Protein AF-A0A6J3M8V0-F1 (afdb_monomer_lite)

Radius of gyration: 37.72 Å; chains: 1; bounding box: 120×72×99 Å

Foldseek 3Di:
DDDDDDDDDDDDDPLLVLLVLLLVLLVCLLVVLVQLLLLLVLCVVQVLVPDDCVLPNPVLSCLQCPLSVLVSVLSVVLSVLSQVLCVLRDHDPDDPDDDPPPDDDDDDDDDDPPPPPPDRRDVVSVLSRQNLVSLVVCVVVLLVSLLRLVLSLVVNLVSCVVSCPDPSNVVSFVVSQVVCVVRHPQNGSNSSSCSSVVVLVCVLVSLVSSLVSDDPPRPNNVSSVVSSVSSVVSVVVSVVLSVLVVLLCCVLVPPDPPPPDDPDDDDDDDDDDPPVVVVLVVLLVVDDDVLLVVLVVVLVVLLVVLVVLLVVLVVVLVVVLVVLVVLLVVLVVLLVVCVPDPDPCVVVSVLSVLVNVLSVCCVPPVSVVLVVLLCPLANVLSVVLSVVCSSVVSLVVLLVVLSSLLSVCVVCVVVVHHDDPVSVVSNVSSVSSSVVSSVVSVVSSVVSVVSNVSSVVSNVVSVVVSVVSVCVSCVVSDDPVQDDPDPVCNVVSVVVVVVVVVVVQCVDCVNVVVD

Sequence (515 aa):
EKLAKTTSPAAPAPEQKRLSKRRHIIKELIDTENSYHQDLKIIEDIYKATCTPELVAPEDKKILFGNCDEIEKFAIYFYDELRKAATQVYVPPKSQRWGTRRNSFSTTQSDNTTNAFTDAVDDEKDRTSLIGSVFLANMVTMEQVYGTYLKNHDAANQRLAALQGTPTVKCWLDECHANASDITAAWDLDSLLVKPTQRVAKYPMLLQQLLETTPADHPDHENLKTAVKDSIAMLTRINDAKKRADLVDSIVNGRRRKESDLRGGLVKAFGRRTDRLKERVGLQEAFQDPDFDDLAHKFGGHFIRLQICMRDVQDYMNRTDKAVEIINNYASALELFTDVAPSSLPEIESKWRRYGQTIRDLNLVAFTEHKTAVQKRVLTPMIACIKLHEGPQNAIAKRKKRIVDYAKCKGDEKRGIKPDKKTLEAAEIYVALNDQLKIELPKLYSLTASLVQRCLHCFLDIQLQWNSTWERKLRPLLEASDIPVDVSQIEHAFKADYGEIERKCMELSVCNGNL

InterPro domains:
  IPR000219 Dbl homology domain [PF00621] (25-239)
  IPR000219 Dbl homology domain [PS50010] (21-241)
  IPR000219 Dbl homology domain [SM00325] (25-240)
  IPR000219 Dbl homology domain [cd00160] (22-239)
  IPR004148 BAR domain [PF03114] (267-476)
  IPR004148 BAR domain [SM00721] (265-483)
  IPR027267 AH/BAR domain superfamily [G3DSA:1.20.1270.60] (260-482)
  IPR027267 AH/BAR domain superfamily [SSF103657] (279-484)
  IPR035899 Dbl homology (DH) domain superfamily [G3DSA:1.20.900.10] (2-257)
  IPR035899 Dbl homology (DH) domain superfamily [SSF48065] (8-251)
  IPR051492 Dynamin-binding and Rho GEF [PTHR22834] (8-514)

Organism: NCBI:txid1314786

Secondary structure (DSSP, 8-state):
------PPPPPPPHHHHHHHHHHHHHHHHHHHHHHHHHHHHHIIIIIIHH--TTTS-HHHHHHHHTTHHHHHHHHHHHHHHHHHHHTTT--------------------------TT-SPPPHHHHTT--HHHHHHHHHHHHHHHHHHHHHHHHHHHHHHHHHTTSHHHHHHHHHHHHHHTTT-S--SHHHHHHHHHHHHHHHHHHHHHHHHTS-TTSTTHHHHHHHHHHHHHHHHHHHHHHHHHHHHHHHHH-------S------------SHHHHHHHHHHHTT--HHHHHHHHHHHHHHHHHHHHHHHHHHHHHHHHHHHHHHHHHHHHHHHHHHHS--S-HHHHHHHHHHHHHHHHIIIIIHHHHHHHHIIIIIHHHHHHHHHTHHHHHHHHHHHHHHHHHHHHHHHHHTTPPPPHHHHHHHHHHHHHHHHHHHHHHHHHHHHHHHHHHHHHHHHHHHHHHHHHHHHHHGGGS-GGGS-SSGGGHHHHHHHHHHHHHHHHTTSHHHHT--

pLDDT: mean 82.22, std 18.33, range [26.08, 98.25]

Structure (mmCIF, N/CA/C/O backbone):
data_AF-A0A6J3M8V0-F1
#
_entry.id   AF-A0A6J3M8V0-F1
#
loop_
_atom_site.group_PDB
_atom_site.id
_atom_site.type_symbol
_atom_site.label_atom_id
_atom_site.label_alt_id
_atom_site.label_comp_id
_atom_site.label_asym_id
_atom_site.label_entity_id
_atom_site.label_seq_id
_atom_site.pdbx_PDB_ins_code
_atom_site.Cartn_x
_atom_site.Cartn_y
_atom_site.Cartn_z
_atom_site.occupancy
_atom_site.B_iso_or_equiv
_atom_site.auth_seq_id
_atom_site.auth_comp_id
_atom_site.auth_asym_id
_atom_site.auth_atom_id
_atom_site.pdbx_PDB_model_num
ATOM 1 N N . GLU A 1 1 ? -71.314 39.191 34.683 1.00 41.53 1 GLU A N 1
ATOM 2 C CA . GLU A 1 1 ? -70.249 38.352 35.273 1.00 41.53 1 GLU A CA 1
ATOM 3 C C . GLU A 1 1 ? -70.508 36.880 34.991 1.00 41.53 1 GLU A C 1
ATOM 5 O O . GLU A 1 1 ? -71.544 36.371 35.395 1.00 41.53 1 GLU A O 1
ATOM 10 N N . LYS A 1 2 ? -69.595 36.214 34.281 1.00 37.25 2 LYS A N 1
ATOM 11 C CA . LYS A 1 2 ? -69.311 34.772 34.387 1.00 37.25 2 LYS A CA 1
ATOM 12 C C . LYS A 1 2 ? -67.999 34.539 33.637 1.00 37.25 2 LYS A C 1
ATOM 14 O O . LYS A 1 2 ? -67.985 34.421 32.417 1.00 37.25 2 LYS A O 1
ATOM 19 N N . LEU A 1 3 ? -66.892 34.595 34.379 1.00 38.22 3 LEU A N 1
ATOM 20 C CA . LEU A 1 3 ? -65.561 34.267 33.875 1.00 38.22 3 LEU A CA 1
ATOM 21 C C . LEU A 1 3 ? -65.508 32.780 33.503 1.00 38.22 3 LEU A C 1
ATOM 23 O O . LEU A 1 3 ? -65.785 31.912 34.333 1.00 38.22 3 LEU A O 1
ATOM 27 N N . ALA A 1 4 ? -65.126 32.507 32.258 1.00 37.59 4 ALA A N 1
ATOM 28 C CA . ALA A 1 4 ? -64.754 31.185 31.786 1.00 37.59 4 ALA A CA 1
ATOM 29 C C . ALA A 1 4 ? -63.421 30.770 32.429 1.00 37.59 4 ALA A C 1
ATOM 31 O O . ALA A 1 4 ? -62.422 31.482 32.331 1.00 37.59 4 ALA A O 1
ATOM 32 N N . LYS A 1 5 ? -63.418 29.610 33.093 1.00 37.75 5 LYS A N 1
ATOM 33 C CA . LYS A 1 5 ? -62.206 28.932 33.560 1.00 37.75 5 LYS A CA 1
ATOM 34 C C . LYS A 1 5 ? -61.399 28.470 32.348 1.00 37.75 5 LYS A C 1
ATOM 36 O O . LYS A 1 5 ? -61.811 27.556 31.640 1.00 37.75 5 LYS A O 1
ATOM 41 N N . THR A 1 6 ? -60.240 29.077 32.150 1.00 36.06 6 THR A N 1
ATOM 42 C CA . THR A 1 6 ? -59.144 28.550 31.339 1.00 36.06 6 THR A CA 1
ATOM 43 C C . THR A 1 6 ? -58.610 27.270 31.986 1.00 36.06 6 THR A C 1
ATOM 45 O O . THR A 1 6 ? -58.051 27.290 33.081 1.00 36.06 6 THR A O 1
ATOM 48 N N . THR A 1 7 ? -58.817 26.133 31.326 1.00 35.31 7 THR A N 1
ATOM 49 C CA . THR A 1 7 ? -58.188 24.849 31.660 1.00 35.31 7 THR A CA 1
ATOM 50 C C . THR A 1 7 ? -56.711 24.879 31.270 1.00 35.31 7 THR A C 1
ATOM 52 O O . THR A 1 7 ? -56.379 25.177 30.123 1.00 35.31 7 THR A O 1
ATOM 55 N N . SER A 1 8 ? -55.825 24.575 32.219 1.00 35.88 8 SER A N 1
ATOM 56 C CA . SER A 1 8 ? -54.391 24.372 31.990 1.00 35.88 8 SER A CA 1
ATOM 57 C C . SER A 1 8 ? -54.125 23.094 31.168 1.00 35.88 8 SER A C 1
ATOM 59 O O . SER A 1 8 ? -54.932 22.163 31.225 1.00 35.88 8 SER A O 1
ATOM 61 N N . PRO A 1 9 ? -53.009 22.996 30.415 1.00 43.53 9 PRO A N 1
ATOM 62 C CA . PRO A 1 9 ? -52.689 21.795 29.646 1.00 43.53 9 PRO A CA 1
ATOM 63 C C . PRO A 1 9 ? -52.291 20.649 30.588 1.00 43.53 9 PRO A C 1
ATOM 65 O O . PRO A 1 9 ? -51.427 20.818 31.450 1.00 43.53 9 PRO A O 1
ATOM 68 N N . ALA A 1 10 ? -52.915 19.480 30.421 1.00 48.00 10 ALA A N 1
ATOM 69 C CA . ALA A 1 10 ? -52.572 18.260 31.147 1.00 48.00 10 ALA A CA 1
ATOM 70 C C . ALA A 1 10 ? -51.126 17.819 30.838 1.00 48.00 10 ALA A C 1
ATOM 72 O O . ALA A 1 10 ? -50.670 17.894 29.698 1.00 48.00 10 ALA A O 1
ATOM 73 N N . ALA A 1 11 ? -50.398 17.356 31.858 1.00 50.28 11 ALA A N 1
ATOM 74 C CA . ALA A 1 11 ? -49.033 16.858 31.702 1.00 50.28 11 ALA A CA 1
ATOM 75 C C . ALA A 1 11 ? -48.988 15.647 30.740 1.00 50.28 11 ALA A C 1
ATOM 77 O O . ALA A 1 11 ? -49.854 14.776 30.835 1.00 50.28 11 ALA A O 1
ATOM 78 N N . PRO A 1 12 ? -47.984 15.541 29.846 1.00 58.91 12 PRO A N 1
ATOM 79 C CA . PRO A 1 12 ? -47.911 14.441 28.888 1.00 58.91 12 PRO A CA 1
ATOM 80 C C . PRO A 1 12 ? -47.726 13.093 29.598 1.00 58.91 12 PRO A C 1
ATOM 82 O O . PRO A 1 12 ? -46.951 12.992 30.559 1.00 58.91 12 PRO A O 1
ATOM 85 N N . ALA A 1 13 ? -48.427 12.067 29.105 1.00 74.56 13 ALA A N 1
ATOM 86 C CA . ALA A 1 13 ? -48.352 10.696 29.604 1.00 74.56 13 ALA A CA 1
ATOM 87 C C . ALA A 1 13 ? -46.893 10.170 29.601 1.00 74.56 13 ALA A C 1
ATOM 89 O O . ALA A 1 13 ? -46.095 10.588 28.755 1.00 74.56 13 ALA A O 1
ATOM 90 N N . PRO A 1 14 ? -46.512 9.262 30.526 1.00 78.75 14 PRO A N 1
ATOM 91 C CA . PRO A 1 14 ? -45.141 8.743 30.647 1.00 78.75 14 PRO A CA 1
ATOM 92 C C . PRO A 1 14 ? -44.558 8.187 29.338 1.00 78.75 14 PRO A C 1
ATOM 94 O O . PRO A 1 14 ? -43.381 8.386 29.043 1.00 78.75 14 PRO A O 1
ATOM 97 N N . GLU A 1 15 ? -45.399 7.553 28.526 1.00 79.75 15 GLU A N 1
ATOM 98 C CA . GLU A 1 15 ? -45.043 6.989 27.225 1.00 79.75 15 GLU A CA 1
ATOM 99 C C . GLU A 1 15 ? -44.697 8.062 26.185 1.00 79.75 15 GLU A C 1
ATOM 101 O O . GLU A 1 15 ? -43.654 7.985 25.536 1.00 79.75 15 GLU A O 1
ATOM 106 N N . GLN A 1 16 ? -45.477 9.146 26.123 1.00 82.31 16 GLN A N 1
ATOM 107 C CA . GLN A 1 16 ? -45.195 10.278 25.237 1.00 82.31 16 GLN A CA 1
ATOM 108 C C . GLN A 1 16 ? -43.860 10.952 25.583 1.00 82.31 16 GLN A C 1
ATOM 110 O O . GLN A 1 16 ? -43.131 11.408 24.697 1.00 82.31 16 GLN A O 1
ATOM 115 N N . LYS A 1 17 ? -43.507 10.998 26.876 1.00 85.25 17 LYS A N 1
ATOM 116 C CA . LYS A 1 17 ? -42.204 11.501 27.338 1.00 85.25 17 LYS A CA 1
ATOM 117 C C . LYS A 1 17 ? -41.055 10.586 26.908 1.00 85.25 17 LYS A C 1
ATOM 119 O O . LYS A 1 17 ? -40.032 11.101 26.457 1.00 85.25 17 LYS A O 1
ATOM 124 N N . ARG A 1 18 ? -41.214 9.258 27.009 1.00 90.12 18 ARG A N 1
ATOM 125 C CA . ARG A 1 18 ? -40.229 8.271 26.521 1.00 90.12 18 ARG A CA 1
ATOM 126 C C . ARG A 1 18 ? -39.994 8.429 25.020 1.00 90.12 18 ARG A C 1
ATOM 128 O O . ARG A 1 18 ? -38.850 8.613 24.615 1.00 90.12 18 ARG A O 1
ATOM 135 N N . LEU A 1 19 ? -41.067 8.408 24.230 1.00 87.62 19 LEU A N 1
ATOM 136 C CA . LEU A 1 19 ? -41.030 8.561 22.772 1.00 87.62 19 LEU A CA 1
ATOM 137 C C . LEU A 1 19 ? -40.362 9.867 22.352 1.00 87.62 19 LEU A C 1
ATOM 139 O O . LEU A 1 19 ? -39.479 9.885 21.496 1.00 87.62 19 LEU A O 1
ATOM 143 N N . SER A 1 20 ? -40.709 10.963 23.029 1.00 88.25 20 SER A N 1
ATOM 144 C CA . SER A 1 20 ? -40.046 12.247 22.813 1.00 88.25 20 SER A CA 1
ATOM 145 C C . SER A 1 20 ? -38.552 12.150 23.118 1.00 88.25 20 SER A C 1
ATOM 147 O O . SER A 1 20 ? -37.745 12.594 22.307 1.00 88.25 20 SER A O 1
ATOM 149 N N . LYS A 1 21 ? -38.151 11.546 24.243 1.00 90.62 21 LYS A N 1
ATOM 150 C CA . LYS A 1 21 ? -36.736 11.398 24.617 1.00 90.62 21 LYS A CA 1
ATOM 151 C C . LYS A 1 21 ? -35.955 10.561 23.594 1.00 90.62 21 LYS A C 1
ATOM 153 O O . LYS A 1 21 ? -34.896 11.003 23.156 1.00 90.62 21 LYS A O 1
ATOM 158 N N . ARG A 1 22 ? -36.499 9.421 23.154 1.00 92.00 22 ARG A N 1
ATOM 159 C CA . ARG A 1 22 ? -35.912 8.577 22.097 1.00 92.00 22 ARG A CA 1
ATOM 160 C C . ARG A 1 22 ? -35.734 9.355 20.790 1.00 92.00 22 ARG A C 1
ATOM 162 O O . ARG A 1 22 ? -34.636 9.383 20.238 1.00 92.00 22 ARG A O 1
ATOM 169 N N . ARG A 1 23 ? -36.767 10.083 20.349 1.00 90.69 23 ARG A N 1
ATOM 170 C CA . ARG A 1 23 ? -36.710 10.951 19.160 1.00 90.69 23 ARG A CA 1
ATOM 171 C C . ARG A 1 23 ? -35.626 12.029 19.260 1.00 90.69 23 ARG A C 1
ATOM 173 O O . ARG A 1 23 ? -34.947 12.287 18.271 1.00 90.69 23 ARG A O 1
ATOM 180 N N . HIS A 1 24 ? -35.432 12.642 20.432 1.00 91.50 24 HIS A N 1
ATOM 181 C CA . HIS A 1 24 ? -34.363 13.629 20.636 1.00 91.50 24 HIS A CA 1
ATOM 182 C C . HIS A 1 24 ? -32.968 13.007 20.516 1.00 91.50 24 HIS A C 1
ATOM 184 O O . HIS A 1 24 ? -32.102 13.620 19.902 1.00 91.50 24 HIS A O 1
ATOM 190 N N . ILE A 1 25 ? -32.763 11.794 21.037 1.00 93.69 25 ILE A N 1
ATOM 191 C CA . ILE A 1 25 ? -31.483 11.076 20.922 1.00 93.69 25 ILE A CA 1
ATOM 192 C C . ILE A 1 25 ? -31.205 10.707 19.457 1.00 93.69 25 ILE A C 1
ATOM 194 O O . ILE A 1 25 ? -30.096 10.913 18.971 1.00 93.69 25 ILE A O 1
ATOM 198 N N . ILE A 1 26 ? -32.216 10.225 18.721 1.00 93.44 26 ILE A N 1
ATOM 199 C CA . ILE A 1 26 ? -32.099 9.936 17.279 1.00 93.44 26 ILE A CA 1
ATOM 200 C C . ILE A 1 26 ? -31.757 11.212 16.498 1.00 93.44 26 ILE A C 1
ATOM 202 O O . ILE A 1 26 ? -30.866 11.202 15.648 1.00 93.44 26 ILE A O 1
ATOM 206 N N . LYS A 1 27 ? -32.428 12.326 16.811 1.00 92.62 27 LYS A N 1
ATOM 207 C CA . LYS A 1 27 ? -32.126 13.636 16.228 1.00 92.62 27 LYS A CA 1
ATOM 208 C C . LYS A 1 27 ? -30.687 14.062 16.521 1.00 92.62 27 LYS A C 1
ATOM 210 O O . LYS A 1 27 ? -29.982 14.445 15.596 1.00 92.62 27 LYS A O 1
ATOM 215 N N . GLU A 1 28 ? -30.244 13.981 17.776 1.00 94.75 28 GLU A N 1
ATOM 216 C CA . GLU A 1 28 ? -28.870 14.311 18.167 1.00 94.75 28 GLU A CA 1
ATOM 217 C C . GLU A 1 28 ? -27.858 13.457 17.400 1.00 94.75 28 GLU A C 1
ATOM 219 O O . GLU A 1 28 ? -26.908 13.997 16.834 1.00 94.75 28 GLU A O 1
ATOM 224 N N . LEU A 1 29 ? -28.074 12.142 17.328 1.00 94.81 29 LEU A N 1
ATOM 225 C CA . LEU A 1 29 ? -27.202 11.222 16.605 1.00 94.81 29 LEU A CA 1
ATOM 226 C C . LEU A 1 29 ? -27.043 11.641 15.138 1.00 94.81 29 LEU A C 1
ATOM 228 O O . LEU A 1 29 ? -25.913 11.771 14.672 1.00 94.81 29 LEU A O 1
ATOM 232 N N . ILE A 1 30 ? -28.154 11.892 14.440 1.00 94.25 30 ILE A N 1
ATOM 233 C CA . ILE A 1 30 ? -28.167 12.207 13.004 1.00 94.25 30 ILE A CA 1
ATOM 234 C C . ILE A 1 30 ? -27.627 13.611 12.723 1.00 94.25 30 ILE A C 1
ATOM 236 O O . ILE A 1 30 ? -26.814 13.782 11.816 1.00 94.25 30 ILE A O 1
ATOM 240 N N . ASP A 1 31 ? -28.034 14.612 13.506 1.00 92.06 31 ASP A N 1
ATOM 241 C CA . ASP A 1 31 ? -27.563 15.989 13.336 1.00 92.06 31 ASP A CA 1
ATOM 242 C C . ASP A 1 31 ? -26.052 16.074 13.589 1.00 92.06 31 ASP A C 1
ATOM 244 O O . ASP A 1 31 ? -25.317 16.665 12.797 1.00 92.06 31 ASP A O 1
ATOM 248 N N . THR A 1 32 ? -25.569 15.434 14.659 1.00 94.44 32 THR A N 1
ATOM 249 C CA . THR A 1 32 ? -24.135 15.423 14.975 1.00 94.44 32 THR A CA 1
ATOM 250 C C . THR A 1 32 ? -23.321 14.582 13.996 1.00 94.44 32 THR A C 1
ATOM 252 O O . THR A 1 32 ? -22.156 14.906 13.780 1.00 94.44 32 THR A O 1
ATOM 255 N N . GLU A 1 33 ? -23.902 13.550 13.372 1.00 94.88 33 GLU A N 1
ATOM 256 C CA . GLU A 1 33 ? -23.246 12.792 12.295 1.00 94.88 33 GLU A CA 1
ATOM 257 C C . GLU A 1 33 ? -23.110 13.641 11.025 1.00 94.88 33 GLU A C 1
ATOM 259 O O . GLU A 1 33 ? -22.044 13.672 10.415 1.00 94.88 33 GLU A O 1
ATOM 264 N N . ASN A 1 34 ? -24.147 14.405 10.667 1.00 92.12 34 ASN A N 1
ATOM 265 C CA . ASN A 1 34 ? -24.092 15.333 9.537 1.00 92.12 34 ASN A CA 1
ATOM 266 C C . ASN A 1 34 ? -23.015 16.408 9.743 1.00 92.12 34 ASN A C 1
ATOM 268 O O . ASN A 1 34 ? -22.196 16.640 8.856 1.00 92.12 34 ASN A O 1
ATOM 272 N N . SER A 1 35 ? -22.986 17.047 10.918 1.00 90.50 35 SER A N 1
ATOM 273 C CA . SER A 1 35 ? -21.944 18.027 11.251 1.00 90.50 35 SER A CA 1
ATOM 274 C C . SER A 1 35 ? -20.551 17.395 11.248 1.00 90.50 35 SER A C 1
ATOM 276 O O . SER A 1 35 ? -19.617 17.980 10.709 1.00 90.50 35 SER A O 1
ATOM 278 N N . TYR A 1 36 ? -20.412 16.179 11.781 1.00 93.19 36 TYR A N 1
ATOM 279 C CA . TYR A 1 36 ? -19.147 15.448 11.768 1.00 93.19 36 TYR A CA 1
ATOM 280 C C . TYR A 1 36 ? -18.658 15.155 10.343 1.00 93.19 36 TYR A C 1
ATOM 282 O O . TYR A 1 36 ? -17.507 15.441 10.025 1.00 93.19 36 TYR A O 1
ATOM 290 N N . HIS A 1 37 ? -19.523 14.659 9.457 1.00 90.81 37 HIS A N 1
ATOM 291 C CA . HIS A 1 37 ? -19.175 14.462 8.050 1.00 90.81 37 HIS A CA 1
ATOM 292 C C . HIS A 1 37 ? -18.793 15.784 7.357 1.00 90.81 37 HIS A C 1
ATOM 294 O O . HIS A 1 37 ? -17.846 15.820 6.573 1.00 90.81 37 HIS A O 1
ATOM 300 N N . GLN A 1 38 ? -19.486 16.888 7.652 1.00 89.38 38 GLN A N 1
ATOM 301 C CA . GLN A 1 38 ? -19.127 18.203 7.109 1.00 89.38 38 GLN A CA 1
ATOM 302 C C . GLN A 1 38 ? -17.728 18.647 7.552 1.00 89.38 38 GLN A C 1
ATOM 304 O O . GLN A 1 38 ? -16.961 19.123 6.715 1.00 89.38 38 GLN A O 1
ATOM 309 N N . ASP A 1 39 ? -17.377 18.428 8.821 1.00 90.38 39 ASP A N 1
ATOM 310 C CA . ASP A 1 39 ? -16.033 18.694 9.339 1.00 90.38 39 ASP A CA 1
ATOM 311 C C . ASP A 1 39 ? -14.971 17.846 8.618 1.00 90.38 39 ASP A C 1
ATOM 313 O O . ASP A 1 39 ? -13.922 18.359 8.236 1.00 90.38 39 ASP A O 1
ATOM 317 N N . LEU A 1 40 ? -15.248 16.561 8.370 1.00 91.88 40 LEU A N 1
ATOM 318 C CA . LEU A 1 40 ? -14.346 15.692 7.605 1.00 91.88 40 LEU A CA 1
ATOM 319 C C . LEU A 1 40 ? -14.162 16.166 6.166 1.00 91.88 40 LEU A C 1
ATOM 321 O O . LEU A 1 40 ? -13.052 16.139 5.637 1.00 91.88 40 LEU A O 1
ATOM 325 N N . LYS A 1 41 ? -15.237 16.638 5.536 1.00 89.69 41 LYS A N 1
ATOM 326 C CA . LYS A 1 41 ? -15.170 17.145 4.169 1.00 89.69 41 LYS A CA 1
ATOM 327 C C . LYS A 1 41 ? -14.274 18.377 4.060 1.00 89.69 41 LYS A C 1
ATOM 329 O O . LYS A 1 41 ? -13.590 18.537 3.060 1.00 89.69 41 LYS A O 1
ATOM 334 N N . ILE A 1 42 ? -14.213 19.216 5.093 1.00 88.69 42 ILE A N 1
ATOM 335 C CA . ILE A 1 42 ? -13.282 20.354 5.142 1.00 88.69 42 ILE A CA 1
ATOM 336 C C . ILE A 1 42 ? -11.826 19.880 5.154 1.00 88.69 42 ILE A C 1
ATOM 338 O O . ILE A 1 42 ? -10.981 20.476 4.482 1.00 88.69 42 ILE A O 1
ATOM 342 N N . ILE A 1 43 ? -11.524 18.789 5.865 1.00 90.19 43 ILE A N 1
ATOM 343 C CA . ILE A 1 43 ? -10.181 18.194 5.857 1.00 90.19 43 ILE A CA 1
ATOM 344 C C . ILE A 1 43 ? -9.785 17.796 4.428 1.00 90.19 43 ILE A C 1
ATOM 346 O O . ILE A 1 43 ? -8.663 18.078 4.013 1.00 90.19 43 ILE A O 1
ATOM 350 N N . GLU A 1 44 ? -10.692 17.186 3.663 1.00 89.25 44 GLU A N 1
ATOM 351 C CA . GLU A 1 44 ? -10.414 16.729 2.295 1.00 89.25 44 GLU A CA 1
ATOM 352 C C . GLU A 1 44 ? -10.420 17.874 1.261 1.00 89.25 44 GLU A C 1
ATOM 354 O O . GLU A 1 44 ? -9.431 18.062 0.548 1.00 89.25 44 GLU A O 1
ATOM 359 N N . ASP A 1 45 ? -11.488 18.672 1.209 1.00 88.31 45 ASP A N 1
ATOM 360 C CA . ASP A 1 45 ? -11.728 19.660 0.147 1.00 88.31 45 ASP A CA 1
ATOM 361 C C . ASP A 1 45 ? -10.953 20.969 0.338 1.00 88.31 45 ASP A C 1
ATOM 363 O O . ASP A 1 45 ? -10.694 21.674 -0.636 1.00 88.31 45 ASP A O 1
ATOM 367 N N . ILE A 1 46 ? -10.592 21.318 1.578 1.00 87.38 46 ILE A N 1
ATOM 368 C CA . ILE A 1 46 ? -9.860 22.554 1.879 1.00 87.38 46 ILE A CA 1
ATOM 369 C C . ILE A 1 46 ? -8.412 22.209 2.196 1.00 87.38 46 ILE A C 1
ATOM 371 O O . ILE A 1 46 ? -7.524 22.507 1.400 1.00 87.38 46 ILE A O 1
ATOM 375 N N . TYR A 1 47 ? -8.152 21.532 3.315 1.00 89.25 47 TYR A N 1
ATOM 376 C CA . TYR A 1 47 ? -6.777 21.318 3.769 1.00 89.25 47 TYR A CA 1
ATOM 377 C C . TYR A 1 47 ? -6.004 20.382 2.831 1.00 89.25 47 TYR A C 1
ATOM 379 O O . TYR A 1 47 ? -4.961 20.742 2.290 1.00 89.25 47 TYR A O 1
ATOM 387 N N . LYS A 1 48 ? -6.502 19.176 2.565 1.00 89.44 48 LYS A N 1
ATOM 388 C CA . LYS A 1 48 ? -5.762 18.198 1.759 1.00 89.44 48 LYS A CA 1
ATOM 389 C C . LYS A 1 48 ? -5.678 18.590 0.283 1.00 89.44 48 LYS A C 1
ATOM 391 O O . LYS A 1 48 ? -4.637 18.346 -0.336 1.00 89.44 48 LYS A O 1
ATOM 396 N N . ALA A 1 49 ? -6.724 19.197 -0.276 1.00 87.69 49 ALA A N 1
ATOM 397 C CA . ALA A 1 49 ? -6.738 19.659 -1.663 1.00 87.69 49 ALA A CA 1
ATOM 398 C C . ALA A 1 49 ? -5.749 20.810 -1.916 1.00 87.69 49 ALA A C 1
ATOM 400 O O . ALA A 1 49 ? -5.052 20.795 -2.929 1.00 87.69 49 ALA A O 1
ATOM 401 N N . THR A 1 50 ? -5.638 21.765 -0.986 1.00 88.38 50 THR A N 1
ATOM 402 C CA . THR A 1 50 ? -4.732 22.925 -1.120 1.00 88.38 50 THR A CA 1
ATOM 403 C C . THR A 1 50 ? -3.303 22.650 -0.648 1.00 88.38 50 THR A C 1
ATOM 405 O O . THR A 1 50 ? -2.404 23.442 -0.910 1.00 88.38 50 THR A O 1
ATOM 408 N N . CYS A 1 51 ? -3.060 21.519 0.016 1.00 88.19 51 CYS A N 1
ATOM 409 C CA . CYS A 1 51 ? -1.728 21.091 0.431 1.00 88.19 51 CYS A CA 1
ATOM 410 C C . CYS A 1 51 ? -0.871 20.704 -0.793 1.00 88.19 51 CYS A C 1
ATOM 412 O O . CYS A 1 51 ? -0.973 19.578 -1.304 1.00 88.19 51 CYS A O 1
ATOM 414 N N . THR A 1 52 ? -0.046 21.637 -1.278 1.00 87.81 52 THR A N 1
ATOM 415 C CA . THR A 1 52 ? 0.830 21.435 -2.442 1.00 87.81 52 THR A CA 1
ATOM 416 C C . THR A 1 52 ? 2.196 20.842 -2.053 1.00 87.81 52 THR A C 1
ATOM 418 O O . THR A 1 52 ? 2.623 20.993 -0.903 1.00 87.81 52 THR A O 1
ATOM 421 N N . PRO A 1 53 ? 2.908 20.172 -2.986 1.00 86.56 53 PRO A N 1
ATOM 422 C CA . PRO A 1 53 ? 4.231 19.594 -2.724 1.00 86.56 53 PRO A CA 1
ATOM 423 C C . PRO A 1 53 ? 5.295 20.612 -2.284 1.00 86.56 53 PRO A C 1
ATOM 425 O O . PRO A 1 53 ? 6.265 20.233 -1.634 1.00 86.56 53 PRO A O 1
ATOM 428 N N . GLU A 1 54 ? 5.126 21.890 -2.634 1.00 86.06 54 GLU A N 1
ATOM 429 C CA . GLU A 1 54 ? 6.019 22.985 -2.236 1.00 86.06 54 GLU A CA 1
ATOM 430 C C . GLU A 1 54 ? 5.814 23.402 -0.771 1.00 86.06 54 GLU A C 1
ATOM 432 O O . GLU A 1 54 ? 6.743 23.902 -0.138 1.00 86.06 54 GLU A O 1
ATOM 437 N N . LEU A 1 55 ? 4.608 23.197 -0.226 1.00 85.25 55 LEU A N 1
ATOM 438 C CA . LEU A 1 55 ? 4.269 23.504 1.166 1.00 85.25 55 LEU A CA 1
ATOM 439 C C . LEU A 1 55 ? 4.613 22.343 2.099 1.00 85.25 55 LEU A C 1
ATOM 441 O O . LEU A 1 55 ? 5.189 22.545 3.167 1.00 85.25 55 LEU A O 1
ATOM 445 N N . VAL A 1 56 ? 4.233 21.126 1.705 1.00 87.25 56 VAL A N 1
ATOM 446 C CA . VAL A 1 56 ? 4.385 19.911 2.509 1.00 87.25 56 VAL A CA 1
ATOM 447 C C . VAL A 1 56 ? 4.820 18.771 1.595 1.00 87.25 56 VAL A C 1
ATOM 449 O O . VAL A 1 56 ? 4.174 18.491 0.585 1.00 87.25 56 VAL A O 1
ATOM 452 N N . ALA A 1 57 ? 5.896 18.075 1.973 1.00 88.94 57 ALA A N 1
ATOM 453 C CA . ALA A 1 57 ? 6.400 16.949 1.197 1.00 88.94 57 ALA A CA 1
ATOM 454 C C . ALA A 1 57 ? 5.317 15.859 1.021 1.00 88.94 57 ALA A C 1
ATOM 456 O O . ALA A 1 57 ? 4.524 15.629 1.942 1.00 88.94 57 ALA A O 1
ATOM 457 N N . PRO A 1 58 ? 5.272 15.139 -0.116 1.00 87.75 58 PRO A N 1
ATOM 458 C CA . PRO A 1 58 ? 4.259 14.109 -0.368 1.00 87.75 58 PRO A CA 1
ATOM 459 C C . PRO A 1 58 ? 4.169 13.035 0.729 1.00 87.75 58 PRO A C 1
ATOM 461 O O . PRO A 1 58 ? 3.080 12.564 1.065 1.00 87.75 58 PRO A O 1
ATOM 464 N N . GLU A 1 59 ? 5.303 12.668 1.321 1.00 86.00 59 GLU A N 1
ATOM 465 C CA . GLU A 1 59 ? 5.403 11.717 2.427 1.00 86.00 59 GLU A CA 1
ATOM 466 C C . GLU A 1 59 ? 4.743 12.263 3.697 1.00 86.00 59 GLU A C 1
ATOM 468 O O . GLU A 1 59 ? 4.001 11.550 4.374 1.00 86.00 59 GLU A O 1
ATOM 473 N N . ASP A 1 60 ? 4.956 13.545 3.987 1.00 87.81 60 ASP A N 1
ATOM 474 C CA . ASP A 1 60 ? 4.381 14.229 5.142 1.00 87.81 60 ASP A CA 1
ATOM 475 C C . ASP A 1 60 ? 2.883 14.435 4.983 1.00 87.81 60 ASP A C 1
ATOM 477 O O . ASP A 1 60 ? 2.134 14.208 5.929 1.00 87.81 60 ASP A O 1
ATOM 481 N N . LYS A 1 61 ? 2.436 14.787 3.773 1.00 89.19 61 LYS A N 1
ATOM 482 C CA . LYS A 1 61 ? 1.016 14.872 3.423 1.00 89.19 61 LYS A CA 1
ATOM 483 C C . LYS A 1 61 ? 0.320 13.537 3.687 1.00 89.19 61 LYS A C 1
ATOM 485 O O . LYS A 1 61 ? -0.762 13.502 4.270 1.00 89.19 61 LYS A O 1
ATOM 490 N N . LYS A 1 62 ? 0.959 12.425 3.313 1.00 88.69 62 LYS A N 1
ATOM 491 C CA . LYS A 1 62 ? 0.433 11.079 3.571 1.00 88.69 62 LYS A CA 1
ATOM 492 C C . LYS A 1 62 ? 0.361 10.755 5.066 1.00 88.69 62 LYS A C 1
ATOM 494 O O . LYS A 1 62 ? -0.609 10.139 5.495 1.00 88.69 62 LYS A O 1
ATOM 499 N N . ILE A 1 63 ? 1.357 11.160 5.855 1.00 88.69 63 ILE A N 1
ATOM 500 C CA . ILE A 1 63 ? 1.350 10.967 7.315 1.00 88.69 63 ILE A CA 1
ATOM 501 C C . ILE A 1 63 ? 0.263 11.824 7.973 1.00 88.69 63 ILE A C 1
ATOM 503 O O . ILE A 1 63 ? -0.460 11.327 8.829 1.00 88.69 63 ILE A O 1
ATOM 507 N N . LEU A 1 64 ? 0.138 13.086 7.558 1.00 88.69 64 LEU A N 1
ATOM 508 C CA . LEU A 1 64 ? -0.764 14.071 8.150 1.00 88.69 64 LEU A CA 1
ATOM 509 C C . LEU A 1 64 ? -2.238 13.693 7.970 1.00 88.69 64 LEU A C 1
ATOM 511 O O . LEU A 1 64 ? -3.008 13.743 8.923 1.00 88.69 64 LEU A O 1
ATOM 515 N N . PHE A 1 65 ? -2.625 13.302 6.753 1.00 90.94 65 PHE A N 1
ATOM 516 C CA . PHE A 1 65 ? -4.022 13.004 6.433 1.00 90.94 65 PHE A CA 1
ATOM 517 C C . PHE A 1 65 ? -4.367 11.513 6.519 1.00 90.94 65 PHE A C 1
ATOM 519 O O . PHE A 1 65 ? -5.545 11.174 6.530 1.00 90.94 65 PHE A O 1
ATOM 526 N N . GLY A 1 66 ? -3.380 10.612 6.593 1.00 89.62 66 GLY A N 1
ATOM 527 C CA . GLY A 1 66 ? -3.607 9.176 6.776 1.00 89.62 66 GLY A CA 1
ATOM 528 C C . GLY A 1 66 ? -4.668 8.612 5.823 1.00 89.62 66 GLY A C 1
ATOM 529 O O . GLY A 1 66 ? -4.539 8.737 4.607 1.00 89.62 66 GLY A O 1
ATOM 530 N N . ASN A 1 67 ? -5.715 8.011 6.394 1.00 93.56 67 ASN A N 1
ATOM 531 C CA . ASN A 1 67 ? -6.908 7.538 5.687 1.00 93.56 67 ASN A CA 1
ATOM 532 C C . ASN A 1 67 ? -8.159 8.405 5.971 1.00 93.56 67 ASN A C 1
ATOM 534 O O . ASN A 1 67 ? -9.271 7.882 6.051 1.00 93.56 67 ASN A O 1
ATOM 538 N N . CYS A 1 68 ? -7.998 9.725 6.141 1.00 92.19 68 CYS A N 1
ATOM 539 C CA . CYS A 1 68 ? -9.119 10.664 6.314 1.00 92.19 68 CYS A CA 1
ATOM 540 C C . CYS A 1 68 ? -10.187 10.529 5.219 1.00 92.19 68 CYS A C 1
ATOM 542 O O . CYS A 1 68 ? -11.372 10.655 5.520 1.00 92.19 68 CYS A O 1
ATOM 544 N N . ASP A 1 69 ? -9.798 10.224 3.978 1.00 93.00 69 ASP A N 1
ATOM 545 C CA . ASP A 1 69 ? -10.741 10.067 2.870 1.00 93.00 69 ASP A CA 1
ATOM 546 C C . ASP A 1 69 ? -11.617 8.822 3.020 1.00 93.00 69 ASP A C 1
ATOM 548 O O . ASP A 1 69 ? -12.781 8.834 2.634 1.00 93.00 69 ASP A O 1
ATOM 552 N N . GLU A 1 70 ? -11.086 7.742 3.595 1.00 95.12 70 GLU A N 1
ATOM 553 C CA . GLU A 1 70 ? -11.876 6.547 3.894 1.00 95.12 70 GLU A CA 1
ATOM 554 C C . GLU A 1 70 ? -12.870 6.815 5.028 1.00 95.12 70 GLU A C 1
ATOM 556 O O . GLU A 1 70 ? -14.009 6.354 4.954 1.00 95.12 70 GLU A O 1
ATOM 561 N N . ILE A 1 71 ? -12.474 7.592 6.048 1.00 95.31 71 ILE A N 1
ATOM 562 C CA . ILE A 1 71 ? -13.387 8.005 7.125 1.00 95.31 71 ILE A CA 1
ATOM 563 C C . ILE A 1 71 ? -14.490 8.900 6.574 1.00 95.31 71 ILE A C 1
ATOM 565 O O . ILE A 1 71 ? -15.645 8.696 6.924 1.00 95.31 71 ILE A O 1
ATOM 569 N N . GLU A 1 72 ? -14.165 9.873 5.724 1.00 94.94 72 GLU A N 1
ATOM 570 C CA . GLU A 1 72 ? -15.155 10.779 5.134 1.00 94.94 72 GLU A CA 1
ATOM 571 C C . GLU A 1 72 ? -16.192 10.013 4.304 1.00 94.94 72 GLU A C 1
ATOM 573 O O . GLU A 1 72 ? -17.396 10.179 4.534 1.00 94.94 72 GLU A O 1
ATOM 578 N N . LYS A 1 73 ? -15.731 9.091 3.446 1.00 95.50 73 LYS A N 1
ATOM 579 C CA . LYS A 1 73 ? -16.590 8.204 2.646 1.00 95.50 73 LYS A CA 1
ATOM 580 C C . LYS A 1 73 ? -17.451 7.297 3.518 1.00 95.50 73 LYS A C 1
ATOM 582 O O . LYS A 1 73 ? -18.620 7.073 3.212 1.00 95.50 73 LYS A O 1
ATOM 587 N N . PHE A 1 74 ? -16.890 6.765 4.603 1.00 96.69 74 PHE A N 1
ATOM 588 C CA . PHE A 1 74 ? -17.656 5.960 5.546 1.00 96.69 74 PHE A CA 1
ATOM 589 C C . PHE A 1 74 ? -18.687 6.809 6.299 1.00 96.69 74 PHE A C 1
ATOM 591 O O . PHE A 1 74 ? -19.832 6.390 6.409 1.00 96.69 74 PHE A O 1
ATOM 598 N N . ALA A 1 75 ? -18.322 8.003 6.769 1.00 95.62 75 ALA A N 1
ATOM 599 C CA . ALA A 1 75 ? -19.196 8.881 7.541 1.00 95.62 75 ALA A CA 1
ATOM 600 C C . ALA A 1 75 ? -20.402 9.363 6.723 1.00 95.62 75 ALA A C 1
ATOM 602 O O . ALA A 1 75 ? -21.522 9.339 7.228 1.00 95.62 75 ALA A O 1
ATOM 603 N N . ILE A 1 76 ? -20.216 9.738 5.448 1.00 95.00 76 ILE A N 1
ATOM 604 C CA . ILE A 1 76 ? -21.348 10.116 4.582 1.00 95.00 76 ILE A CA 1
ATOM 605 C C . ILE A 1 76 ? -22.284 8.935 4.325 1.00 95.00 76 ILE A C 1
ATOM 607 O O . ILE A 1 76 ? -23.503 9.075 4.417 1.00 95.00 76 ILE A O 1
ATOM 611 N N . TYR A 1 77 ? -21.717 7.759 4.053 1.00 96.38 77 TYR A N 1
ATOM 612 C CA . TYR A 1 77 ? -22.486 6.541 3.838 1.00 96.38 77 TYR A CA 1
ATOM 613 C C . TYR A 1 77 ? -23.259 6.144 5.102 1.00 96.38 77 TYR A C 1
ATOM 615 O O . TYR A 1 77 ? -24.460 5.889 5.049 1.00 96.38 77 TYR A O 1
ATOM 623 N N . PHE A 1 78 ? -22.592 6.157 6.255 1.00 96.62 78 PHE A N 1
ATOM 624 C CA . PHE A 1 78 ? -23.187 5.815 7.538 1.00 96.62 78 PHE A CA 1
ATOM 625 C C . PHE A 1 78 ? -24.283 6.808 7.939 1.00 96.62 78 PHE A C 1
ATOM 627 O O . PHE A 1 78 ? -25.354 6.394 8.383 1.00 96.62 78 PHE A O 1
ATOM 634 N N . TYR A 1 79 ? -24.070 8.105 7.701 1.00 95.31 79 TYR A N 1
ATOM 635 C CA . TYR A 1 79 ? -25.098 9.133 7.850 1.00 95.31 79 TYR A CA 1
ATOM 636 C C . TYR A 1 79 ? -26.337 8.843 6.993 1.00 95.31 79 TYR A C 1
ATOM 638 O O . TYR A 1 79 ? -27.463 8.921 7.491 1.00 95.31 79 TYR A O 1
ATOM 646 N N . ASP A 1 80 ? -26.152 8.488 5.719 1.00 94.12 80 ASP A N 1
ATOM 647 C CA . ASP A 1 80 ? -27.263 8.167 4.824 1.00 94.12 80 ASP A CA 1
ATOM 648 C C . ASP A 1 80 ? -28.046 6.933 5.300 1.00 94.12 80 ASP A C 1
ATOM 650 O O . ASP A 1 80 ? -29.280 6.950 5.260 1.00 94.12 80 ASP A O 1
ATOM 654 N N . GLU A 1 81 ? -27.365 5.898 5.799 1.00 95.94 81 GLU A N 1
ATOM 655 C CA . GLU A 1 81 ? -28.006 4.709 6.377 1.00 95.94 81 GLU A CA 1
ATOM 656 C C . GLU A 1 81 ? -28.787 5.037 7.660 1.00 95.94 81 GLU A C 1
ATOM 658 O O . GLU A 1 81 ? -29.948 4.641 7.797 1.00 95.94 81 GLU A O 1
ATOM 663 N N . LEU A 1 82 ? -28.215 5.842 8.564 1.00 94.75 82 LEU A N 1
ATOM 664 C CA . LEU A 1 82 ? -28.906 6.319 9.768 1.00 94.75 82 LEU A CA 1
ATOM 665 C C . LEU A 1 82 ? -30.147 7.151 9.419 1.00 94.75 82 LEU A C 1
ATOM 667 O O . LEU A 1 82 ? -31.210 6.969 10.017 1.00 94.75 82 LEU A O 1
ATOM 671 N N . ARG A 1 83 ? -30.045 8.038 8.421 1.00 93.12 83 ARG A N 1
ATOM 672 C CA . ARG A 1 83 ? -31.173 8.853 7.954 1.00 93.12 83 ARG A CA 1
ATOM 673 C C . ARG A 1 83 ? -32.294 7.984 7.385 1.00 93.12 83 ARG A C 1
ATOM 675 O O . ARG A 1 83 ? -33.460 8.223 7.700 1.00 93.12 83 ARG A O 1
ATOM 682 N N . LYS A 1 84 ? -31.967 6.980 6.563 1.00 92.06 84 LYS A N 1
ATOM 683 C CA . LYS A 1 84 ? -32.960 6.038 6.015 1.00 92.06 84 LYS A CA 1
ATOM 684 C C . LYS A 1 84 ? -33.680 5.290 7.137 1.00 92.06 84 LYS A C 1
ATOM 686 O O . LYS A 1 84 ? -34.907 5.251 7.141 1.00 92.06 84 LYS A O 1
ATOM 691 N N . ALA A 1 85 ? -32.941 4.784 8.124 1.00 92.06 85 ALA A N 1
ATOM 692 C CA . ALA A 1 85 ? -33.519 4.062 9.256 1.00 92.06 85 ALA A CA 1
ATOM 693 C C . ALA A 1 85 ? -34.391 4.943 10.168 1.00 92.06 85 ALA A C 1
ATOM 695 O O . ALA A 1 85 ? -35.326 4.444 10.785 1.00 92.06 85 ALA A O 1
ATOM 696 N N . ALA A 1 86 ? -34.129 6.249 10.244 1.00 90.56 86 ALA A N 1
ATOM 697 C CA . ALA A 1 86 ? -34.886 7.174 11.089 1.00 90.56 86 ALA A CA 1
ATOM 698 C C . ALA A 1 86 ? -35.991 7.957 10.366 1.00 90.56 86 ALA A C 1
ATOM 700 O O . ALA A 1 86 ? -36.655 8.771 11.005 1.00 90.56 86 ALA A O 1
ATOM 701 N N . THR A 1 87 ? -36.212 7.743 9.063 1.00 87.25 87 THR A N 1
ATOM 702 C CA . THR A 1 87 ? -37.037 8.635 8.218 1.00 87.25 87 THR A CA 1
ATOM 703 C C . THR A 1 87 ? -38.463 8.844 8.749 1.00 87.25 87 THR A C 1
ATOM 705 O O . THR A 1 87 ? -39.008 9.936 8.617 1.00 87.25 87 THR A O 1
ATOM 708 N N . GLN A 1 88 ? -39.061 7.832 9.387 1.00 84.25 88 GLN A N 1
ATOM 709 C CA . GLN A 1 88 ? -40.417 7.923 9.953 1.00 84.25 88 GLN A CA 1
ATOM 710 C C . GLN A 1 88 ? -40.487 8.717 11.272 1.00 84.25 88 GLN A C 1
ATOM 712 O O . GLN A 1 88 ? -41.566 9.148 11.674 1.00 84.25 88 GLN A O 1
ATOM 717 N N . VAL A 1 89 ? -39.347 8.930 11.938 1.00 83.69 89 VAL A N 1
ATOM 718 C CA . VAL A 1 89 ? -39.235 9.553 13.271 1.00 83.69 89 VAL A CA 1
ATOM 719 C C . VAL A 1 89 ? -38.610 10.947 13.192 1.00 83.69 89 VAL A C 1
ATOM 721 O O . VAL A 1 89 ? -39.019 11.880 13.897 1.00 83.69 89 VAL A O 1
ATOM 724 N N . TYR A 1 90 ? -37.614 11.112 12.325 1.00 84.94 90 TYR A N 1
ATOM 725 C CA . TYR A 1 90 ? -36.912 12.365 12.113 1.00 84.94 90 TYR A CA 1
ATOM 726 C C . TYR A 1 90 ? -36.409 12.474 10.675 1.00 84.94 90 TYR A C 1
ATOM 728 O O . TYR A 1 90 ? -35.692 11.609 10.174 1.00 84.94 90 TYR A O 1
ATOM 736 N N . VAL A 1 91 ? -36.744 13.592 10.035 1.00 82.81 91 VAL A N 1
ATOM 737 C CA . VAL A 1 91 ? -36.192 13.979 8.740 1.00 82.81 91 VAL A CA 1
ATOM 738 C C . VAL A 1 91 ? -35.330 15.218 8.969 1.00 82.81 91 VAL A C 1
ATOM 740 O O . VAL A 1 91 ? -35.868 16.253 9.373 1.00 82.81 91 VAL A O 1
ATOM 743 N N . PRO A 1 92 ? -34.009 15.139 8.731 1.00 79.38 92 PRO A N 1
ATOM 744 C CA . PRO A 1 92 ? -33.140 16.300 8.819 1.00 79.38 92 PRO A CA 1
ATOM 745 C C . PRO A 1 92 ? -33.620 17.406 7.870 1.00 79.38 92 PRO A C 1
ATOM 747 O O . PRO A 1 92 ? -34.061 17.099 6.755 1.00 79.38 92 PRO A O 1
ATOM 750 N N . PRO A 1 93 ? -33.509 18.690 8.253 1.00 75.62 93 PRO A N 1
ATOM 751 C CA . PRO A 1 93 ? -33.785 19.782 7.332 1.00 75.62 93 PRO A CA 1
ATOM 752 C C . PRO A 1 93 ? -32.919 19.633 6.075 1.00 75.62 93 PRO A C 1
ATOM 754 O O . PRO A 1 93 ? -31.740 19.278 6.162 1.00 75.62 93 PRO A O 1
ATOM 757 N N . LYS A 1 94 ? -33.486 19.912 4.893 1.00 64.88 94 LYS A N 1
ATOM 758 C CA . LYS A 1 94 ? -32.706 19.945 3.649 1.00 64.88 94 LYS A CA 1
ATOM 759 C C . LYS A 1 94 ? -31.606 20.997 3.811 1.00 64.88 94 LYS A C 1
ATOM 761 O O . LYS A 1 94 ? -31.894 22.187 3.876 1.00 64.88 94 LYS A O 1
ATOM 766 N N . SER A 1 95 ? -30.354 20.556 3.908 1.00 56.41 95 SER A N 1
ATOM 767 C CA . SER A 1 95 ? -29.202 21.454 3.957 1.00 56.41 95 SER A CA 1
ATOM 768 C C . SER A 1 95 ? -29.126 22.240 2.645 1.00 56.41 95 SER A C 1
ATOM 770 O O . SER A 1 95 ? -28.926 21.663 1.576 1.00 56.41 95 SER A O 1
ATOM 772 N N . GLN A 1 96 ? -29.295 23.560 2.722 1.00 41.91 96 GLN A N 1
ATOM 773 C CA . GLN A 1 96 ? -28.886 24.484 1.668 1.00 41.91 96 GLN A CA 1
ATOM 774 C C . GLN A 1 96 ? -27.356 24.492 1.618 1.00 41.91 96 GLN A C 1
ATOM 776 O O . GLN A 1 96 ? -26.696 25.104 2.454 1.00 41.91 96 GLN A O 1
ATOM 781 N N . ARG A 1 97 ? -26.786 23.783 0.643 1.00 44.50 97 ARG A N 1
ATOM 782 C CA . ARG A 1 97 ? -25.352 23.798 0.336 1.00 44.50 97 ARG A CA 1
ATOM 783 C C . ARG A 1 97 ? -25.145 24.628 -0.940 1.00 44.50 97 ARG A C 1
ATOM 785 O O . ARG A 1 97 ? -25.827 24.377 -1.927 1.00 44.50 97 ARG A O 1
ATOM 792 N N . TRP A 1 98 ? -24.221 25.597 -0.900 1.00 41.38 98 TRP A N 1
ATOM 793 C CA . TRP A 1 98 ? -23.826 26.519 -1.993 1.00 41.38 98 TRP A CA 1
ATOM 794 C C . TRP A 1 98 ? -24.792 27.650 -2.387 1.00 41.38 98 TRP A C 1
ATOM 796 O O . TRP A 1 98 ? -24.910 28.008 -3.555 1.00 41.38 98 TRP A O 1
ATOM 806 N N . GLY A 1 99 ? -25.423 28.305 -1.414 1.00 32.72 99 GLY A N 1
ATOM 807 C CA . GLY A 1 99 ? -25.869 29.684 -1.614 1.00 32.72 99 GLY A CA 1
ATOM 808 C C . GLY A 1 99 ? -24.720 30.628 -1.285 1.00 32.72 99 GLY A C 1
ATOM 809 O O . GLY A 1 99 ? -24.417 30.822 -0.111 1.00 32.72 99 GLY A O 1
ATOM 810 N N . THR A 1 100 ? -24.068 31.195 -2.296 1.00 32.22 100 THR A N 1
ATOM 811 C CA . THR A 1 100 ? -23.132 32.310 -2.152 1.00 32.22 100 THR A CA 1
ATOM 812 C C . THR A 1 100 ? -23.792 33.378 -1.276 1.00 32.22 100 THR A C 1
ATOM 814 O O . THR A 1 100 ? -24.650 34.116 -1.758 1.00 32.22 100 THR A O 1
ATOM 817 N N . ARG A 1 101 ? -23.406 33.522 -0.001 1.00 35.66 101 ARG A N 1
ATOM 818 C CA . ARG A 1 101 ? -23.684 34.758 0.749 1.00 35.66 101 ARG A CA 1
ATOM 819 C C . ARG A 1 101 ? -22.755 35.858 0.230 1.00 35.66 101 ARG A C 1
ATOM 821 O O . ARG A 1 101 ? -21.948 36.423 0.953 1.00 35.66 101 ARG A O 1
ATOM 828 N N . ARG A 1 102 ? -22.869 36.173 -1.062 1.00 34.38 102 ARG A N 1
ATOM 829 C CA . ARG A 1 102 ? -22.562 37.515 -1.545 1.00 34.38 102 ARG A CA 1
ATOM 830 C C . ARG A 1 102 ? -23.768 38.344 -1.146 1.00 34.38 102 ARG A C 1
ATOM 832 O O . ARG A 1 102 ? -24.793 38.293 -1.818 1.00 34.38 102 ARG A O 1
ATOM 839 N N . ASN A 1 103 ? -23.657 39.048 -0.025 1.00 31.31 103 ASN A N 1
ATOM 840 C CA . ASN A 1 103 ? -24.619 40.076 0.341 1.00 31.31 103 ASN A CA 1
ATOM 841 C C . ASN A 1 103 ? -24.649 41.131 -0.772 1.00 31.31 103 ASN A C 1
ATOM 843 O O . ASN A 1 103 ? -23.839 42.053 -0.794 1.00 31.31 103 ASN A O 1
ATOM 847 N N . SER A 1 104 ? -25.605 40.980 -1.684 1.00 29.22 104 SER A N 1
ATOM 848 C CA . SER A 1 104 ? -26.343 42.115 -2.203 1.00 29.22 104 SER A CA 1
ATOM 849 C C . SER A 1 104 ? -27.551 42.318 -1.294 1.00 29.22 104 SER A C 1
ATOM 851 O O . SER A 1 104 ? -28.260 41.378 -0.938 1.00 29.22 104 SER A O 1
ATOM 853 N N . PHE A 1 105 ? -27.712 43.557 -0.863 1.00 33.09 105 PHE A N 1
ATOM 854 C CA . PHE A 1 105 ? -28.840 44.079 -0.110 1.00 33.09 105 PHE A CA 1
ATOM 855 C C . PHE A 1 105 ? -30.128 43.902 -0.937 1.00 33.09 105 PHE A C 1
ATOM 857 O O . PHE A 1 105 ? -30.218 44.523 -1.989 1.00 33.09 105 PHE A O 1
ATOM 864 N N . SER A 1 106 ? -31.124 43.125 -0.486 1.00 28.02 106 SER A N 1
ATOM 865 C CA . SER A 1 106 ? -32.545 43.455 -0.726 1.00 28.02 106 SER A CA 1
ATOM 866 C C . SER A 1 106 ? -33.530 42.552 0.037 1.00 28.02 106 SER A C 1
ATOM 868 O O . SER A 1 106 ? -33.582 41.345 -0.160 1.00 28.02 106 SER A O 1
ATOM 870 N N . THR A 1 107 ? -34.302 43.213 0.901 1.00 32.31 107 THR A N 1
ATOM 871 C CA . THR A 1 107 ? -35.723 43.064 1.288 1.00 32.31 107 THR A CA 1
ATOM 872 C C . THR A 1 107 ? -36.448 41.705 1.239 1.00 32.31 107 THR A C 1
ATOM 874 O O . THR A 1 107 ? -36.711 41.144 0.183 1.00 32.31 107 THR A O 1
ATOM 877 N N . THR A 1 108 ? -36.924 41.311 2.431 1.00 41.19 108 THR A N 1
ATOM 878 C CA . THR A 1 108 ? -38.214 40.652 2.740 1.00 41.19 108 THR A CA 1
ATOM 879 C C . THR A 1 108 ? -38.715 39.564 1.788 1.00 41.19 108 THR A C 1
ATOM 881 O O . THR A 1 108 ? -39.447 39.870 0.852 1.00 41.19 108 THR A O 1
ATOM 884 N N . GLN A 1 109 ? -38.500 38.299 2.160 1.00 32.34 109 GLN A N 1
ATOM 885 C CA . GLN A 1 109 ? -39.551 37.277 2.121 1.00 32.34 109 GLN A CA 1
ATOM 886 C C . GLN A 1 109 ? -39.375 36.307 3.292 1.00 32.34 109 GLN A C 1
ATOM 888 O O . GLN A 1 109 ? -38.308 35.744 3.523 1.00 32.34 109 GLN A O 1
ATOM 893 N N . SER A 1 110 ? -40.438 36.186 4.077 1.00 37.12 110 SER A N 1
ATOM 894 C CA . SER A 1 110 ? -40.600 35.230 5.161 1.00 37.12 110 SER A CA 1
ATOM 895 C C . SER A 1 110 ? -40.959 33.866 4.574 1.00 37.12 110 SER A C 1
ATOM 897 O O . SER A 1 110 ? -42.139 33.573 4.380 1.00 37.12 110 SER A O 1
ATOM 899 N N . ASP A 1 111 ? -39.952 33.041 4.299 1.00 30.64 111 ASP A N 1
ATOM 900 C CA . ASP A 1 111 ? -40.168 31.623 4.025 1.00 30.64 111 ASP A CA 1
ATOM 901 C C . ASP A 1 111 ? -40.389 30.881 5.347 1.00 30.64 111 ASP A C 1
ATOM 903 O O . ASP A 1 111 ? -39.498 30.769 6.193 1.00 30.64 111 ASP A O 1
ATOM 907 N N . ASN A 1 112 ? -41.617 30.391 5.519 1.00 35.53 112 ASN A N 1
ATOM 908 C CA . ASN A 1 112 ? -42.038 29.497 6.591 1.00 35.53 112 ASN A CA 1
ATOM 909 C C . ASN A 1 112 ? -41.204 28.206 6.562 1.00 35.53 112 ASN A C 1
ATOM 911 O O . ASN A 1 112 ? -41.559 27.229 5.902 1.00 35.53 112 ASN A O 1
ATOM 915 N N . THR A 1 113 ? -40.121 28.162 7.332 1.00 35.53 113 THR A N 1
ATOM 916 C CA . THR A 1 113 ? -39.521 26.906 7.773 1.00 35.53 113 THR A CA 1
ATOM 917 C C . THR A 1 113 ? -40.451 26.275 8.804 1.00 35.53 113 THR A C 1
ATOM 919 O O . THR A 1 113 ? -40.529 26.689 9.958 1.00 35.53 113 THR A O 1
ATOM 922 N N . THR A 1 114 ? -41.204 25.263 8.380 1.00 36.94 114 THR A N 1
ATOM 923 C CA . THR A 1 114 ? -41.979 24.407 9.281 1.00 36.94 114 THR A CA 1
ATOM 924 C C . THR A 1 114 ? -41.039 23.791 10.317 1.00 36.94 114 THR A C 1
ATOM 926 O O . THR A 1 114 ? -40.251 22.898 10.000 1.00 36.94 114 THR A O 1
ATOM 929 N N . ASN A 1 115 ? -41.109 24.271 11.560 1.00 38.06 115 ASN A N 1
ATOM 930 C CA . ASN A 1 115 ? -40.512 23.612 12.717 1.00 38.06 115 ASN A CA 1
ATOM 931 C C . ASN A 1 115 ? -41.028 22.165 12.773 1.00 38.06 115 ASN A C 1
ATOM 933 O O . ASN A 1 115 ? -42.191 21.939 13.091 1.00 38.06 115 ASN A O 1
ATOM 937 N N . ALA A 1 116 ? -40.165 21.180 12.510 1.00 49.28 116 ALA A N 1
ATOM 938 C CA . ALA A 1 116 ? -40.487 19.744 12.483 1.00 49.28 116 ALA A CA 1
ATOM 939 C C . ALA A 1 116 ? -40.864 19.133 13.861 1.00 49.28 116 ALA A C 1
ATOM 941 O O . ALA A 1 116 ? -40.784 17.919 14.066 1.00 49.28 116 ALA A O 1
ATOM 942 N N . PHE A 1 117 ? -41.247 19.963 14.833 1.00 46.03 117 PHE A N 1
ATOM 943 C CA . PHE A 1 117 ? -41.512 19.599 16.228 1.00 46.03 117 PHE A CA 1
ATOM 944 C C . PHE A 1 117 ? -43.001 19.587 16.609 1.00 46.03 117 PHE A C 1
ATOM 946 O O . PHE A 1 117 ? -43.309 19.329 17.768 1.00 46.03 117 PHE A O 1
ATOM 953 N N . THR A 1 118 ? -43.921 19.856 15.677 1.00 47.72 118 THR A N 1
ATOM 954 C CA . THR A 1 118 ? -45.342 20.081 16.002 1.00 47.72 118 THR A CA 1
ATOM 955 C C . THR A 1 118 ? -46.235 18.838 15.985 1.00 47.72 118 THR A C 1
ATOM 957 O O . THR A 1 118 ? -47.337 18.912 16.521 1.00 47.72 118 THR A O 1
ATOM 960 N N . ASP A 1 119 ? -45.781 17.702 15.447 1.00 55.78 119 ASP A N 1
ATOM 961 C CA . ASP A 1 119 ? -46.586 16.473 15.418 1.00 55.78 119 ASP A CA 1
ATOM 962 C C . ASP A 1 119 ? -46.329 15.583 16.641 1.00 55.78 119 ASP A C 1
ATOM 964 O O . ASP A 1 119 ? -45.188 15.402 17.084 1.00 55.78 119 ASP A O 1
ATOM 968 N N . ALA A 1 120 ? -47.408 15.011 17.186 1.00 59.44 120 ALA A N 1
ATOM 969 C CA . ALA A 1 120 ? -47.340 14.003 18.236 1.00 59.44 120 ALA A CA 1
ATOM 970 C C . ALA A 1 120 ? -46.521 12.794 17.751 1.00 59.44 120 ALA A C 1
ATOM 972 O O . ALA A 1 120 ? -46.726 12.295 16.645 1.00 59.44 120 ALA A O 1
ATOM 973 N N . VAL A 1 121 ? -45.572 12.341 18.574 1.00 66.31 121 VAL A N 1
ATOM 974 C CA . VAL A 1 121 ? -44.743 11.166 18.269 1.00 66.31 121 VAL A CA 1
ATOM 975 C C . VAL A 1 121 ? -45.632 9.923 18.301 1.00 66.31 121 VAL A C 1
ATOM 977 O O . VAL A 1 121 ? -46.237 9.649 19.334 1.00 66.31 121 VAL A O 1
ATOM 980 N N . ASP A 1 122 ? -45.716 9.232 17.168 1.00 79.56 122 ASP A N 1
ATOM 981 C CA . ASP A 1 122 ? -46.492 8.009 16.946 1.00 79.56 122 ASP A CA 1
ATOM 982 C C . ASP A 1 122 ? -45.618 6.780 17.254 1.00 79.56 122 ASP A C 1
ATOM 984 O O . ASP A 1 122 ? -44.531 6.644 16.684 1.00 79.56 122 ASP A O 1
ATOM 988 N N . ASP A 1 123 ? -46.067 5.915 18.169 1.00 83.31 123 ASP A N 1
ATOM 989 C CA . ASP A 1 123 ? -45.320 4.726 18.605 1.00 83.31 123 ASP A CA 1
ATOM 990 C C . ASP A 1 123 ? -45.130 3.723 17.458 1.00 83.31 123 ASP A C 1
ATOM 992 O O . ASP A 1 123 ? -44.036 3.194 17.287 1.00 83.31 123 ASP A O 1
ATOM 996 N N . GLU A 1 124 ? -46.130 3.542 16.588 1.00 84.19 124 GLU A N 1
ATOM 997 C CA . GLU A 1 124 ? -46.018 2.635 15.435 1.00 84.19 124 GLU A CA 1
ATOM 998 C C . GLU A 1 124 ? -44.914 3.094 14.475 1.00 84.19 124 GLU A C 1
ATOM 1000 O O . GLU A 1 124 ? -44.131 2.288 13.969 1.00 84.19 124 GLU A O 1
ATOM 1005 N N . LYS A 1 125 ? -44.776 4.411 14.276 1.00 84.19 125 LYS A N 1
ATOM 1006 C CA . LYS A 1 125 ? -43.680 4.979 13.479 1.00 84.19 125 LYS A CA 1
ATOM 1007 C C . LYS A 1 125 ? -42.334 4.857 14.187 1.00 84.19 125 LYS A C 1
ATOM 1009 O O . LYS A 1 125 ? -41.349 4.537 13.522 1.00 84.19 125 LYS A O 1
ATOM 1014 N N . ASP A 1 126 ? -42.271 5.060 15.506 1.00 87.69 126 ASP A N 1
ATOM 1015 C CA . ASP A 1 126 ? -41.045 4.851 16.297 1.00 87.69 126 ASP A CA 1
ATOM 1016 C C . ASP A 1 126 ? -40.539 3.411 16.176 1.00 87.69 126 ASP A C 1
ATOM 1018 O O . ASP A 1 126 ? -39.354 3.203 15.910 1.00 87.69 126 ASP A O 1
ATOM 1022 N N . ARG A 1 127 ? -41.445 2.429 16.226 1.00 89.38 127 ARG A N 1
ATOM 1023 C CA . ARG A 1 127 ? -41.137 0.996 16.092 1.00 89.38 127 ARG A CA 1
ATOM 1024 C C . ARG A 1 127 ? -40.523 0.608 14.749 1.00 89.38 127 ARG A C 1
ATOM 1026 O O . ARG A 1 127 ? -39.874 -0.432 14.659 1.00 89.38 127 ARG A O 1
ATOM 1033 N N . THR A 1 128 ? -40.653 1.444 13.719 1.00 88.69 128 THR A N 1
ATOM 1034 C CA . THR A 1 128 ? -39.964 1.239 12.430 1.00 88.69 128 THR A CA 1
ATOM 1035 C C . THR A 1 128 ? -38.515 1.739 12.412 1.00 88.69 128 THR A C 1
ATOM 1037 O O . THR A 1 128 ? -37.782 1.443 11.469 1.00 88.69 128 THR A O 1
ATOM 1040 N N . SER A 1 129 ? -38.069 2.467 13.444 1.00 90.00 129 SER A N 1
ATOM 1041 C CA . SER A 1 129 ? -36.705 3.000 13.522 1.00 90.00 129 SER A CA 1
ATOM 1042 C C . SER A 1 129 ? -35.708 1.974 14.077 1.00 90.00 129 SER A C 1
ATOM 1044 O O . SER A 1 129 ? -35.621 1.732 15.282 1.00 90.00 129 SER A O 1
ATOM 1046 N N . LEU A 1 130 ? -34.930 1.361 13.180 1.00 94.06 130 LEU A N 1
ATOM 1047 C CA . LEU A 1 130 ? -34.016 0.254 13.498 1.00 94.06 130 LEU A CA 1
ATOM 1048 C C . LEU A 1 130 ? -32.541 0.694 13.535 1.00 94.06 130 LEU A C 1
ATOM 1050 O O . LEU A 1 130 ? -31.708 0.198 12.776 1.00 94.06 130 LEU A O 1
ATOM 1054 N N . ILE A 1 131 ? -32.204 1.652 14.398 1.00 95.94 131 ILE A N 1
ATOM 1055 C CA . ILE A 1 131 ? -30.849 2.225 14.498 1.00 95.94 131 ILE A CA 1
ATOM 1056 C C . ILE A 1 131 ? -29.819 1.181 14.942 1.00 95.94 131 ILE A C 1
ATOM 1058 O O . ILE A 1 131 ? -28.719 1.135 14.391 1.00 95.94 131 ILE A O 1
ATOM 1062 N N . GLY A 1 132 ? -30.164 0.316 15.899 1.00 95.81 132 GLY A N 1
ATOM 1063 C CA . GLY A 1 132 ? -29.284 -0.755 16.363 1.00 95.81 132 GLY A CA 1
ATOM 1064 C C . GLY A 1 132 ? -28.856 -1.674 15.221 1.00 95.81 132 GLY A C 1
ATOM 1065 O O . GLY A 1 132 ? -27.672 -1.984 15.090 1.00 95.81 132 GLY A O 1
ATOM 1066 N N . SER A 1 133 ? -29.791 -2.034 14.337 1.00 96.38 133 SER A N 1
ATOM 1067 C CA . SER A 1 133 ? -29.491 -2.854 13.153 1.00 96.38 133 SER A CA 1
ATOM 1068 C C . SER A 1 133 ? -28.477 -2.196 12.202 1.00 96.38 133 SER A C 1
ATOM 1070 O O . SER A 1 133 ? -27.569 -2.871 11.712 1.00 96.38 133 SER A O 1
ATOM 1072 N N . VAL A 1 134 ? -28.563 -0.873 12.009 1.00 97.25 134 VAL A N 1
ATOM 1073 C CA . VAL A 1 134 ? -27.634 -0.109 11.159 1.00 97.25 134 VAL A CA 1
ATOM 1074 C C . VAL A 1 134 ? -26.220 -0.133 11.735 1.00 97.25 134 VAL A C 1
ATOM 1076 O O . VAL A 1 134 ? -25.260 -0.320 10.988 1.00 97.25 134 VAL A O 1
ATOM 1079 N N . PHE A 1 135 ? -26.065 0.007 13.054 1.00 97.69 135 PHE A N 1
ATOM 1080 C CA . PHE A 1 135 ? -24.750 -0.102 13.695 1.00 97.69 135 PHE A CA 1
ATOM 1081 C C . PHE A 1 135 ? -24.145 -1.495 13.528 1.00 97.69 135 PHE A C 1
ATOM 1083 O O . PHE A 1 135 ? -22.977 -1.608 13.162 1.00 97.69 135 PHE A O 1
ATOM 1090 N N . LEU A 1 136 ? -24.931 -2.553 13.745 1.00 97.31 136 LEU A N 1
ATOM 1091 C CA . LEU A 1 136 ? -24.450 -3.929 13.600 1.00 97.31 136 LEU A CA 1
ATOM 1092 C C . LEU A 1 136 ? -24.010 -4.236 12.164 1.00 97.31 136 LEU A C 1
ATOM 1094 O O . LEU A 1 136 ? -22.940 -4.811 11.966 1.00 97.31 136 LEU A O 1
ATOM 1098 N N . ALA A 1 137 ? -24.777 -3.790 11.164 1.00 97.38 137 ALA A N 1
ATOM 1099 C CA . ALA A 1 137 ? -24.437 -3.971 9.752 1.00 97.38 137 ALA A CA 1
ATOM 1100 C C . ALA A 1 137 ? -23.118 -3.281 9.355 1.00 97.38 137 ALA A C 1
ATOM 1102 O O . ALA A 1 137 ? -22.427 -3.741 8.447 1.00 97.38 137 ALA A O 1
ATOM 1103 N N . ASN A 1 138 ? -22.752 -2.195 10.043 1.00 97.12 138 ASN A N 1
ATOM 1104 C CA . ASN A 1 138 ? -21.601 -1.357 9.704 1.00 97.12 138 ASN A CA 1
ATOM 1105 C C . ASN A 1 138 ? -20.400 -1.512 10.649 1.00 97.12 138 ASN A C 1
ATOM 1107 O O . ASN A 1 138 ? -19.352 -0.916 10.398 1.00 97.12 138 ASN A O 1
ATOM 1111 N N . MET A 1 139 ? -20.516 -2.326 11.704 1.00 95.38 139 MET A N 1
ATOM 1112 C CA . MET A 1 139 ? -19.516 -2.443 12.773 1.00 95.38 139 MET A CA 1
ATOM 1113 C C . MET A 1 139 ? -18.129 -2.841 12.254 1.00 95.38 139 MET A C 1
ATOM 1115 O O . MET A 1 139 ? -17.120 -2.257 12.642 1.00 95.38 139 MET A O 1
ATOM 1119 N N . VAL A 1 140 ? -18.073 -3.815 11.340 1.00 95.00 140 VAL A N 1
ATOM 1120 C CA . VAL A 1 140 ? -16.807 -4.328 10.789 1.00 95.00 140 VAL A CA 1
ATOM 1121 C C . VAL A 1 140 ? -16.086 -3.254 9.976 1.00 95.00 140 VAL A C 1
ATOM 1123 O O . VAL A 1 140 ? -14.891 -3.034 10.165 1.00 95.00 140 VAL A O 1
ATOM 1126 N N . THR A 1 141 ? -16.808 -2.560 9.094 1.00 95.81 141 THR A N 1
ATOM 1127 C CA . THR A 1 141 ? -16.252 -1.470 8.281 1.00 95.81 141 THR A CA 1
ATOM 1128 C C . THR A 1 141 ? -15.813 -0.303 9.165 1.00 95.81 141 THR A C 1
ATOM 1130 O O . THR A 1 141 ? -14.719 0.228 8.979 1.00 95.81 141 THR A O 1
ATOM 1133 N N . MET A 1 142 ? -16.615 0.046 10.178 1.00 95.50 142 MET A N 1
ATOM 1134 C CA . MET A 1 142 ? -16.278 1.074 11.163 1.00 95.50 142 MET A CA 1
ATOM 1135 C C . MET A 1 142 ? -14.966 0.735 11.888 1.00 95.50 142 MET A C 1
ATOM 1137 O O . MET A 1 142 ? -14.059 1.565 11.936 1.00 95.50 142 MET A O 1
ATOM 1141 N N . GLU A 1 143 ? -14.814 -0.498 12.381 1.00 94.62 143 GLU A N 1
ATOM 1142 C CA . GLU A 1 143 ? -13.594 -0.950 13.062 1.00 94.62 143 GLU A CA 1
ATOM 1143 C C . GLU A 1 143 ? -12.355 -0.860 12.160 1.00 94.62 143 GLU A C 1
ATOM 1145 O O . GLU A 1 143 ? -11.294 -0.418 12.603 1.00 94.62 143 GLU A O 1
ATOM 1150 N N . GLN A 1 144 ? -12.481 -1.235 10.885 1.00 93.31 144 GLN A N 1
ATOM 1151 C CA . GLN A 1 144 ? -11.378 -1.191 9.921 1.00 93.31 144 GLN A CA 1
ATOM 1152 C C . GLN A 1 144 ? -10.918 0.242 9.627 1.00 93.31 144 GLN A C 1
ATOM 1154 O O . GLN A 1 144 ? -9.717 0.539 9.688 1.00 93.31 144 GLN A O 1
ATOM 1159 N N . VAL A 1 145 ? -11.868 1.130 9.326 1.00 95.12 145 VAL A N 1
ATOM 1160 C CA . VAL A 1 145 ? -11.588 2.506 8.901 1.00 95.12 145 VAL A CA 1
ATOM 1161 C C . VAL A 1 145 ? -11.056 3.334 10.075 1.00 95.12 145 VAL A C 1
ATOM 1163 O O . VAL A 1 145 ? -9.984 3.939 9.969 1.00 95.12 145 VAL A O 1
ATOM 1166 N N . TYR A 1 146 ? -11.731 3.293 11.230 1.00 94.75 146 TYR A N 1
ATOM 1167 C CA . TYR A 1 146 ? -11.276 4.004 12.429 1.00 94.75 146 TYR A CA 1
ATOM 1168 C C . TYR A 1 146 ? -10.021 3.374 13.037 1.00 94.75 146 TYR A C 1
ATOM 1170 O O . TYR A 1 146 ? -9.125 4.100 13.461 1.00 94.75 146 TYR A O 1
ATOM 1178 N N . GLY A 1 147 ? -9.891 2.044 13.045 1.00 92.06 147 GLY A N 1
ATOM 1179 C CA . GLY A 1 147 ? -8.693 1.375 13.559 1.00 92.06 147 GLY A CA 1
ATOM 1180 C C . GLY A 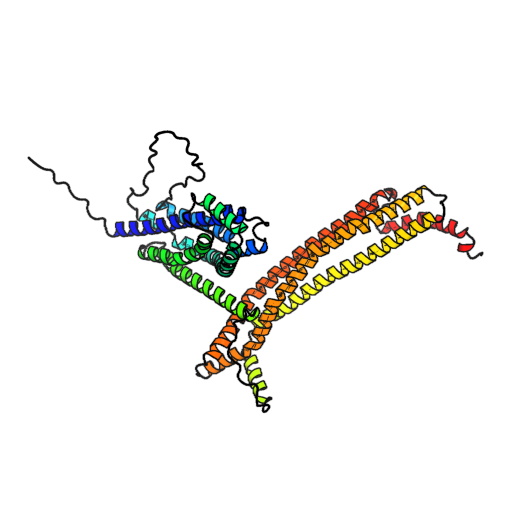1 147 ? -7.422 1.781 12.806 1.00 92.06 147 GLY A C 1
ATOM 1181 O O . GLY A 1 147 ? -6.385 2.028 13.425 1.00 92.06 147 GLY A O 1
ATOM 1182 N N . THR A 1 148 ? -7.513 1.927 11.481 1.00 91.44 148 THR A N 1
ATOM 1183 C CA . THR A 1 148 ? -6.409 2.430 10.646 1.00 91.44 148 THR A CA 1
ATOM 1184 C C . THR A 1 148 ? -6.066 3.884 10.975 1.00 91.44 148 THR A C 1
ATOM 1186 O O . THR A 1 148 ? -4.885 4.222 11.094 1.00 91.44 148 THR A O 1
ATOM 1189 N N . TYR A 1 149 ? -7.077 4.724 11.195 1.00 91.50 149 TYR A N 1
ATOM 1190 C CA . TYR A 1 149 ? -6.879 6.132 11.528 1.00 91.50 149 TYR A CA 1
ATOM 1191 C C . TYR A 1 149 ? -6.231 6.334 12.898 1.00 91.50 149 TYR A C 1
ATOM 1193 O O . TYR A 1 149 ? -5.184 6.975 13.010 1.00 91.50 149 TYR A O 1
ATOM 1201 N N . LEU A 1 150 ? -6.808 5.735 13.945 1.00 89.62 150 LEU A N 1
ATOM 1202 C CA . LEU A 1 150 ? -6.344 5.895 15.326 1.00 89.62 150 LEU A CA 1
ATOM 1203 C C . LEU A 1 150 ? -4.916 5.367 15.528 1.00 89.62 150 LEU A C 1
ATOM 1205 O O . LEU A 1 150 ? -4.189 5.889 16.380 1.00 89.62 150 LEU A O 1
ATOM 1209 N N . LYS A 1 151 ? -4.501 4.365 14.739 1.00 85.31 151 LYS A N 1
ATOM 1210 C CA . LYS A 1 151 ? -3.125 3.847 14.733 1.00 85.31 151 LYS A CA 1
ATOM 1211 C C . LYS A 1 151 ? -2.111 4.904 14.281 1.00 85.31 151 LYS A C 1
ATOM 1213 O O . LYS A 1 151 ? -1.015 4.955 14.826 1.00 85.31 151 LYS A O 1
ATOM 1218 N N . ASN A 1 152 ? -2.465 5.743 13.309 1.00 84.06 152 ASN A N 1
ATOM 1219 C CA . ASN A 1 152 ? -1.547 6.713 12.702 1.00 84.06 152 ASN A CA 1
ATOM 1220 C C . ASN A 1 152 ? -1.707 8.139 13.258 1.00 84.06 152 ASN A C 1
ATOM 1222 O O . ASN A 1 152 ? -0.839 8.983 13.040 1.00 84.06 152 ASN A O 1
ATOM 1226 N N . HIS A 1 153 ? -2.787 8.405 13.996 1.00 84.56 153 HIS A N 1
ATOM 1227 C CA . HIS A 1 153 ? -3.153 9.740 14.473 1.00 84.56 153 HIS A CA 1
ATOM 1228 C C . HIS A 1 153 ? -2.064 10.422 15.328 1.00 84.56 153 HIS A C 1
ATOM 1230 O O . HIS A 1 153 ? -1.791 11.604 15.141 1.00 84.56 153 HIS A O 1
ATOM 1236 N N . ASP A 1 154 ? -1.357 9.689 16.196 1.00 83.38 154 ASP A N 1
ATOM 1237 C CA . ASP A 1 154 ? -0.299 10.290 17.031 1.00 83.38 154 ASP A CA 1
ATOM 1238 C C . ASP A 1 154 ? 0.889 10.776 16.190 1.00 83.38 154 ASP A C 1
ATOM 1240 O O . ASP A 1 154 ? 1.500 11.803 16.494 1.00 83.38 154 ASP A O 1
ATOM 1244 N N . ALA A 1 155 ? 1.216 10.041 15.122 1.00 84.44 155 ALA A N 1
ATOM 1245 C CA . ALA A 1 155 ? 2.254 10.434 14.178 1.00 84.44 155 ALA A CA 1
ATOM 1246 C C . ALA A 1 155 ? 1.816 11.651 13.352 1.00 84.44 155 ALA A C 1
ATOM 1248 O O . ALA A 1 155 ? 2.627 12.550 13.134 1.00 84.44 155 ALA A O 1
ATOM 1249 N N . ALA A 1 156 ? 0.540 11.710 12.953 1.00 86.06 156 ALA A N 1
ATOM 1250 C CA . ALA A 1 156 ? -0.041 12.864 12.273 1.00 86.06 156 ALA A CA 1
ATOM 1251 C C . ALA A 1 156 ? 0.040 14.131 13.141 1.00 86.06 156 ALA A C 1
ATOM 1253 O O . ALA A 1 156 ? 0.560 15.142 12.674 1.00 86.06 156 ALA A O 1
ATOM 1254 N N . ASN A 1 157 ? -0.354 14.059 14.418 1.00 85.62 157 ASN A N 1
ATOM 1255 C CA . ASN A 1 157 ? -0.298 15.199 15.343 1.00 85.62 157 ASN A CA 1
ATOM 1256 C C . ASN A 1 157 ? 1.145 15.659 15.602 1.00 85.62 157 ASN A C 1
ATOM 1258 O O . ASN A 1 157 ? 1.445 16.850 15.540 1.00 85.62 157 ASN A O 1
ATOM 1262 N N . GLN A 1 158 ? 2.078 14.722 15.827 1.00 86.38 158 GLN A N 1
ATOM 1263 C CA . GLN A 1 158 ? 3.504 15.053 15.968 1.00 86.38 158 GLN A CA 1
ATOM 1264 C C . GLN A 1 158 ? 4.056 15.724 14.707 1.00 86.38 158 GLN A C 1
ATOM 1266 O O . GLN A 1 158 ? 4.861 16.655 14.799 1.00 86.38 158 GLN A O 1
ATOM 1271 N N . ARG A 1 159 ? 3.631 15.265 13.523 1.00 87.75 159 ARG A N 1
ATOM 1272 C CA . ARG A 1 159 ? 4.079 15.846 12.260 1.00 87.75 159 ARG A CA 1
ATOM 1273 C C . ARG A 1 159 ? 3.476 17.226 12.027 1.00 87.75 159 ARG A C 1
ATOM 1275 O O . ARG A 1 159 ? 4.221 18.121 11.643 1.00 87.75 159 ARG A O 1
ATOM 1282 N N . LEU A 1 160 ? 2.191 17.418 12.317 1.00 87.50 160 LEU A N 1
ATOM 1283 C CA . LEU A 1 160 ? 1.533 18.721 12.247 1.00 87.50 160 LEU A CA 1
ATOM 1284 C C . LEU A 1 160 ? 2.228 19.738 13.155 1.00 87.50 160 LEU A C 1
ATOM 1286 O O . LEU A 1 160 ? 2.595 20.808 12.680 1.00 87.50 160 LEU A O 1
ATOM 1290 N N . ALA A 1 161 ? 2.501 19.372 14.410 1.00 87.25 161 ALA A N 1
ATOM 1291 C CA . ALA A 1 161 ? 3.200 20.237 15.358 1.00 87.25 161 ALA A CA 1
ATOM 1292 C C . ALA A 1 161 ? 4.596 20.651 14.855 1.00 87.25 161 ALA A C 1
ATOM 1294 O O . ALA A 1 161 ? 5.005 21.801 15.008 1.00 87.25 161 ALA A O 1
ATOM 1295 N N . ALA A 1 162 ? 5.325 19.733 14.211 1.00 87.31 162 ALA A N 1
ATOM 1296 C CA . ALA A 1 162 ? 6.616 20.046 13.601 1.00 87.31 162 ALA A CA 1
ATOM 1297 C C . ALA A 1 162 ? 6.479 20.982 12.384 1.00 87.31 162 ALA A C 1
ATOM 1299 O O . ALA A 1 162 ? 7.286 21.895 12.213 1.00 87.31 162 ALA A O 1
ATOM 1300 N N . LEU A 1 163 ? 5.462 20.769 11.543 1.00 86.12 163 LEU A N 1
ATOM 1301 C CA . LEU A 1 163 ? 5.228 21.556 10.330 1.00 86.12 163 LEU A CA 1
ATOM 1302 C C . LEU A 1 163 ? 4.698 22.965 10.633 1.00 86.12 163 LEU A C 1
ATOM 1304 O O . LEU A 1 163 ? 5.097 23.909 9.956 1.00 86.12 163 LEU A O 1
ATOM 1308 N N . GLN A 1 164 ? 3.883 23.130 11.679 1.00 85.00 164 GLN A N 1
ATOM 1309 C CA . GLN A 1 164 ? 3.352 24.421 12.145 1.00 85.00 164 GLN A CA 1
ATOM 1310 C C . GLN A 1 164 ? 4.443 25.436 12.526 1.00 85.00 164 GLN A C 1
ATOM 1312 O O . GLN A 1 164 ? 4.197 26.641 12.505 1.00 85.00 164 GLN A O 1
ATOM 1317 N N . GLY A 1 165 ? 5.658 24.973 12.839 1.00 81.81 165 GLY A N 1
ATOM 1318 C CA . GLY A 1 165 ? 6.817 25.843 13.056 1.00 81.81 165 GLY A CA 1
ATOM 1319 C C . GLY A 1 165 ? 7.346 26.514 11.783 1.00 81.81 165 GLY A C 1
ATOM 1320 O O . GLY A 1 165 ? 8.142 27.447 11.872 1.00 81.81 165 GLY A O 1
ATOM 1321 N N . THR A 1 166 ? 6.916 26.067 10.601 1.00 88.19 166 THR A N 1
ATOM 1322 C CA . THR A 1 166 ? 7.367 26.610 9.316 1.00 88.19 166 THR A CA 1
ATOM 1323 C C . THR A 1 166 ? 6.489 27.796 8.906 1.00 88.19 166 THR A C 1
ATOM 1325 O O . THR A 1 166 ? 5.275 27.625 8.785 1.00 88.19 166 THR A O 1
ATOM 1328 N N . PRO A 1 167 ? 7.056 28.989 8.633 1.00 87.06 167 PRO A N 1
ATOM 1329 C CA . PRO A 1 167 ? 6.262 30.184 8.338 1.00 87.06 167 PRO A CA 1
ATOM 1330 C C . PRO A 1 167 ? 5.300 30.033 7.152 1.00 87.06 167 PRO A C 1
ATOM 1332 O O . PRO A 1 167 ? 4.168 30.504 7.219 1.00 87.06 167 PRO A O 1
ATOM 1335 N N . THR A 1 168 ? 5.723 29.347 6.086 1.00 86.25 168 THR A N 1
ATOM 1336 C CA . THR A 1 168 ? 4.899 29.104 4.890 1.00 86.25 168 THR A CA 1
ATOM 1337 C C . THR A 1 168 ? 3.715 28.187 5.184 1.00 86.25 168 THR A C 1
ATOM 1339 O O . THR A 1 168 ? 2.593 28.488 4.789 1.00 86.25 168 THR A O 1
ATOM 1342 N N . VAL A 1 169 ? 3.943 27.107 5.938 1.00 85.69 169 VAL A N 1
ATOM 1343 C CA . VAL A 1 169 ? 2.884 26.188 6.381 1.00 85.69 169 VAL A CA 1
ATOM 1344 C C . VAL A 1 169 ? 1.913 26.901 7.314 1.00 85.69 169 VAL A C 1
ATOM 1346 O O . VAL A 1 169 ? 0.708 26.725 7.184 1.00 85.69 169 VAL A O 1
ATOM 1349 N N . LYS A 1 170 ? 2.411 27.734 8.232 1.00 86.56 170 LYS A N 1
ATOM 1350 C CA . LYS A 1 170 ? 1.559 28.511 9.134 1.00 86.56 170 LYS A CA 1
ATOM 1351 C C . LYS A 1 170 ? 0.642 29.470 8.368 1.00 86.56 170 LYS A C 1
ATOM 1353 O O . LYS A 1 170 ? -0.558 29.451 8.602 1.00 86.56 170 LYS A O 1
ATOM 1358 N N . CYS A 1 171 ? 1.189 30.229 7.416 1.00 86.62 171 CYS A N 1
ATOM 1359 C CA . CYS A 1 171 ? 0.402 31.118 6.556 1.00 86.62 171 CYS A CA 1
ATOM 1360 C C . CYS A 1 171 ? -0.694 30.350 5.802 1.00 86.62 171 CYS A C 1
ATOM 1362 O O . CYS A 1 171 ? -1.850 30.760 5.794 1.00 86.62 171 CYS A O 1
ATOM 1364 N N . TRP A 1 172 ? -0.348 29.195 5.230 1.00 88.75 172 TRP A N 1
ATOM 1365 C CA . TRP A 1 172 ? -1.310 28.321 4.559 1.00 88.75 172 TRP A CA 1
ATOM 1366 C C . TRP A 1 172 ? -2.409 27.800 5.504 1.00 88.75 172 TRP A C 1
ATOM 1368 O O . TRP A 1 172 ? -3.581 27.778 5.127 1.00 88.75 172 TRP A O 1
ATOM 1378 N N . LEU A 1 173 ? -2.067 27.406 6.736 1.00 85.88 173 LEU A N 1
ATOM 1379 C CA . LEU A 1 173 ? -3.051 26.972 7.736 1.00 85.88 173 LEU A CA 1
ATOM 1380 C C . LEU A 1 173 ? -4.007 28.108 8.127 1.00 85.88 173 LEU A C 1
ATOM 1382 O O . LEU A 1 173 ? -5.212 27.866 8.230 1.00 85.88 173 LEU A O 1
ATOM 1386 N N . ASP A 1 174 ? -3.487 29.326 8.293 1.00 84.62 174 ASP A N 1
ATOM 1387 C CA . ASP A 1 174 ? -4.274 30.523 8.603 1.00 84.62 174 ASP A CA 1
ATOM 1388 C C . ASP A 1 174 ? -5.223 30.883 7.438 1.00 84.62 174 ASP A C 1
ATOM 1390 O O . ASP A 1 174 ? -6.399 31.182 7.657 1.00 84.62 174 ASP A O 1
ATOM 1394 N N . GLU A 1 175 ? -4.759 30.777 6.186 1.00 83.94 175 GLU A N 1
ATOM 1395 C CA . GLU A 1 175 ? -5.586 30.961 4.983 1.00 83.94 175 GLU A CA 1
ATOM 1396 C C . GLU A 1 175 ? -6.679 29.893 4.854 1.00 83.94 175 GLU A C 1
ATOM 1398 O O . GLU A 1 175 ? -7.830 30.208 4.537 1.00 83.94 175 GLU A O 1
ATOM 1403 N N . CYS A 1 176 ? -6.356 28.624 5.119 1.00 82.50 176 CYS A N 1
ATOM 1404 C CA . CYS A 1 176 ? -7.348 27.548 5.132 1.00 82.50 176 CYS A CA 1
ATOM 1405 C C . CYS A 1 176 ? -8.417 27.796 6.199 1.00 82.50 176 CYS A C 1
ATOM 1407 O O . CYS A 1 176 ? -9.605 27.630 5.923 1.00 82.50 176 CYS A O 1
ATOM 1409 N N . HIS A 1 177 ? -8.008 28.237 7.392 1.00 80.25 177 HIS A N 1
ATOM 1410 C CA . HIS A 1 177 ? -8.933 28.585 8.464 1.00 80.25 177 HIS A CA 1
ATOM 1411 C C . HIS A 1 177 ? -9.850 29.747 8.063 1.00 80.25 177 HIS A C 1
ATOM 1413 O O . HIS A 1 177 ? -11.065 29.645 8.217 1.00 80.25 177 HIS A O 1
ATOM 1419 N N . ALA A 1 178 ? -9.306 30.821 7.478 1.00 78.38 178 ALA A N 1
ATOM 1420 C CA . ALA A 1 178 ? -10.108 31.952 7.010 1.00 78.38 178 ALA A CA 1
ATOM 1421 C C . ALA A 1 178 ? -11.186 31.513 6.001 1.00 78.38 178 ALA A C 1
ATOM 1423 O O . ALA A 1 178 ? -12.350 31.885 6.146 1.00 78.38 178 ALA A O 1
ATOM 1424 N N . ASN A 1 179 ? -10.827 30.654 5.042 1.00 72.88 179 ASN A N 1
ATOM 1425 C CA . ASN A 1 179 ? -11.748 30.128 4.028 1.00 72.88 179 ASN A CA 1
ATOM 1426 C C . ASN A 1 179 ? -12.765 29.101 4.570 1.00 72.88 179 ASN A C 1
ATOM 1428 O O . ASN A 1 179 ? -13.794 28.871 3.935 1.00 72.88 179 ASN A O 1
ATOM 1432 N N . ALA A 1 180 ? -12.497 28.483 5.724 1.00 67.75 180 ALA A N 1
ATOM 1433 C CA . ALA A 1 180 ? -13.376 27.501 6.365 1.00 67.75 180 ALA A CA 1
ATOM 1434 C C . ALA A 1 180 ? -14.228 28.082 7.513 1.00 67.75 180 ALA A C 1
ATOM 1436 O O . ALA A 1 180 ? -15.181 27.430 7.947 1.00 67.75 180 ALA A O 1
ATOM 1437 N N . SER A 1 181 ? -13.913 29.294 7.984 1.00 64.38 181 SER A N 1
ATOM 1438 C CA . SER A 1 181 ? -14.505 29.923 9.177 1.00 64.38 181 SER A CA 1
ATOM 1439 C C . SER A 1 181 ? -16.025 30.142 9.109 1.00 64.38 181 SER A C 1
ATOM 1441 O O . SER A 1 181 ? -16.701 30.069 10.133 1.00 64.38 181 SER A O 1
ATOM 1443 N N . ASP A 1 182 ? -16.588 30.312 7.908 1.00 61.62 182 ASP A N 1
ATOM 1444 C CA . ASP A 1 182 ? -18.040 30.425 7.686 1.00 61.62 182 ASP A CA 1
ATOM 1445 C C . ASP A 1 182 ? -18.757 29.058 7.594 1.00 61.62 182 ASP A C 1
ATOM 1447 O O . ASP A 1 182 ? -19.986 28.998 7.500 1.00 61.62 182 ASP A O 1
ATOM 1451 N N . ILE A 1 183 ? -18.003 27.951 7.572 1.00 58.56 183 ILE A N 1
ATOM 1452 C CA . ILE A 1 183 ? -18.488 26.602 7.231 1.00 58.56 183 ILE A CA 1
ATOM 1453 C C . ILE A 1 183 ? -18.415 25.651 8.434 1.00 58.56 183 ILE A C 1
ATOM 1455 O O . ILE A 1 183 ? -19.285 24.793 8.584 1.00 58.56 183 ILE A O 1
ATOM 1459 N N . THR A 1 184 ? -17.419 25.797 9.310 1.00 58.62 184 THR A N 1
ATOM 1460 C CA . THR A 1 184 ? -17.275 24.978 10.524 1.00 58.62 184 THR A CA 1
ATOM 1461 C C . THR A 1 184 ? -16.961 25.823 11.750 1.00 58.62 184 THR A C 1
ATOM 1463 O O . THR A 1 184 ? -16.310 26.856 11.672 1.00 58.62 184 THR A O 1
ATOM 1466 N N . ALA A 1 185 ? -17.400 25.337 12.912 1.00 57.69 185 ALA A N 1
ATOM 1467 C CA . ALA A 1 185 ? -16.999 25.866 14.213 1.00 57.69 185 ALA A CA 1
ATOM 1468 C C . ALA A 1 185 ? -15.654 25.288 14.703 1.00 57.69 185 ALA A C 1
ATOM 1470 O O . ALA A 1 185 ? -15.260 25.536 15.842 1.00 57.69 185 ALA A O 1
ATOM 1471 N N . ALA A 1 186 ? -14.985 24.446 13.906 1.00 57.19 186 ALA A N 1
ATOM 1472 C CA . ALA A 1 186 ? -13.664 23.919 14.220 1.00 57.19 186 ALA A CA 1
ATOM 1473 C C . ALA A 1 186 ? -12.584 24.962 13.897 1.00 57.19 186 ALA A C 1
ATOM 1475 O O . ALA A 1 186 ? -12.429 25.375 12.752 1.00 57.19 186 ALA A O 1
ATOM 1476 N N . TRP A 1 187 ? -11.853 25.373 14.931 1.00 61.62 187 TRP A N 1
ATOM 1477 C CA . TRP A 1 187 ? -10.969 26.540 14.914 1.00 61.62 187 TRP A CA 1
ATOM 1478 C C . TRP A 1 187 ? -9.602 26.289 14.257 1.00 61.62 187 TRP A C 1
ATOM 1480 O O . TRP A 1 187 ? -8.900 27.240 13.943 1.00 61.62 187 TRP A O 1
ATOM 1490 N N . ASP A 1 188 ? -9.185 25.036 14.056 1.00 75.69 188 ASP A N 1
ATOM 1491 C CA . ASP A 1 188 ? -7.909 24.693 13.418 1.00 75.69 188 ASP A CA 1
ATOM 1492 C C . ASP A 1 188 ? -7.853 23.230 12.934 1.00 75.69 188 ASP A C 1
ATOM 1494 O O . ASP A 1 188 ? -8.709 22.394 13.246 1.00 75.69 188 ASP A O 1
ATOM 1498 N N . LEU A 1 189 ? -6.818 22.917 12.144 1.00 83.62 189 LEU A N 1
ATOM 1499 C CA . LEU A 1 189 ? -6.593 21.571 11.609 1.00 83.62 189 LEU A CA 1
ATOM 1500 C C . LEU A 1 189 ? -6.362 20.531 12.720 1.00 83.62 189 LEU A C 1
ATOM 1502 O O . LEU A 1 189 ? -6.796 19.392 12.573 1.00 83.62 189 LEU A O 1
ATOM 1506 N N . ASP A 1 190 ? -5.727 20.913 13.831 1.00 84.44 190 ASP A N 1
ATOM 1507 C CA . ASP A 1 190 ? -5.505 20.022 14.980 1.00 84.44 190 ASP A CA 1
ATOM 1508 C C . ASP A 1 190 ? -6.844 19.561 15.584 1.00 84.44 190 ASP A C 1
ATOM 1510 O O . ASP A 1 190 ? -7.108 18.360 15.712 1.00 84.44 190 ASP A O 1
ATOM 1514 N N . SER A 1 191 ? -7.764 20.508 15.805 1.00 85.62 191 SER A N 1
ATOM 1515 C CA . SER A 1 191 ? -9.123 20.220 16.269 1.00 85.62 191 SER A CA 1
ATOM 1516 C C . SER A 1 191 ? -9.899 19.331 15.300 1.00 85.62 191 SER A C 1
ATOM 1518 O O . SER A 1 191 ? -10.653 18.458 15.733 1.00 85.62 191 SER A O 1
ATOM 1520 N N . LEU A 1 192 ? -9.738 19.539 13.989 1.00 87.94 192 LEU A N 1
ATOM 1521 C CA . LEU A 1 192 ? -10.396 18.725 12.965 1.00 87.94 192 LEU A CA 1
ATOM 1522 C C . LEU A 1 192 ? -9.875 17.281 12.958 1.00 87.94 192 LEU A C 1
ATOM 1524 O O . LEU A 1 192 ? -10.679 16.347 12.923 1.00 87.94 192 LEU A O 1
ATOM 1528 N N . LEU A 1 193 ? -8.557 17.079 13.053 1.00 89.38 193 LEU A N 1
ATOM 1529 C CA . LEU A 1 193 ? -7.941 15.747 13.049 1.00 89.38 193 LEU A CA 1
ATOM 1530 C C . LEU A 1 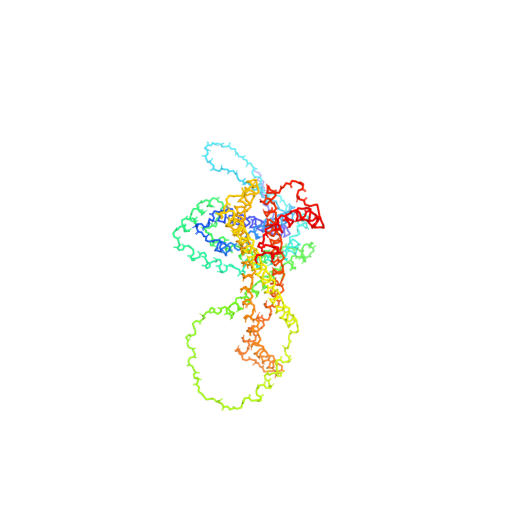193 ? -8.264 14.941 14.318 1.00 89.38 193 LEU A C 1
ATOM 1532 O O . LEU A 1 193 ? -8.262 13.714 14.297 1.00 89.38 193 LEU A O 1
ATOM 1536 N N . VAL A 1 194 ? -8.600 15.587 15.434 1.00 89.50 194 VAL A N 1
ATOM 1537 C CA . VAL A 1 194 ? -9.016 14.890 16.663 1.00 89.50 194 VAL A CA 1
ATOM 1538 C C . VAL A 1 194 ? -10.469 14.382 16.608 1.00 89.50 194 VAL A C 1
ATOM 1540 O O . VAL A 1 194 ? -10.815 13.411 17.296 1.00 89.50 194 VAL A O 1
ATOM 1543 N N . LYS A 1 195 ? -11.339 14.983 15.782 1.00 91.44 195 LYS A N 1
ATOM 1544 C CA . LYS A 1 195 ? -12.779 14.653 15.732 1.00 91.44 195 LYS A CA 1
ATOM 1545 C C . LYS A 1 195 ? -13.086 13.175 15.466 1.00 91.44 195 LYS A C 1
ATOM 1547 O O . LYS A 1 195 ? -13.971 12.665 16.150 1.00 91.44 195 LYS A O 1
ATOM 1552 N N . PRO A 1 196 ? -12.412 12.446 14.552 1.00 93.69 196 PRO A N 1
ATOM 1553 C CA . PRO A 1 196 ? -12.677 11.019 14.356 1.00 93.69 196 PRO A CA 1
ATOM 1554 C C . PRO A 1 196 ? -12.453 10.186 15.618 1.00 93.69 196 PRO A C 1
ATOM 1556 O O . PRO A 1 196 ? -13.295 9.357 15.964 1.00 93.69 196 PRO A O 1
ATOM 1559 N N . THR A 1 197 ? -11.370 10.464 16.350 1.00 91.38 197 THR A N 1
ATOM 1560 C CA . THR A 1 197 ? -11.058 9.816 17.631 1.00 91.38 197 THR A CA 1
ATOM 1561 C C . THR A 1 197 ? -12.146 10.098 18.669 1.00 91.38 197 THR A C 1
ATOM 1563 O O . THR A 1 197 ? -12.581 9.198 19.384 1.00 91.38 197 THR A O 1
ATOM 1566 N N . GLN A 1 198 ? -12.642 11.337 18.725 1.00 91.19 198 GLN A N 1
ATOM 1567 C CA . GLN A 1 198 ? -13.745 11.703 19.616 1.00 91.19 198 GLN A CA 1
ATOM 1568 C C . GLN A 1 198 ? -15.076 11.069 19.193 1.00 91.19 198 GLN A C 1
ATOM 1570 O O . GLN A 1 198 ? -15.854 10.655 20.051 1.00 91.19 198 GLN A O 1
ATOM 1575 N N . ARG A 1 199 ? -15.365 11.003 17.888 1.00 95.12 199 ARG A N 1
ATOM 1576 C CA . ARG A 1 199 ? -16.650 10.521 17.371 1.00 95.12 199 ARG A CA 1
ATOM 1577 C C . ARG A 1 199 ? -16.838 9.039 17.651 1.00 95.12 199 ARG A C 1
ATOM 1579 O O . ARG A 1 199 ? -17.862 8.673 18.222 1.00 95.12 199 ARG A O 1
ATOM 1586 N N . VAL A 1 200 ? -15.835 8.213 17.344 1.00 93.06 200 VAL A N 1
ATOM 1587 C CA . VAL A 1 200 ? -15.917 6.762 17.575 1.00 93.06 200 VAL A CA 1
ATOM 1588 C C . VAL A 1 200 ? -16.113 6.426 19.060 1.00 93.06 200 VAL A C 1
ATOM 1590 O O . VAL A 1 200 ? -16.838 5.492 19.395 1.00 93.06 200 VAL A O 1
ATOM 1593 N N . ALA A 1 201 ? -15.557 7.242 19.963 1.00 91.56 201 ALA A N 1
ATOM 1594 C CA . ALA A 1 201 ? -15.736 7.098 21.407 1.00 91.56 201 ALA A CA 1
ATOM 1595 C C . ALA A 1 201 ? -17.136 7.512 21.910 1.00 91.56 201 ALA A C 1
ATOM 1597 O O . ALA A 1 201 ? -17.548 7.076 22.984 1.00 91.56 201 ALA A O 1
ATOM 1598 N N . LYS A 1 202 ? -17.885 8.330 21.154 1.00 93.94 202 LYS A N 1
ATOM 1599 C CA . LYS A 1 202 ? -19.243 8.774 21.520 1.00 93.94 202 LYS A CA 1
ATOM 1600 C C . LYS A 1 202 ? -20.336 7.771 21.146 1.00 93.94 202 LYS A C 1
ATOM 1602 O O . LYS A 1 202 ? -21.381 7.774 21.795 1.00 93.94 202 LYS A O 1
ATOM 1607 N N . TYR A 1 203 ? -20.121 6.903 20.152 1.00 95.69 203 TYR A N 1
ATOM 1608 C CA . TYR A 1 203 ? -21.148 5.951 19.704 1.00 95.69 203 TYR A CA 1
ATOM 1609 C C . TYR A 1 203 ? -21.702 5.045 20.816 1.00 95.69 203 TYR A C 1
ATOM 1611 O O . TYR A 1 203 ? -22.927 4.973 20.929 1.00 95.69 203 TYR A O 1
ATOM 1619 N N . PRO A 1 204 ? -20.884 4.422 21.694 1.00 93.19 204 PRO A N 1
ATOM 1620 C CA . PRO A 1 204 ? -21.418 3.616 22.790 1.00 93.19 204 PRO A CA 1
ATOM 1621 C C . PRO A 1 204 ? -22.337 4.404 23.728 1.00 93.19 204 PRO A C 1
ATOM 1623 O O . PRO A 1 204 ? -23.341 3.873 24.190 1.00 93.19 204 PRO A O 1
ATOM 1626 N N . MET A 1 205 ? -22.019 5.678 23.990 1.00 92.69 205 MET A N 1
ATOM 1627 C CA . MET A 1 205 ? -22.813 6.533 24.877 1.00 92.69 205 MET A CA 1
ATOM 1628 C C . MET A 1 205 ? -24.182 6.852 24.269 1.00 92.69 205 MET A C 1
ATOM 1630 O O . MET A 1 205 ? -25.196 6.744 24.955 1.00 92.69 205 MET A O 1
ATOM 1634 N N . LEU A 1 206 ? -24.219 7.202 22.979 1.00 93.31 206 LEU A N 1
ATOM 1635 C CA . LEU A 1 206 ? -25.464 7.489 22.258 1.00 93.31 206 LEU A CA 1
ATOM 1636 C C . LEU A 1 206 ? -26.342 6.235 22.132 1.00 93.31 206 LEU A C 1
ATOM 1638 O O . LEU A 1 206 ? -27.548 6.299 22.361 1.00 93.31 206 LEU A O 1
ATOM 1642 N N . LEU A 1 207 ? -25.736 5.080 21.839 1.00 95.94 207 LEU A N 1
ATOM 1643 C CA . LEU A 1 207 ? -26.437 3.795 21.782 1.00 95.94 207 LEU A CA 1
ATOM 1644 C C . LEU A 1 207 ? -27.003 3.380 23.146 1.00 95.94 207 LEU A C 1
ATOM 1646 O O . LEU A 1 207 ? -28.126 2.887 23.212 1.00 95.94 207 LEU A O 1
ATOM 1650 N N . GLN A 1 208 ? -26.262 3.616 24.231 1.00 95.25 208 GLN A N 1
ATOM 1651 C CA . GLN A 1 208 ? -26.713 3.331 25.594 1.00 95.25 208 GLN A CA 1
ATOM 1652 C C . GLN A 1 208 ? -27.931 4.187 25.968 1.00 95.25 208 GLN A C 1
ATOM 1654 O O . GLN A 1 208 ? -28.936 3.660 26.443 1.00 95.25 208 GLN A O 1
ATOM 1659 N N . GLN A 1 209 ? -27.885 5.493 25.691 1.00 95.44 209 GLN A N 1
ATOM 1660 C CA . GLN A 1 209 ? -29.026 6.390 25.910 1.00 95.44 209 GLN A CA 1
ATOM 1661 C C . GLN A 1 209 ? -30.245 5.973 25.076 1.00 95.44 209 GLN A C 1
ATOM 1663 O O . GLN A 1 209 ? -31.386 6.034 25.546 1.00 95.44 209 GLN A O 1
ATOM 1668 N N . LEU A 1 210 ? -30.014 5.534 23.835 1.00 94.69 210 LEU A N 1
ATOM 1669 C CA . LEU A 1 210 ? -31.073 5.055 22.958 1.00 94.69 210 LEU A CA 1
ATOM 1670 C C . LEU A 1 210 ? -31.701 3.766 23.509 1.00 94.69 210 LEU A C 1
ATOM 1672 O O . LEU A 1 210 ? -32.922 3.684 23.614 1.00 94.69 210 LEU A O 1
ATOM 1676 N N . LEU A 1 211 ? -30.891 2.803 23.956 1.00 95.06 211 LEU A N 1
ATOM 1677 C CA . LEU A 1 211 ? -31.355 1.566 24.591 1.00 95.06 211 LEU A CA 1
ATOM 1678 C C . LEU A 1 211 ? -32.210 1.841 25.838 1.00 95.06 211 LEU A C 1
ATOM 1680 O O . LEU A 1 211 ? -33.297 1.286 25.966 1.00 95.06 211 LEU A O 1
ATOM 1684 N N . GLU A 1 212 ? -31.781 2.756 26.712 1.00 94.94 212 GLU A N 1
ATOM 1685 C CA . GLU A 1 212 ? -32.518 3.146 27.929 1.00 94.94 212 GLU A CA 1
ATOM 1686 C C . GLU A 1 212 ? -33.895 3.769 27.653 1.00 94.94 212 GLU A C 1
ATOM 1688 O O . GLU A 1 212 ? -34.755 3.813 28.532 1.00 94.94 212 GLU A O 1
ATOM 1693 N N . THR A 1 213 ? -34.115 4.271 26.437 1.00 92.81 213 THR A N 1
ATOM 1694 C CA . THR A 1 213 ? -35.386 4.877 26.008 1.00 92.81 213 THR A CA 1
ATOM 1695 C C . THR A 1 213 ? -36.209 3.971 25.089 1.00 92.81 213 THR A C 1
ATOM 1697 O O . THR A 1 213 ? -37.268 4.377 24.600 1.00 92.81 213 THR A O 1
ATOM 1700 N N . THR A 1 214 ? -35.762 2.725 24.904 1.00 93.06 214 THR A N 1
ATOM 1701 C CA . THR A 1 214 ? -36.369 1.725 24.021 1.00 93.06 214 THR A CA 1
ATOM 1702 C C . THR A 1 214 ? -36.988 0.591 24.842 1.00 93.06 214 THR A C 1
ATOM 1704 O O . THR A 1 214 ? -36.254 -0.112 25.536 1.00 93.06 214 THR A O 1
ATOM 1707 N N . PRO A 1 215 ? -38.313 0.374 24.778 1.00 92.25 215 PRO A N 1
ATOM 1708 C CA . PRO A 1 215 ? -38.984 -0.734 25.458 1.00 92.25 215 PRO A CA 1
ATOM 1709 C C . PRO A 1 215 ? -38.423 -2.104 25.062 1.00 92.25 215 PRO A C 1
ATOM 1711 O O . PRO A 1 215 ? -37.919 -2.266 23.953 1.00 92.25 215 PRO A O 1
ATOM 1714 N N . ALA A 1 216 ? -38.525 -3.096 25.950 1.00 92.38 216 ALA A N 1
ATOM 1715 C CA . ALA A 1 216 ? -38.003 -4.446 25.708 1.00 92.38 216 ALA A CA 1
ATOM 1716 C C . ALA A 1 216 ? -38.720 -5.184 24.559 1.00 92.38 216 ALA A C 1
ATOM 1718 O O . ALA A 1 216 ? -38.146 -6.074 23.941 1.00 92.38 216 ALA A O 1
ATOM 1719 N N . ASP A 1 217 ? -39.965 -4.812 24.270 1.00 92.62 217 ASP A N 1
ATOM 1720 C CA . ASP A 1 217 ? -40.791 -5.350 23.187 1.00 92.62 217 ASP A CA 1
ATOM 1721 C C . ASP A 1 217 ? -40.584 -4.624 21.844 1.00 92.62 217 ASP A C 1
ATOM 1723 O O . ASP A 1 217 ? -41.172 -5.014 20.833 1.00 92.62 217 ASP A O 1
ATOM 1727 N N . HIS A 1 218 ? -39.776 -3.560 21.808 1.00 93.62 218 HIS A N 1
ATOM 1728 C CA . HIS A 1 218 ? -39.459 -2.838 20.578 1.00 93.62 218 HIS A CA 1
ATOM 1729 C C . HIS A 1 218 ? -38.533 -3.690 19.683 1.00 93.62 218 HIS A C 1
ATOM 1731 O O . HIS A 1 218 ? -37.541 -4.231 20.179 1.00 93.62 218 HIS A O 1
ATOM 1737 N N . PRO A 1 219 ? -38.767 -3.767 18.357 1.00 94.25 219 PRO A N 1
ATOM 1738 C CA . PRO A 1 219 ? -38.014 -4.654 17.457 1.00 94.25 219 PRO A CA 1
ATOM 1739 C C . PRO A 1 219 ? -36.500 -4.386 17.424 1.00 94.25 219 PRO A C 1
ATOM 1741 O O . PRO A 1 219 ? -35.707 -5.295 17.200 1.00 94.25 219 PRO A O 1
ATOM 1744 N N . ASP A 1 220 ? -36.083 -3.144 17.674 1.00 95.81 220 ASP A N 1
ATOM 1745 C CA . ASP A 1 220 ? -34.668 -2.747 17.720 1.00 95.81 220 ASP A CA 1
ATOM 1746 C C . ASP A 1 220 ? -33.977 -2.967 19.085 1.00 95.81 220 ASP A C 1
ATOM 1748 O O . ASP A 1 220 ? -32.775 -2.743 19.193 1.00 95.81 220 ASP A O 1
ATOM 1752 N N . HIS A 1 221 ? -34.688 -3.382 20.144 1.00 95.88 221 HIS A N 1
ATOM 1753 C CA . HIS A 1 221 ? -34.131 -3.422 21.508 1.00 95.88 221 HIS A CA 1
ATOM 1754 C C . HIS A 1 221 ? -32.914 -4.354 21.636 1.00 95.88 221 HIS A C 1
ATOM 1756 O O . HIS A 1 221 ? -31.850 -3.937 22.100 1.00 95.88 221 HIS A O 1
ATOM 1762 N N . GLU A 1 222 ? -33.030 -5.606 21.181 1.00 97.25 222 GLU A N 1
ATOM 1763 C CA . GLU A 1 222 ? -31.918 -6.568 21.244 1.00 97.25 222 GLU A CA 1
ATOM 1764 C C . GLU A 1 222 ? -30.762 -6.179 20.307 1.00 97.25 222 GLU A C 1
ATOM 1766 O O . GLU A 1 222 ? -29.590 -6.363 20.653 1.00 97.25 222 GLU A O 1
ATOM 1771 N N . ASN A 1 223 ? -31.067 -5.560 19.160 1.00 97.38 223 ASN A N 1
ATOM 1772 C CA . ASN A 1 223 ? -30.044 -5.027 18.261 1.00 97.38 223 ASN A CA 1
ATOM 1773 C C . ASN A 1 223 ? -29.262 -3.886 18.921 1.00 97.38 223 ASN A C 1
ATOM 1775 O O . ASN A 1 223 ? -28.037 -3.884 18.863 1.00 97.38 223 ASN A O 1
ATOM 1779 N N . LEU A 1 224 ? -29.938 -2.951 19.597 1.00 97.31 224 LEU A N 1
ATOM 1780 C CA . LEU A 1 224 ? -29.297 -1.855 20.332 1.00 97.31 224 LEU A CA 1
ATOM 1781 C C . LEU A 1 224 ? -28.416 -2.373 21.467 1.00 97.31 224 LEU A C 1
ATOM 1783 O O . LEU A 1 224 ? -27.269 -1.952 21.602 1.00 97.31 224 LEU A O 1
ATOM 1787 N N . LYS A 1 225 ? -28.917 -3.331 22.248 1.00 97.25 225 LYS A N 1
ATOM 1788 C CA . LYS A 1 225 ? -28.160 -3.980 23.324 1.00 97.25 225 LYS A CA 1
ATOM 1789 C C . LYS A 1 225 ? -26.883 -4.643 22.806 1.00 97.25 225 LYS A C 1
ATOM 1791 O O . LYS A 1 225 ? -25.820 -4.506 23.414 1.00 97.25 225 LYS A O 1
ATOM 1796 N N . THR A 1 226 ? -26.978 -5.318 21.664 1.00 97.44 226 THR A N 1
ATOM 1797 C CA . THR A 1 226 ? -25.825 -5.938 21.001 1.00 97.44 226 THR A CA 1
ATOM 1798 C C . THR A 1 226 ? -24.877 -4.873 20.441 1.00 97.44 226 THR A C 1
ATOM 1800 O O . THR A 1 226 ? -23.675 -4.945 20.680 1.00 97.44 226 THR A O 1
ATOM 1803 N N . ALA A 1 227 ? -25.402 -3.823 19.803 1.00 96.94 227 ALA A N 1
ATOM 1804 C CA . ALA A 1 227 ? -24.620 -2.728 19.231 1.00 96.94 227 ALA A CA 1
ATOM 1805 C C . ALA A 1 227 ? -23.818 -1.955 20.289 1.00 96.94 227 ALA A C 1
ATOM 1807 O O . ALA A 1 227 ? -22.668 -1.601 20.030 1.00 96.94 227 ALA A O 1
ATOM 1808 N N . VAL A 1 228 ? -24.377 -1.724 21.486 1.00 95.31 228 VAL A N 1
ATOM 1809 C CA . VAL A 1 228 ? -23.650 -1.132 22.628 1.00 95.31 228 VAL A CA 1
ATOM 1810 C C . VAL A 1 228 ? -22.452 -2.002 22.996 1.00 95.31 228 VAL A C 1
ATOM 1812 O O . VAL A 1 228 ? -21.319 -1.518 23.041 1.00 95.31 228 VAL A O 1
ATOM 1815 N N . LYS A 1 229 ? -22.695 -3.296 23.239 1.00 96.06 229 LYS A N 1
ATOM 1816 C CA . LYS A 1 229 ? -21.653 -4.254 23.626 1.00 96.06 229 LYS A CA 1
ATOM 1817 C C . LYS A 1 229 ? -20.545 -4.321 22.574 1.00 96.06 229 LYS A C 1
ATOM 1819 O O . LYS A 1 229 ? -19.366 -4.241 22.923 1.00 96.06 229 LYS A O 1
ATOM 1824 N N . ASP A 1 230 ? -20.918 -4.429 21.305 1.00 95.25 230 ASP A N 1
ATOM 1825 C CA . ASP A 1 230 ? -19.975 -4.579 20.200 1.00 95.25 230 ASP A CA 1
ATOM 1826 C C . ASP A 1 230 ? -19.192 -3.292 19.929 1.00 95.25 230 ASP A C 1
ATOM 1828 O O . ASP A 1 230 ? -17.996 -3.369 19.651 1.00 95.25 230 ASP A O 1
ATOM 1832 N N . SER A 1 231 ? -19.808 -2.119 20.112 1.00 93.00 231 SER A N 1
ATOM 1833 C CA . SER A 1 231 ? -19.130 -0.819 19.995 1.00 93.00 231 SER A CA 1
ATOM 1834 C C . SER A 1 231 ? -18.078 -0.620 21.093 1.00 93.00 231 SER A C 1
ATOM 1836 O O . SER A 1 231 ? -16.982 -0.130 20.822 1.00 93.00 231 SER A O 1
ATOM 1838 N N . ILE A 1 232 ? -18.365 -1.038 22.334 1.00 90.81 232 ILE A N 1
ATOM 1839 C CA . ILE A 1 232 ? -17.376 -1.028 23.428 1.00 90.81 232 ILE A CA 1
ATOM 1840 C C . ILE A 1 232 ? -16.239 -2.002 23.110 1.00 90.81 232 ILE A C 1
ATOM 1842 O O . ILE A 1 232 ? -15.066 -1.636 23.194 1.00 90.81 232 ILE A O 1
ATOM 1846 N N . ALA A 1 233 ? -16.579 -3.226 22.699 1.00 91.88 233 ALA A N 1
ATOM 1847 C CA . ALA A 1 233 ? -15.590 -4.238 22.351 1.00 91.88 233 ALA A CA 1
ATOM 1848 C C . ALA A 1 233 ? -14.701 -3.796 21.173 1.00 91.88 233 ALA A C 1
ATOM 1850 O O . ALA A 1 233 ? -13.496 -4.039 21.200 1.00 91.88 233 ALA A O 1
ATOM 1851 N N . MET A 1 234 ? -15.266 -3.109 20.175 1.00 93.69 234 MET A N 1
ATOM 1852 C CA . MET A 1 234 ? -14.534 -2.500 19.063 1.00 93.69 234 MET A CA 1
ATOM 1853 C C . MET A 1 234 ? -13.503 -1.483 19.565 1.00 93.69 234 MET A C 1
ATOM 1855 O O . MET A 1 234 ? -12.332 -1.575 19.201 1.00 93.69 234 MET A O 1
ATOM 1859 N N . LEU A 1 235 ? -13.895 -0.548 20.439 1.00 89.44 235 LEU A N 1
ATOM 1860 C CA . LEU A 1 235 ? -12.965 0.437 21.008 1.00 89.44 235 LEU A CA 1
ATOM 1861 C C . LEU A 1 235 ? -11.826 -0.230 21.788 1.00 89.44 235 LEU A C 1
ATOM 1863 O O . LEU A 1 235 ? -10.668 0.165 21.642 1.00 89.44 235 LEU A O 1
ATOM 1867 N N . THR A 1 236 ? -12.132 -1.265 22.576 1.00 89.44 236 THR A N 1
ATOM 1868 C CA . THR A 1 236 ? -11.111 -2.048 23.286 1.00 89.44 236 THR A CA 1
ATOM 1869 C C . THR A 1 236 ? -10.150 -2.722 22.308 1.00 89.44 236 THR A C 1
ATOM 1871 O O . THR A 1 236 ? -8.939 -2.573 22.459 1.00 89.44 236 THR A O 1
ATOM 1874 N N . ARG A 1 237 ? -10.659 -3.385 21.259 1.00 90.00 237 ARG A N 1
ATOM 1875 C CA . ARG A 1 237 ? -9.824 -4.034 20.232 1.00 90.00 237 ARG A CA 1
ATOM 1876 C C . ARG A 1 237 ? -8.918 -3.044 19.503 1.00 90.00 237 ARG A C 1
ATOM 1878 O O . ARG A 1 237 ? -7.736 -3.337 19.324 1.00 90.00 237 ARG A O 1
ATOM 1885 N N . ILE A 1 238 ? -9.438 -1.876 19.115 1.00 88.50 238 ILE A N 1
ATOM 1886 C CA . ILE A 1 238 ? -8.650 -0.816 18.465 1.00 88.50 238 ILE A CA 1
ATOM 1887 C C . ILE A 1 238 ? -7.534 -0.333 19.401 1.00 88.50 238 ILE A C 1
ATOM 1889 O O . ILE A 1 238 ? -6.376 -0.239 18.988 1.00 88.50 238 ILE A O 1
ATOM 1893 N N . ASN A 1 239 ? -7.859 -0.070 20.667 1.00 88.38 239 ASN A N 1
ATOM 1894 C CA . ASN A 1 239 ? -6.888 0.392 21.654 1.00 88.38 239 ASN A CA 1
ATOM 1895 C C . ASN A 1 239 ? -5.795 -0.654 21.934 1.00 88.38 239 ASN A C 1
ATOM 1897 O O . ASN A 1 239 ? -4.609 -0.324 21.955 1.00 88.38 239 ASN A O 1
ATOM 1901 N N . ASP A 1 240 ? -6.172 -1.924 22.082 1.00 88.12 240 ASP A N 1
ATOM 1902 C CA . ASP A 1 240 ? -5.225 -3.020 22.297 1.00 88.12 240 ASP A CA 1
ATOM 1903 C C . ASP A 1 240 ? -4.333 -3.243 21.070 1.00 88.12 240 ASP A C 1
ATOM 1905 O O . ASP A 1 240 ? -3.128 -3.470 21.203 1.00 88.12 240 ASP A O 1
ATOM 1909 N N . ALA A 1 241 ? -4.886 -3.131 19.859 1.00 86.56 241 ALA A N 1
ATOM 1910 C CA . ALA A 1 241 ? -4.113 -3.193 18.623 1.00 86.56 241 ALA A CA 1
ATOM 1911 C C . ALA A 1 241 ? -3.093 -2.048 18.526 1.00 86.56 241 ALA A C 1
ATOM 1913 O O . ALA A 1 241 ? -1.935 -2.304 18.191 1.00 86.56 241 ALA A O 1
ATOM 1914 N N . LYS A 1 242 ? -3.489 -0.814 18.869 1.00 85.75 242 LYS A N 1
ATOM 1915 C CA . LYS A 1 242 ? -2.583 0.343 18.926 1.00 85.75 242 LYS A CA 1
ATOM 1916 C C . LYS A 1 242 ? -1.473 0.126 19.956 1.00 85.75 242 LYS A C 1
ATOM 1918 O O . LYS A 1 242 ? -0.299 0.177 19.604 1.00 85.75 242 LYS A O 1
ATOM 1923 N N . LYS A 1 243 ? -1.828 -0.244 21.191 1.00 86.25 243 LYS A N 1
ATOM 1924 C CA . LYS A 1 243 ? -0.867 -0.526 22.269 1.00 86.25 243 LYS A CA 1
ATOM 1925 C C . LYS A 1 243 ? 0.138 -1.615 21.882 1.00 86.25 243 LYS A C 1
ATOM 1927 O O . LYS A 1 243 ? 1.329 -1.473 22.159 1.00 86.25 243 LYS A O 1
ATOM 1932 N N . ARG A 1 244 ? -0.319 -2.702 21.244 1.00 87.25 244 ARG A N 1
ATOM 1933 C CA . ARG A 1 244 ? 0.571 -3.763 20.739 1.00 87.25 244 ARG A CA 1
ATOM 1934 C C . ARG A 1 244 ? 1.512 -3.238 19.659 1.00 87.25 244 ARG A C 1
ATOM 1936 O O . ARG A 1 244 ? 2.706 -3.516 19.736 1.00 87.25 244 ARG A O 1
ATOM 1943 N N . ALA A 1 245 ? 1.003 -2.468 18.699 1.00 83.25 245 ALA A N 1
ATOM 1944 C CA . ALA A 1 245 ? 1.817 -1.887 17.637 1.00 83.25 245 ALA A CA 1
ATOM 1945 C C . ALA A 1 245 ? 2.899 -0.942 18.191 1.00 83.25 245 ALA A C 1
ATOM 1947 O O . ALA A 1 245 ? 4.063 -1.090 17.826 1.00 83.25 245 ALA A O 1
ATOM 1948 N N . ASP A 1 246 ? 2.551 -0.050 19.121 1.00 83.19 246 ASP A N 1
ATOM 1949 C CA . ASP A 1 246 ? 3.494 0.887 19.749 1.00 83.19 246 ASP A CA 1
ATOM 1950 C C . ASP A 1 246 ? 4.564 0.162 20.572 1.00 83.19 246 ASP A C 1
ATOM 1952 O O . ASP A 1 246 ? 5.752 0.502 20.533 1.00 83.19 246 ASP A O 1
ATOM 1956 N N . LEU A 1 247 ? 4.159 -0.883 21.305 1.00 84.00 247 LEU A N 1
ATOM 1957 C CA . LEU A 1 247 ? 5.090 -1.728 22.042 1.00 84.00 247 LEU A CA 1
ATOM 1958 C C . LEU A 1 247 ? 6.083 -2.382 21.076 1.00 84.00 247 LEU A C 1
ATOM 1960 O O . LEU A 1 247 ? 7.293 -2.262 21.278 1.00 84.00 247 LEU A O 1
ATOM 1964 N N . VAL A 1 248 ? 5.592 -3.014 20.007 1.00 83.56 248 VAL A N 1
ATOM 1965 C CA . VAL A 1 248 ? 6.431 -3.648 18.982 1.00 83.56 248 VAL A CA 1
ATOM 1966 C C . VAL A 1 248 ? 7.358 -2.635 18.309 1.00 83.56 248 VAL A C 1
ATOM 1968 O O . VAL A 1 248 ? 8.550 -2.919 18.201 1.00 83.56 248 VAL A O 1
ATOM 1971 N N . ASP A 1 249 ? 6.876 -1.448 17.938 1.00 81.88 249 ASP A N 1
ATOM 1972 C CA . ASP A 1 249 ? 7.697 -0.385 17.342 1.00 81.88 249 ASP A CA 1
ATOM 1973 C C . ASP A 1 249 ? 8.837 0.041 18.277 1.00 81.88 249 ASP A C 1
ATOM 1975 O O . ASP A 1 249 ? 10.008 0.043 17.884 1.00 81.88 249 ASP A O 1
ATOM 1979 N N . SER A 1 250 ? 8.526 0.288 19.555 1.00 83.06 250 SER A N 1
ATOM 1980 C CA . SER A 1 250 ? 9.530 0.659 20.559 1.00 83.06 250 SER A CA 1
ATOM 1981 C C . SER A 1 250 ? 10.633 -0.397 20.697 1.00 83.06 250 SER A C 1
ATOM 1983 O O . SER A 1 250 ? 11.810 -0.068 20.865 1.00 83.06 250 SER A O 1
ATOM 1985 N N . ILE A 1 251 ? 10.266 -1.675 20.561 1.00 80.38 251 ILE A N 1
ATOM 1986 C CA . ILE A 1 251 ? 11.188 -2.801 20.650 1.00 80.38 251 ILE A CA 1
ATOM 1987 C C . ILE A 1 251 ? 11.993 -2.948 19.369 1.00 80.38 251 ILE A C 1
ATOM 1989 O O . ILE A 1 251 ? 13.195 -3.188 19.457 1.00 80.38 251 ILE A O 1
ATOM 1993 N N . VAL A 1 252 ? 11.359 -2.873 18.196 1.00 79.06 252 VAL A N 1
ATOM 1994 C CA . VAL A 1 252 ? 11.969 -3.145 16.887 1.00 79.06 252 VAL A CA 1
ATOM 1995 C C . VAL A 1 252 ? 12.867 -1.992 16.460 1.00 79.06 252 VAL A C 1
ATOM 1997 O O . VAL A 1 252 ? 14.043 -2.245 16.195 1.00 79.06 252 VAL A O 1
ATOM 2000 N N . ASN A 1 253 ? 12.350 -0.764 16.493 1.00 73.38 253 ASN A N 1
ATOM 2001 C CA . ASN A 1 253 ? 13.008 0.440 15.986 1.00 73.38 253 ASN A CA 1
ATOM 2002 C C . ASN A 1 253 ? 13.799 1.204 17.052 1.00 73.38 253 ASN A C 1
ATOM 2004 O O . ASN A 1 253 ? 14.549 2.119 16.723 1.00 73.38 253 ASN A O 1
ATOM 2008 N N . GLY A 1 254 ? 13.695 0.809 18.325 1.00 63.03 254 GLY A N 1
ATOM 2009 C CA . GLY A 1 254 ? 14.592 1.282 19.373 1.00 63.03 254 GLY A CA 1
ATOM 2010 C C . GLY A 1 254 ? 14.599 2.802 19.519 1.00 63.03 254 GLY A C 1
ATOM 2011 O O . GLY A 1 254 ? 15.679 3.398 19.556 1.00 63.03 254 GLY A O 1
ATOM 2012 N N . ARG A 1 255 ? 13.421 3.440 19.641 1.00 45.78 255 ARG A N 1
ATOM 2013 C CA . ARG A 1 255 ? 13.351 4.802 20.196 1.00 45.78 255 ARG A CA 1
ATOM 2014 C C . ARG A 1 255 ? 14.032 4.746 21.560 1.00 45.78 255 ARG A C 1
ATOM 2016 O O . ARG A 1 255 ? 13.470 4.218 22.516 1.00 45.78 255 ARG A O 1
ATOM 2023 N N . ARG A 1 256 ? 15.281 5.219 21.623 1.00 41.19 256 ARG A N 1
ATOM 2024 C CA . ARG A 1 256 ? 16.098 5.256 22.835 1.00 41.19 256 ARG A CA 1
ATOM 2025 C C . ARG A 1 256 ? 15.304 5.973 23.923 1.00 41.19 256 ARG A C 1
ATOM 2027 O O . ARG A 1 256 ? 15.305 7.200 23.985 1.00 41.19 256 ARG A O 1
ATOM 2034 N N . ARG A 1 257 ? 14.692 5.223 24.839 1.00 33.31 257 ARG A N 1
ATOM 2035 C CA . ARG A 1 257 ? 14.595 5.711 26.210 1.00 33.31 257 ARG A CA 1
ATOM 2036 C C . ARG A 1 257 ? 16.044 5.919 26.640 1.00 33.31 257 ARG A C 1
ATOM 2038 O O . ARG A 1 257 ? 16.847 4.995 26.548 1.00 33.31 257 ARG A O 1
ATOM 2045 N N . LYS A 1 258 ? 16.396 7.155 26.995 1.00 34.94 258 LYS A N 1
ATOM 2046 C CA . LYS A 1 258 ? 17.651 7.475 27.677 1.00 34.94 258 LYS A CA 1
ATOM 2047 C C . LYS A 1 258 ? 17.718 6.565 28.911 1.00 34.94 258 LYS A C 1
ATOM 2049 O O . LYS A 1 258 ? 17.067 6.843 29.910 1.00 34.94 258 LYS A O 1
ATOM 2054 N N . GLU A 1 259 ? 18.444 5.457 28.817 1.00 29.98 259 GLU A N 1
ATOM 2055 C CA . GLU A 1 259 ? 18.905 4.697 29.976 1.00 29.98 259 GLU A CA 1
ATOM 2056 C C . GLU A 1 259 ? 20.020 5.519 30.628 1.00 29.98 259 GLU A C 1
ATOM 2058 O O . GLU A 1 259 ? 21.209 5.304 30.401 1.00 29.98 259 GLU A O 1
ATOM 2063 N N . SER A 1 260 ? 19.633 6.536 31.392 1.00 31.84 260 SER A N 1
ATOM 2064 C CA . SER A 1 260 ? 20.430 6.947 32.539 1.00 31.84 260 SER A CA 1
ATOM 2065 C C . SER A 1 260 ? 20.050 6.020 33.688 1.00 31.84 260 SER A C 1
ATOM 2067 O O . SER A 1 260 ? 18.872 5.908 34.016 1.00 31.84 260 SER A O 1
ATOM 2069 N N . ASP A 1 261 ? 21.071 5.379 34.249 1.00 35.22 261 ASP A N 1
ATOM 2070 C CA . ASP A 1 261 ? 21.062 4.450 35.380 1.00 35.22 261 ASP A CA 1
ATOM 2071 C C . ASP A 1 261 ? 20.669 3.003 35.088 1.00 35.22 261 ASP A C 1
ATOM 2073 O O . ASP A 1 261 ? 19.566 2.553 35.367 1.00 35.22 261 ASP A O 1
ATOM 2077 N N . LEU A 1 262 ? 21.667 2.239 34.629 1.00 35.38 262 LEU A N 1
ATOM 2078 C CA . LEU A 1 262 ? 22.037 0.951 35.234 1.00 35.38 262 LEU A CA 1
ATOM 2079 C C . LEU A 1 262 ? 23.483 0.600 34.852 1.00 35.38 262 LEU A C 1
ATOM 2081 O O . LEU A 1 262 ? 23.795 -0.393 34.198 1.00 35.38 262 LEU A O 1
ATOM 2085 N N . ARG A 1 263 ? 24.410 1.449 35.308 1.00 36.47 263 ARG A N 1
ATOM 2086 C CA . ARG A 1 263 ? 25.822 1.085 35.428 1.00 36.47 263 ARG A CA 1
ATOM 2087 C C . ARG A 1 263 ? 25.959 0.239 36.694 1.00 36.47 263 ARG A C 1
ATOM 2089 O O . ARG A 1 263 ? 26.120 0.764 37.788 1.00 36.47 263 ARG A O 1
ATOM 2096 N N . GLY A 1 264 ? 25.852 -1.075 36.532 1.00 29.75 264 GLY A N 1
ATOM 2097 C CA . GLY A 1 264 ? 25.960 -2.044 37.617 1.00 29.75 264 GLY A CA 1
ATOM 2098 C C . GLY A 1 264 ? 26.652 -3.322 37.164 1.00 29.75 264 GLY A C 1
ATOM 2099 O O . GLY A 1 264 ? 25.998 -4.329 36.934 1.00 29.75 264 GLY A O 1
ATOM 2100 N N . GLY A 1 265 ? 27.979 -3.264 37.045 1.00 26.08 265 GLY A N 1
ATOM 2101 C CA . GLY A 1 265 ? 28.847 -4.411 37.314 1.00 26.08 265 GLY A CA 1
ATOM 2102 C C . GLY A 1 265 ? 28.830 -5.570 36.318 1.00 26.08 265 GLY A C 1
ATOM 2103 O O . GLY A 1 265 ? 28.312 -6.647 36.597 1.00 26.08 265 GLY A O 1
ATOM 2104 N N . LEU A 1 266 ? 29.605 -5.423 35.242 1.00 36.59 266 LEU A N 1
ATOM 2105 C CA . LEU A 1 266 ? 30.528 -6.500 34.886 1.00 36.59 266 LEU A CA 1
ATOM 2106 C C . LEU A 1 266 ? 31.416 -6.760 36.112 1.00 36.59 266 LEU A C 1
ATOM 2108 O O . LEU A 1 266 ? 32.106 -5.835 36.527 1.00 36.59 266 LEU A O 1
ATOM 2112 N N . VAL A 1 267 ? 31.359 -7.966 36.690 1.00 33.81 267 VAL A N 1
ATOM 2113 C CA . VAL A 1 267 ? 32.484 -8.730 37.275 1.00 33.81 267 VAL A CA 1
ATOM 2114 C C . VAL A 1 267 ? 31.946 -10.018 37.937 1.00 33.81 267 VAL A C 1
ATOM 2116 O O . VAL A 1 267 ? 31.075 -9.973 38.796 1.00 33.81 267 VAL A O 1
ATOM 2119 N N . LYS A 1 268 ? 32.563 -11.149 37.551 1.00 34.38 268 LYS A N 1
ATOM 2120 C CA . LYS A 1 268 ? 32.561 -12.499 38.167 1.00 34.38 268 LYS A CA 1
ATOM 2121 C C . LYS A 1 268 ? 31.291 -13.361 38.065 1.00 34.38 268 LYS A C 1
ATOM 2123 O O . LYS A 1 268 ? 30.429 -13.323 38.930 1.00 34.38 268 LYS A O 1
ATOM 2128 N N . ALA A 1 269 ? 31.292 -14.279 37.091 1.00 29.97 269 ALA A N 1
ATOM 2129 C CA . ALA A 1 269 ? 31.333 -15.728 37.365 1.00 29.97 269 ALA A CA 1
ATOM 2130 C C . ALA A 1 269 ? 31.301 -16.537 36.053 1.00 29.97 269 ALA A C 1
ATOM 2132 O O . ALA A 1 269 ? 30.246 -16.910 35.540 1.00 29.97 269 ALA A O 1
ATOM 2133 N N . PHE A 1 270 ? 32.486 -16.836 35.518 1.00 39.25 270 PHE A N 1
ATOM 2134 C CA . PHE A 1 270 ? 32.682 -18.023 34.691 1.00 39.25 270 PHE A CA 1
ATOM 2135 C C . PHE A 1 270 ? 32.625 -19.235 35.631 1.00 39.25 270 PHE A C 1
ATOM 2137 O O . PHE A 1 270 ? 33.464 -19.369 36.516 1.00 39.25 270 PHE A O 1
ATOM 2144 N N . GLY A 1 271 ? 31.613 -20.085 35.467 1.00 35.59 271 GLY A N 1
ATOM 2145 C CA . GLY A 1 271 ? 31.472 -21.333 36.215 1.00 35.59 271 GLY A CA 1
ATOM 2146 C C . GLY A 1 271 ? 30.051 -21.888 36.118 1.00 35.59 271 GLY A C 1
ATOM 2147 O O . GLY A 1 271 ? 29.127 -21.280 36.644 1.00 35.59 271 GLY A O 1
ATOM 2148 N N . ARG A 1 272 ? 29.905 -23.061 35.476 1.00 38.91 272 ARG A N 1
ATOM 2149 C CA . ARG A 1 272 ? 28.666 -23.846 35.227 1.00 38.91 272 ARG A CA 1
ATOM 2150 C C . ARG A 1 272 ? 27.798 -23.368 34.049 1.00 38.91 272 ARG A C 1
ATOM 2152 O O . ARG A 1 272 ? 26.739 -22.777 34.239 1.00 38.91 272 ARG A O 1
ATOM 2159 N N . ARG A 1 273 ? 28.222 -23.648 32.805 1.00 39.62 273 ARG A N 1
ATOM 2160 C CA . ARG A 1 273 ? 27.492 -23.249 31.577 1.00 39.62 273 ARG A CA 1
ATOM 2161 C C . ARG A 1 273 ? 26.884 -24.388 30.745 1.00 39.62 273 ARG A C 1
ATOM 2163 O O . ARG A 1 273 ? 26.388 -24.114 29.661 1.00 39.62 273 ARG A O 1
ATOM 2170 N N . THR A 1 274 ? 26.852 -25.628 31.221 1.00 34.78 274 THR A N 1
ATOM 2171 C CA . THR A 1 274 ? 26.342 -26.757 30.413 1.00 34.78 274 THR A CA 1
ATOM 2172 C C . THR A 1 274 ? 24.981 -27.303 30.859 1.00 34.78 274 THR A C 1
ATOM 2174 O O . THR A 1 274 ? 24.221 -27.736 29.998 1.00 34.78 274 THR A O 1
ATOM 2177 N N . ASP A 1 275 ? 24.580 -27.150 32.128 1.00 35.53 275 ASP A N 1
ATOM 2178 C CA . ASP A 1 275 ? 23.268 -27.650 32.597 1.00 35.53 275 ASP A CA 1
ATOM 2179 C C . ASP A 1 275 ? 22.116 -26.641 32.449 1.00 35.53 275 ASP A C 1
ATOM 2181 O O . ASP A 1 275 ? 21.025 -27.005 32.016 1.00 35.53 275 ASP A O 1
ATOM 2185 N N . ARG A 1 276 ? 22.359 -25.336 32.657 1.00 43.38 276 ARG A N 1
ATOM 2186 C CA . ARG A 1 276 ? 21.336 -24.286 32.426 1.00 43.38 276 ARG A CA 1
ATOM 2187 C C . ARG A 1 276 ? 20.975 -24.087 30.952 1.00 43.38 276 ARG A C 1
ATOM 2189 O O . ARG A 1 276 ? 19.970 -23.446 30.651 1.00 43.38 276 ARG A O 1
ATOM 2196 N N . LEU A 1 277 ? 21.810 -24.575 30.031 1.00 39.22 277 LEU A N 1
ATOM 2197 C CA . LEU A 1 277 ? 21.525 -24.514 28.599 1.00 39.22 277 LEU A CA 1
ATOM 2198 C C . LEU A 1 277 ? 20.504 -25.592 28.213 1.00 39.22 277 LEU A C 1
ATOM 2200 O O . LEU A 1 277 ? 19.554 -25.274 27.513 1.00 39.22 277 LEU A O 1
ATOM 2204 N N . LYS A 1 278 ? 20.636 -26.820 28.739 1.00 42.09 278 LYS A N 1
ATOM 2205 C CA . LYS A 1 278 ? 19.664 -27.906 28.523 1.00 42.09 278 LYS A CA 1
ATOM 2206 C C . LYS A 1 278 ? 18.293 -27.580 29.113 1.00 42.09 278 LYS A C 1
ATOM 2208 O O . LYS A 1 278 ? 17.289 -27.797 28.450 1.00 42.09 278 LYS A O 1
ATOM 2213 N N . GLU A 1 279 ? 18.255 -26.978 30.301 1.00 48.56 279 GLU A N 1
ATOM 2214 C CA . GLU A 1 279 ? 17.005 -26.543 30.943 1.00 48.56 279 GLU A CA 1
ATOM 2215 C C . GLU A 1 279 ? 16.311 -25.417 30.150 1.00 48.56 279 GLU A C 1
ATOM 2217 O O . GLU A 1 279 ? 15.099 -25.438 29.953 1.00 48.56 279 GLU A O 1
ATOM 2222 N N . ARG A 1 280 ? 17.085 -24.463 29.604 1.00 48.06 280 ARG A N 1
ATOM 2223 C CA . ARG A 1 280 ? 16.560 -23.409 28.716 1.00 48.06 280 ARG A CA 1
ATOM 2224 C C . ARG A 1 280 ? 16.106 -23.933 27.354 1.00 48.06 280 ARG A C 1
ATOM 2226 O O . ARG A 1 280 ? 15.133 -23.409 26.830 1.00 48.06 280 ARG A O 1
ATOM 2233 N N . VAL A 1 281 ? 16.794 -24.921 26.784 1.00 50.31 281 VAL A N 1
ATOM 2234 C CA . VAL A 1 281 ? 16.443 -25.525 25.486 1.00 50.31 281 VAL A CA 1
ATOM 2235 C C . VAL A 1 281 ? 15.207 -26.423 25.622 1.00 50.31 281 VAL A C 1
ATOM 2237 O O . VAL A 1 281 ? 14.284 -26.289 24.827 1.00 50.31 281 VAL A O 1
ATOM 2240 N N . GLY A 1 282 ? 15.105 -27.223 26.689 1.00 53.00 282 GLY A N 1
ATOM 2241 C CA . GLY A 1 282 ? 13.912 -28.035 26.969 1.00 53.00 282 GLY A CA 1
ATOM 2242 C C . GLY A 1 282 ? 12.654 -27.205 27.265 1.00 53.00 282 GLY A C 1
ATOM 2243 O O . GLY A 1 282 ? 11.548 -27.602 26.910 1.00 53.00 282 GLY A O 1
ATOM 2244 N N . LEU A 1 283 ? 12.805 -26.007 27.845 1.00 52.06 283 LEU A N 1
ATOM 2245 C CA . LEU A 1 283 ? 11.706 -25.046 28.003 1.00 52.06 283 LEU A CA 1
ATOM 2246 C C . LEU A 1 283 ? 11.312 -24.359 26.682 1.00 52.06 283 LEU A C 1
ATOM 2248 O O . LEU A 1 283 ? 10.162 -23.963 26.547 1.00 52.06 283 LEU A O 1
ATOM 2252 N N . GLN A 1 284 ? 12.218 -24.216 25.705 1.00 52.47 284 GLN A N 1
ATOM 2253 C CA . GLN A 1 284 ? 11.868 -23.672 24.383 1.00 52.47 284 GLN A CA 1
ATOM 2254 C C . GLN A 1 284 ? 11.025 -24.653 23.565 1.00 52.47 284 GLN A C 1
ATOM 2256 O O . GLN A 1 284 ? 10.069 -24.237 22.916 1.00 52.47 284 GLN A O 1
ATOM 2261 N N . GLU A 1 285 ? 11.355 -25.944 23.616 1.00 54.28 285 GLU A N 1
ATOM 2262 C CA . GLU A 1 285 ? 10.616 -26.991 22.898 1.00 54.28 285 GLU A CA 1
ATOM 2263 C C . GLU A 1 285 ? 9.186 -27.169 23.434 1.00 54.28 285 GLU A C 1
ATOM 2265 O O . GLU A 1 285 ? 8.277 -27.472 22.669 1.00 54.28 285 GLU A O 1
ATOM 2270 N N . ALA A 1 286 ? 8.953 -26.890 24.720 1.00 60.59 286 ALA A N 1
ATOM 2271 C CA . ALA A 1 286 ? 7.632 -26.998 25.345 1.00 60.59 286 ALA A CA 1
ATOM 2272 C C . ALA A 1 286 ? 6.635 -25.882 24.959 1.00 60.59 286 ALA A C 1
ATOM 2274 O O . ALA A 1 286 ? 5.448 -26.002 25.264 1.00 60.59 286 ALA A O 1
ATOM 2275 N N . PHE A 1 287 ? 7.097 -24.795 24.330 1.00 68.56 287 PHE A N 1
ATOM 2276 C CA . PHE A 1 287 ? 6.272 -23.635 23.957 1.00 68.56 287 PHE A CA 1
ATOM 2277 C C . PHE A 1 287 ? 6.474 -23.241 22.485 1.00 68.56 287 PHE A C 1
ATOM 2279 O O . PHE A 1 287 ? 6.554 -22.056 22.156 1.00 68.56 287 PHE A O 1
ATOM 2286 N N . GLN A 1 288 ? 6.575 -24.239 21.602 1.00 70.69 288 GLN A N 1
ATOM 2287 C CA . GLN A 1 288 ? 6.521 -24.018 20.157 1.00 70.69 288 GLN A CA 1
ATOM 2288 C C . GLN A 1 288 ? 5.156 -23.456 19.746 1.00 70.69 288 GLN A C 1
ATOM 2290 O O . GLN A 1 288 ? 4.129 -23.756 20.355 1.00 70.69 288 GLN A O 1
ATOM 2295 N N . ASP A 1 289 ? 5.162 -22.629 18.705 1.00 82.62 289 ASP A N 1
ATOM 2296 C CA . ASP A 1 289 ? 3.965 -22.013 18.140 1.00 82.62 289 ASP A CA 1
ATOM 2297 C C . ASP A 1 289 ? 3.898 -22.425 16.664 1.00 82.62 289 ASP A C 1
ATOM 2299 O O . ASP A 1 289 ? 4.457 -21.717 15.819 1.00 82.62 289 ASP A O 1
ATOM 2303 N N . PRO A 1 290 ? 3.270 -23.578 16.357 1.00 86.88 290 PRO A N 1
ATOM 2304 C CA . PRO A 1 290 ? 3.261 -24.141 15.009 1.00 86.88 290 PRO A CA 1
ATOM 2305 C C . PRO A 1 290 ? 2.717 -23.164 13.963 1.00 86.88 290 PRO A C 1
ATOM 2307 O O . PRO A 1 290 ? 3.288 -23.037 12.883 1.00 86.88 290 PRO A O 1
ATOM 2310 N N . ASP A 1 291 ? 1.675 -22.402 14.314 1.00 87.50 291 ASP A N 1
ATOM 2311 C CA . ASP A 1 291 ? 1.087 -21.396 13.426 1.00 87.50 291 ASP A CA 1
ATOM 2312 C C . ASP A 1 291 ? 2.107 -20.316 13.052 1.00 87.50 291 ASP A C 1
ATOM 2314 O O . ASP A 1 291 ? 2.193 -19.887 11.899 1.00 87.50 291 ASP A O 1
ATOM 2318 N N . PHE A 1 292 ? 2.881 -19.838 14.033 1.00 90.69 292 PHE A N 1
ATOM 2319 C CA . PHE A 1 292 ? 3.933 -18.867 13.760 1.00 90.69 292 PHE A CA 1
ATOM 2320 C C . PHE A 1 292 ? 5.074 -19.487 12.956 1.00 90.69 292 PHE A C 1
ATOM 2322 O O . PHE A 1 292 ? 5.613 -18.821 12.074 1.00 90.69 292 PHE A O 1
ATOM 2329 N N . ASP A 1 293 ? 5.474 -20.716 13.267 1.00 88.00 293 ASP A N 1
ATOM 2330 C CA . ASP A 1 293 ? 6.605 -21.367 12.610 1.00 88.00 293 ASP A CA 1
ATOM 2331 C C . ASP A 1 293 ? 6.318 -21.592 11.114 1.00 88.00 293 ASP A C 1
ATOM 2333 O O . ASP A 1 293 ? 7.166 -21.280 10.270 1.00 88.00 293 ASP A O 1
ATOM 2337 N N . ASP A 1 294 ? 5.084 -21.973 10.771 1.00 88.75 294 ASP A N 1
ATOM 2338 C CA . ASP A 1 294 ? 4.593 -22.039 9.391 1.00 88.75 294 ASP A CA 1
ATOM 2339 C C . ASP A 1 294 ? 4.655 -20.678 8.682 1.00 88.75 294 ASP A C 1
ATOM 2341 O O . ASP A 1 294 ? 5.090 -20.577 7.527 1.00 88.75 294 ASP A O 1
ATOM 2345 N N . LEU A 1 295 ? 4.242 -19.604 9.365 1.00 89.31 295 LEU A N 1
ATOM 2346 C CA . LEU A 1 295 ? 4.340 -18.244 8.834 1.00 89.31 295 LEU A CA 1
ATOM 2347 C C . LEU A 1 295 ? 5.804 -17.825 8.649 1.00 89.31 295 LEU A C 1
ATOM 2349 O O . LEU A 1 295 ? 6.182 -17.346 7.584 1.00 89.31 295 LEU A O 1
ATOM 2353 N N . ALA A 1 296 ? 6.669 -18.045 9.635 1.00 86.88 296 ALA A N 1
ATOM 2354 C CA . ALA A 1 296 ? 8.080 -17.682 9.562 1.00 86.88 296 ALA A CA 1
ATOM 2355 C C . ALA A 1 296 ? 8.815 -18.429 8.436 1.00 86.88 296 ALA A C 1
ATOM 2357 O O . ALA A 1 296 ? 9.633 -17.831 7.730 1.00 86.88 296 ALA A O 1
ATOM 2358 N N . HIS A 1 297 ? 8.491 -19.706 8.216 1.00 87.56 297 HIS A N 1
ATOM 2359 C CA . HIS A 1 297 ? 9.024 -20.477 7.097 1.00 87.56 297 HIS A CA 1
ATOM 2360 C C . HIS A 1 297 ? 8.584 -19.890 5.746 1.00 87.56 297 HIS A C 1
ATOM 2362 O O . HIS A 1 297 ? 9.420 -19.633 4.873 1.00 87.56 297 HIS A O 1
ATOM 2368 N N . LYS A 1 298 ? 7.285 -19.587 5.589 1.00 86.25 298 LYS A N 1
ATOM 2369 C CA . LYS A 1 298 ? 6.761 -18.905 4.392 1.00 86.25 298 LYS A CA 1
ATOM 2370 C C . LYS A 1 298 ? 7.446 -17.554 4.174 1.00 86.25 298 LYS A C 1
ATOM 2372 O O . LYS A 1 298 ? 7.851 -17.266 3.049 1.00 86.25 298 LYS A O 1
ATOM 2377 N N . PHE A 1 299 ? 7.657 -16.762 5.231 1.00 87.25 299 PHE A N 1
ATOM 2378 C CA . PHE A 1 299 ? 8.364 -15.477 5.157 1.00 87.25 299 PHE A CA 1
ATOM 2379 C C . PHE A 1 299 ? 9.752 -15.612 4.532 1.00 87.25 299 PHE A C 1
ATOM 2381 O O . PHE A 1 299 ? 10.066 -14.900 3.577 1.00 87.25 299 PHE A O 1
ATOM 2388 N N . GLY A 1 300 ? 10.565 -16.543 5.042 1.00 84.00 300 GLY A N 1
ATOM 2389 C CA . GLY A 1 300 ? 11.909 -16.785 4.519 1.00 84.00 300 GLY A CA 1
ATOM 2390 C C . GLY A 1 300 ? 11.888 -17.176 3.040 1.00 84.00 300 GLY A C 1
ATOM 2391 O O . GLY A 1 300 ? 12.635 -16.612 2.241 1.00 84.00 300 GLY A O 1
ATOM 2392 N N . GLY A 1 301 ? 10.977 -18.075 2.656 1.00 85.62 301 GLY A N 1
ATOM 2393 C CA . GLY A 1 301 ? 10.813 -18.499 1.265 1.00 85.62 301 GLY A CA 1
ATOM 2394 C C . GLY A 1 301 ? 10.403 -17.361 0.323 1.00 85.62 301 GLY A C 1
ATOM 2395 O O . GLY A 1 301 ? 10.993 -17.204 -0.747 1.00 85.62 301 GLY A O 1
ATOM 2396 N N . HIS A 1 302 ? 9.423 -16.538 0.709 1.00 85.94 302 HIS A N 1
ATOM 2397 C CA . HIS A 1 302 ? 8.963 -15.406 -0.103 1.00 85.94 302 HIS A CA 1
ATOM 2398 C C . HIS A 1 302 ? 10.036 -14.327 -0.272 1.00 85.94 302 HIS A C 1
ATOM 2400 O O . HIS A 1 302 ? 10.216 -13.816 -1.378 1.00 85.94 302 HIS A O 1
ATOM 2406 N N . PHE A 1 303 ? 10.784 -14.026 0.790 1.00 88.06 303 PHE A N 1
ATOM 2407 C CA . PHE A 1 303 ? 11.883 -13.066 0.735 1.00 88.06 303 PHE A CA 1
ATOM 2408 C C . PHE A 1 303 ? 12.975 -13.500 -0.255 1.00 88.06 303 PHE A C 1
ATOM 2410 O O . PHE A 1 303 ? 13.398 -12.708 -1.096 1.00 88.06 303 PHE A O 1
ATOM 2417 N N . ILE A 1 304 ? 13.372 -14.778 -0.226 1.00 89.88 304 ILE A N 1
ATOM 2418 C CA . ILE A 1 304 ? 14.356 -15.328 -1.172 1.00 89.88 304 ILE A CA 1
ATOM 2419 C C . ILE A 1 304 ? 13.829 -15.256 -2.611 1.00 89.88 304 ILE A C 1
ATOM 2421 O O . ILE A 1 304 ? 14.552 -14.830 -3.510 1.00 89.88 304 ILE A O 1
ATOM 2425 N N . ARG A 1 305 ? 12.559 -15.615 -2.843 1.00 90.62 305 ARG A N 1
ATOM 2426 C CA . ARG A 1 305 ? 11.938 -15.537 -4.179 1.00 90.62 305 ARG A CA 1
ATOM 2427 C C . ARG A 1 305 ? 11.944 -14.115 -4.745 1.00 90.62 305 ARG A C 1
ATOM 2429 O O . ARG A 1 305 ? 12.244 -13.947 -5.923 1.00 90.62 305 ARG A O 1
ATOM 2436 N N . LEU A 1 306 ? 11.669 -13.100 -3.919 1.00 92.62 306 LEU A N 1
ATOM 2437 C CA . LEU A 1 306 ? 11.756 -11.691 -4.322 1.00 92.62 306 LEU A CA 1
ATOM 2438 C C . LEU A 1 306 ? 13.181 -11.317 -4.765 1.00 92.62 306 LEU A C 1
ATOM 2440 O O . LEU A 1 306 ? 13.355 -10.665 -5.794 1.00 92.62 306 LEU A O 1
ATOM 2444 N N . GLN A 1 307 ? 14.201 -11.761 -4.025 1.00 92.81 307 GLN A N 1
ATOM 2445 C CA . GLN A 1 307 ? 15.602 -11.514 -4.383 1.00 92.81 307 GLN A CA 1
ATOM 2446 C C . GLN A 1 307 ? 16.022 -12.224 -5.676 1.00 92.81 307 GLN A C 1
ATOM 2448 O O . GLN A 1 307 ? 16.824 -11.670 -6.426 1.00 92.81 307 GLN A O 1
ATOM 2453 N N . ILE A 1 308 ? 15.498 -13.426 -5.934 1.00 92.75 308 ILE A N 1
ATOM 2454 C CA . ILE A 1 308 ? 15.720 -14.152 -7.193 1.00 92.75 308 ILE A CA 1
ATOM 2455 C C . ILE A 1 308 ? 15.106 -13.368 -8.356 1.00 92.75 308 ILE A C 1
ATOM 2457 O O . ILE A 1 308 ? 15.831 -13.011 -9.275 1.00 92.75 308 ILE A O 1
ATOM 2461 N N . CYS A 1 309 ? 13.828 -12.980 -8.260 1.00 93.69 309 CYS A N 1
ATOM 2462 C CA . CYS A 1 309 ? 13.152 -12.221 -9.320 1.00 93.69 309 CYS A CA 1
ATOM 2463 C C . CYS A 1 309 ? 13.890 -10.916 -9.664 1.00 93.69 309 CYS A C 1
ATOM 2465 O O . CYS A 1 309 ? 14.059 -10.575 -10.830 1.00 93.69 309 CYS A O 1
ATOM 2467 N N . MET A 1 310 ? 14.357 -10.184 -8.647 1.00 95.12 310 MET A N 1
ATOM 2468 C CA . MET A 1 310 ? 15.140 -8.964 -8.854 1.00 95.12 310 MET A CA 1
ATOM 2469 C C . MET A 1 310 ? 16.467 -9.249 -9.573 1.00 95.12 310 MET A C 1
ATOM 2471 O O . MET A 1 310 ? 16.877 -8.482 -10.443 1.00 95.12 310 MET A O 1
ATOM 2475 N N . ARG A 1 311 ? 17.142 -10.348 -9.215 1.00 96.12 311 ARG A N 1
ATOM 2476 C CA . ARG A 1 311 ? 18.403 -10.759 -9.840 1.00 96.12 311 ARG A CA 1
ATOM 2477 C C . ARG A 1 311 ? 18.208 -11.157 -11.295 1.00 96.12 311 ARG A C 1
ATOM 2479 O O . ARG A 1 311 ? 19.001 -10.730 -12.120 1.00 96.12 311 ARG A O 1
ATOM 2486 N N . ASP A 1 312 ? 17.129 -11.864 -11.616 1.00 96.31 312 ASP A N 1
ATOM 2487 C CA . ASP A 1 312 ? 16.805 -12.245 -12.994 1.00 96.31 312 ASP A CA 1
ATOM 2488 C C . ASP A 1 312 ? 16.615 -11.009 -13.892 1.00 96.31 312 ASP A C 1
ATOM 2490 O O . ASP A 1 312 ? 17.114 -10.969 -15.018 1.00 96.31 312 ASP A O 1
ATOM 2494 N N . VAL A 1 313 ? 15.961 -9.956 -13.383 1.00 97.00 313 VAL A N 1
ATOM 2495 C CA . VAL A 1 313 ? 15.815 -8.676 -14.104 1.00 97.00 313 VAL A CA 1
ATOM 2496 C C . VAL A 1 313 ? 17.165 -7.967 -14.261 1.00 97.00 313 VAL A C 1
ATOM 2498 O O . VAL A 1 313 ? 17.460 -7.428 -15.329 1.00 97.00 313 VAL A O 1
ATOM 2501 N N . GLN A 1 314 ? 18.012 -7.977 -13.229 1.00 96.81 314 GLN A N 1
ATOM 2502 C CA . GLN A 1 314 ? 19.358 -7.404 -13.312 1.00 96.81 314 GLN A CA 1
ATOM 2503 C C . GLN A 1 314 ? 20.231 -8.154 -14.331 1.00 96.81 314 GLN A C 1
ATOM 2505 O O . GLN A 1 314 ? 20.947 -7.535 -15.118 1.00 96.81 314 GLN A O 1
ATOM 2510 N N . ASP A 1 315 ? 20.137 -9.481 -14.357 1.00 97.56 315 ASP A N 1
ATOM 2511 C CA . ASP A 1 315 ? 20.855 -10.329 -15.302 1.00 97.56 315 ASP A CA 1
ATOM 2512 C C . ASP A 1 315 ? 20.358 -10.117 -16.735 1.00 97.56 315 ASP A C 1
ATOM 2514 O O . ASP A 1 315 ? 21.173 -10.056 -17.657 1.00 97.56 315 ASP A O 1
ATOM 2518 N N . TYR A 1 316 ? 19.050 -9.925 -16.939 1.00 97.75 316 TYR A N 1
ATOM 2519 C CA . TYR A 1 316 ? 18.507 -9.481 -18.225 1.00 97.75 316 TYR A CA 1
ATOM 2520 C C . TYR A 1 316 ? 19.141 -8.160 -18.680 1.00 97.75 316 TYR A C 1
ATOM 2522 O O . TYR A 1 316 ? 19.577 -8.060 -19.830 1.00 97.75 316 TYR A O 1
ATOM 2530 N N . MET A 1 317 ? 19.237 -7.164 -17.792 1.00 97.19 317 MET A N 1
ATOM 2531 C CA . MET A 1 317 ? 19.844 -5.872 -18.127 1.00 97.19 317 MET A CA 1
ATOM 2532 C C . MET A 1 317 ? 21.307 -6.033 -18.533 1.00 97.19 317 MET A C 1
ATOM 2534 O O . MET A 1 317 ? 21.712 -5.499 -19.561 1.00 97.19 317 MET A O 1
ATOM 2538 N N . ASN A 1 318 ? 22.070 -6.835 -17.787 1.00 97.12 318 ASN A N 1
ATOM 2539 C CA . ASN A 1 318 ? 23.472 -7.122 -18.091 1.00 97.12 318 ASN A CA 1
ATOM 2540 C C . ASN A 1 318 ? 23.641 -7.837 -19.443 1.00 97.12 318 ASN A C 1
ATOM 2542 O O . ASN A 1 318 ? 24.583 -7.558 -20.181 1.00 97.12 318 ASN A O 1
ATOM 2546 N N . ARG A 1 319 ? 22.749 -8.777 -19.781 1.00 97.94 319 ARG A N 1
ATOM 2547 C CA . ARG A 1 319 ? 22.780 -9.483 -21.074 1.00 97.94 319 ARG A CA 1
ATOM 2548 C C . ARG A 1 319 ? 22.415 -8.561 -22.232 1.00 97.94 319 ARG A C 1
ATOM 2550 O O . ARG A 1 319 ? 23.072 -8.605 -23.266 1.00 97.94 319 ARG A O 1
ATOM 2557 N N . THR A 1 320 ? 21.394 -7.730 -22.049 1.00 96.75 320 THR A N 1
ATOM 2558 C CA . THR A 1 320 ? 20.937 -6.780 -23.072 1.00 96.75 320 THR A CA 1
ATOM 2559 C C . THR A 1 320 ? 21.998 -5.718 -23.339 1.00 96.75 320 THR A C 1
ATOM 2561 O O . THR A 1 320 ? 22.252 -5.393 -24.491 1.00 96.75 320 THR A O 1
ATOM 2564 N N . ASP A 1 321 ? 22.674 -5.238 -22.294 1.00 96.88 321 ASP A N 1
ATOM 2565 C CA . ASP A 1 321 ? 23.802 -4.309 -22.397 1.00 96.88 321 ASP A CA 1
ATOM 2566 C C . ASP A 1 321 ? 24.924 -4.850 -23.281 1.00 96.88 321 ASP A C 1
ATOM 2568 O O . ASP A 1 321 ? 25.266 -4.234 -24.288 1.00 96.88 321 ASP A O 1
ATOM 2572 N N . LYS A 1 322 ? 25.388 -6.068 -22.984 1.00 97.62 322 LYS A N 1
ATOM 2573 C CA . LYS A 1 322 ? 26.400 -6.754 -23.796 1.00 97.62 322 LYS A CA 1
ATOM 2574 C C . LYS A 1 322 ? 25.945 -6.968 -25.237 1.00 97.62 322 LYS A C 1
ATOM 2576 O O . LYS A 1 322 ? 26.738 -6.821 -26.159 1.00 97.62 322 LYS A O 1
ATOM 2581 N N . ALA A 1 323 ? 24.678 -7.326 -25.450 1.00 97.00 323 ALA A N 1
ATOM 2582 C CA . ALA A 1 323 ? 24.148 -7.520 -26.797 1.00 97.00 323 ALA A CA 1
ATOM 2583 C C . ALA A 1 323 ? 24.165 -6.212 -27.608 1.00 97.00 323 ALA A C 1
ATOM 2585 O O . ALA A 1 323 ? 24.616 -6.208 -28.751 1.00 97.00 323 ALA A O 1
ATOM 2586 N N . VAL A 1 324 ? 23.729 -5.097 -27.011 1.00 96.88 324 VAL A N 1
ATOM 2587 C CA . VAL A 1 324 ? 23.750 -3.774 -27.656 1.00 96.88 324 VAL A CA 1
ATOM 2588 C C . VAL A 1 324 ? 25.183 -3.310 -27.917 1.00 96.88 324 VAL A C 1
ATOM 2590 O O . VAL A 1 324 ? 25.458 -2.799 -29.000 1.00 96.88 324 VAL A O 1
ATOM 2593 N N . GLU A 1 325 ? 26.103 -3.531 -26.976 1.00 96.31 325 GLU A N 1
ATOM 2594 C CA . GLU A 1 325 ? 27.528 -3.230 -27.145 1.00 96.31 325 GLU A CA 1
ATOM 2595 C C . GLU A 1 325 ? 28.117 -3.968 -28.355 1.00 96.31 325 GLU A C 1
ATOM 2597 O O . GLU A 1 325 ? 28.732 -3.348 -29.221 1.00 96.31 325 GLU A O 1
ATOM 2602 N N . ILE A 1 326 ? 27.864 -5.276 -28.466 1.00 97.31 326 ILE A N 1
ATOM 2603 C CA . ILE A 1 326 ? 28.324 -6.092 -29.597 1.00 97.31 326 ILE A CA 1
ATOM 2604 C C . ILE A 1 326 ? 27.758 -5.559 -30.921 1.00 97.31 326 ILE A C 1
ATOM 2606 O O . ILE A 1 326 ? 28.510 -5.375 -31.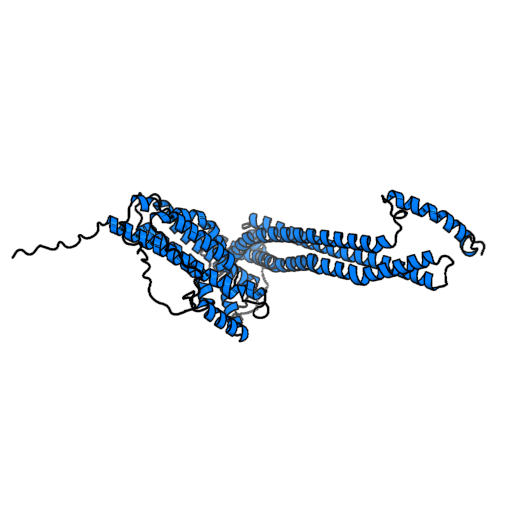877 1.00 97.31 326 ILE A O 1
ATOM 2610 N N . ILE A 1 327 ? 26.455 -5.268 -30.985 1.00 96.38 327 ILE A N 1
ATOM 2611 C CA . ILE A 1 327 ? 25.816 -4.737 -32.201 1.00 96.38 327 ILE A CA 1
ATOM 2612 C C . ILE A 1 327 ? 26.412 -3.374 -32.587 1.00 96.38 327 ILE A C 1
ATOM 2614 O O . ILE A 1 327 ? 26.682 -3.123 -33.763 1.00 96.38 327 ILE A O 1
ATOM 2618 N N . ASN A 1 328 ? 26.670 -2.509 -31.606 1.00 95.81 328 ASN A N 1
ATOM 2619 C CA . ASN A 1 328 ? 27.289 -1.206 -31.827 1.00 95.81 328 ASN A CA 1
ATOM 2620 C C . ASN A 1 328 ? 28.738 -1.323 -32.328 1.00 95.81 328 ASN A C 1
ATOM 2622 O O . ASN A 1 328 ? 29.155 -0.562 -33.205 1.00 95.81 328 ASN A O 1
ATOM 2626 N N . ASN A 1 329 ? 29.491 -2.305 -31.830 1.00 96.19 329 ASN A N 1
ATOM 2627 C CA . ASN A 1 329 ? 30.842 -2.595 -32.309 1.00 96.19 329 ASN A CA 1
ATOM 2628 C C . ASN A 1 329 ? 30.826 -3.086 -33.764 1.00 96.19 329 ASN A C 1
ATOM 2630 O O . ASN A 1 329 ? 31.633 -2.616 -34.564 1.00 96.19 329 ASN A O 1
ATOM 2634 N N . TYR A 1 330 ? 29.877 -3.952 -34.141 1.00 95.25 330 TYR A N 1
ATOM 2635 C CA . TYR A 1 330 ? 29.703 -4.369 -35.539 1.00 95.25 330 TYR A CA 1
ATOM 2636 C C . TYR A 1 330 ? 29.366 -3.195 -36.460 1.00 95.25 330 TYR A C 1
ATOM 2638 O O . TYR A 1 330 ? 29.963 -3.060 -37.524 1.00 95.25 330 TYR A O 1
ATOM 2646 N N . ALA A 1 331 ? 28.445 -2.324 -36.045 1.00 95.06 331 ALA A N 1
ATOM 2647 C CA . ALA A 1 331 ? 28.094 -1.128 -36.804 1.00 95.06 331 ALA A CA 1
ATOM 2648 C C . ALA A 1 331 ? 29.303 -0.198 -37.006 1.00 95.06 331 ALA A C 1
ATOM 2650 O O . ALA A 1 331 ? 29.549 0.260 -38.118 1.00 95.06 331 ALA A O 1
ATOM 2651 N N . SER A 1 332 ? 30.095 0.012 -35.952 1.00 93.38 332 SER A N 1
ATOM 2652 C CA . SER A 1 332 ? 31.306 0.840 -36.009 1.00 93.38 332 SER A CA 1
ATOM 2653 C C . SER A 1 332 ? 32.377 0.227 -36.919 1.00 93.38 332 SER A C 1
ATOM 2655 O O . SER A 1 332 ? 33.030 0.938 -37.675 1.00 93.38 332 SER A O 1
ATOM 2657 N N . ALA A 1 333 ? 32.546 -1.098 -36.888 1.00 93.69 333 ALA A N 1
ATOM 2658 C CA . ALA A 1 333 ? 33.481 -1.797 -37.765 1.00 93.69 333 ALA A CA 1
ATOM 2659 C C . ALA A 1 333 ? 33.084 -1.685 -39.248 1.00 93.69 333 ALA A C 1
ATOM 2661 O O . ALA A 1 333 ? 33.953 -1.491 -40.096 1.00 93.69 333 ALA A O 1
ATOM 2662 N N . LEU A 1 334 ? 31.782 -1.761 -39.557 1.00 90.25 334 LEU A N 1
ATOM 2663 C CA . LEU A 1 334 ? 31.274 -1.537 -40.914 1.00 90.25 334 LEU A CA 1
ATOM 2664 C C . LEU A 1 334 ? 31.545 -0.104 -41.388 1.00 90.25 334 LEU A C 1
ATOM 2666 O O . LEU A 1 334 ? 32.009 0.076 -42.509 1.00 90.25 334 LEU A O 1
ATOM 2670 N N . GLU A 1 335 ? 31.314 0.901 -40.538 1.00 89.81 335 GLU A N 1
ATOM 2671 C CA . GLU A 1 335 ? 31.626 2.301 -40.864 1.00 89.81 335 GLU A CA 1
ATOM 2672 C C . GLU A 1 335 ? 33.127 2.494 -41.140 1.00 89.81 335 GLU A C 1
ATOM 2674 O O . GLU A 1 335 ? 33.497 3.051 -42.173 1.00 89.81 335 GLU A O 1
ATOM 2679 N N . LEU A 1 336 ? 33.997 1.944 -40.285 1.00 90.62 336 LEU A N 1
ATOM 2680 C CA . LEU A 1 336 ? 35.447 1.995 -40.495 1.00 90.62 336 LEU A CA 1
ATOM 2681 C C . LEU A 1 336 ? 35.857 1.358 -41.823 1.00 90.62 336 LEU A C 1
ATOM 2683 O O . LEU A 1 336 ? 36.703 1.910 -42.519 1.00 90.62 336 LEU A O 1
ATOM 2687 N N . PHE A 1 337 ? 35.250 0.226 -42.194 1.00 87.25 337 PHE A N 1
ATOM 2688 C CA . PHE A 1 337 ? 35.512 -0.417 -43.480 1.00 87.25 337 PHE A CA 1
ATOM 2689 C C . PHE A 1 337 ? 35.094 0.473 -44.658 1.00 87.25 337 PHE A C 1
ATOM 2691 O O . PHE A 1 337 ? 35.850 0.598 -45.620 1.00 87.25 337 PHE A O 1
ATOM 2698 N N . THR A 1 338 ? 33.937 1.142 -44.569 1.00 87.44 338 THR A N 1
ATOM 2699 C CA . THR A 1 338 ? 33.490 2.087 -45.611 1.00 87.44 338 THR A CA 1
ATOM 2700 C C . THR A 1 338 ? 34.372 3.326 -45.739 1.00 87.44 338 THR A C 1
ATOM 2702 O O . THR A 1 338 ? 34.393 3.945 -46.798 1.00 87.44 338 THR A O 1
ATOM 2705 N N . ASP A 1 339 ? 35.121 3.685 -44.696 1.00 88.38 339 ASP A N 1
ATOM 2706 C CA . ASP A 1 339 ? 36.008 4.851 -44.708 1.00 88.38 339 ASP A CA 1
ATOM 2707 C C . ASP A 1 339 ? 37.420 4.537 -45.245 1.00 88.38 339 ASP A C 1
ATOM 2709 O O . ASP A 1 339 ? 38.191 5.462 -45.504 1.00 88.38 339 ASP A O 1
ATOM 2713 N N . VAL A 1 340 ? 37.773 3.258 -45.453 1.00 89.25 340 VAL A N 1
ATOM 2714 C CA . VAL A 1 340 ? 39.095 2.863 -45.985 1.00 89.25 340 VAL A CA 1
ATOM 2715 C C . VAL A 1 340 ? 39.288 3.345 -47.424 1.00 89.25 340 VAL A C 1
ATOM 2717 O O . VAL A 1 340 ? 40.351 3.867 -47.762 1.00 89.25 340 VAL A O 1
ATOM 2720 N N . ALA A 1 341 ? 38.286 3.146 -48.283 1.00 85.00 341 ALA A N 1
ATOM 2721 C CA . ALA A 1 341 ? 38.301 3.578 -49.676 1.00 85.00 341 ALA A CA 1
ATOM 2722 C C . ALA A 1 341 ? 36.872 3.610 -50.257 1.00 85.00 341 ALA A C 1
ATOM 2724 O O . ALA A 1 341 ? 36.037 2.807 -49.835 1.00 85.00 341 ALA A O 1
ATOM 2725 N N . PRO A 1 342 ? 36.592 4.467 -51.261 1.00 83.94 342 PRO A N 1
ATOM 2726 C CA . PRO A 1 342 ? 35.302 4.480 -51.947 1.00 83.94 342 PRO A CA 1
ATOM 2727 C C . PRO A 1 342 ? 35.012 3.128 -52.602 1.00 83.94 342 PRO A C 1
ATOM 2729 O O . PRO A 1 342 ? 35.861 2.585 -53.316 1.00 83.94 342 PRO A O 1
ATOM 2732 N N . SER A 1 343 ? 33.807 2.597 -52.391 1.00 82.94 343 SER A N 1
ATOM 2733 C CA . SER A 1 343 ? 33.392 1.349 -53.035 1.00 82.94 343 SER A CA 1
ATOM 2734 C C . SER A 1 343 ? 32.875 1.585 -54.459 1.00 82.94 343 SER A C 1
ATOM 2736 O O . SER A 1 343 ? 32.433 2.678 -54.814 1.00 82.94 343 SER A O 1
ATOM 2738 N N . SER A 1 344 ? 32.858 0.530 -55.274 1.00 84.00 344 SER A N 1
ATOM 2739 C CA . SER A 1 344 ? 32.163 0.527 -56.568 1.00 84.00 344 SER A CA 1
ATOM 2740 C C . SER A 1 344 ? 30.634 0.421 -56.443 1.00 84.00 344 SER A C 1
ATOM 2742 O O . SER A 1 344 ? 29.949 0.410 -57.463 1.00 84.00 344 SER A O 1
ATOM 2744 N N . LEU A 1 345 ? 30.099 0.333 -55.216 1.00 84.75 345 LEU A N 1
ATOM 2745 C CA . LEU A 1 345 ? 28.685 0.100 -54.901 1.00 84.75 345 LEU A CA 1
ATOM 2746 C C . LEU A 1 345 ? 28.170 1.186 -53.931 1.00 84.75 345 LEU A C 1
ATOM 2748 O O . LEU A 1 345 ? 27.926 0.909 -52.750 1.00 84.75 345 LEU A O 1
ATOM 2752 N N . PRO A 1 346 ? 28.010 2.437 -54.403 1.00 86.25 346 PRO A N 1
ATOM 2753 C CA . PRO A 1 346 ? 27.666 3.576 -53.551 1.00 86.25 346 PRO A CA 1
ATOM 2754 C C . PRO A 1 346 ? 26.306 3.425 -52.850 1.00 86.25 346 PRO A C 1
ATOM 2756 O O . PRO A 1 346 ? 26.115 3.970 -51.758 1.00 86.25 346 PRO A O 1
ATOM 2759 N N . GLU A 1 347 ? 25.360 2.664 -53.415 1.00 84.25 347 GLU A N 1
ATOM 2760 C CA . GLU A 1 347 ? 24.079 2.394 -52.754 1.00 84.25 347 GLU A CA 1
ATOM 2761 C C . GLU A 1 347 ? 24.250 1.547 -51.483 1.00 84.25 347 GLU A C 1
ATOM 2763 O O . GLU A 1 347 ? 23.605 1.825 -50.468 1.00 84.25 347 GLU A O 1
ATOM 2768 N N . ILE A 1 348 ? 25.138 0.544 -51.506 1.00 83.44 348 ILE A N 1
ATOM 2769 C CA . ILE A 1 348 ? 25.415 -0.328 -50.352 1.00 83.44 348 ILE A CA 1
ATOM 2770 C C . ILE A 1 348 ? 26.130 0.461 -49.257 1.00 83.44 348 ILE A C 1
ATOM 2772 O O . ILE A 1 348 ? 25.750 0.375 -48.089 1.00 83.44 348 ILE A O 1
ATOM 2776 N N . GLU A 1 349 ? 27.105 1.290 -49.633 1.00 88.00 349 GLU A N 1
ATOM 2777 C CA . GLU A 1 349 ? 27.797 2.170 -48.690 1.00 88.00 349 GLU A CA 1
ATOM 2778 C C . GLU A 1 349 ? 26.807 3.110 -47.982 1.00 88.00 349 GLU A C 1
ATOM 2780 O O . GLU A 1 349 ? 26.823 3.241 -46.755 1.00 88.00 349 GLU A O 1
ATOM 2785 N N . SER A 1 350 ? 25.869 3.704 -48.733 1.00 88.81 350 SER A N 1
ATOM 2786 C CA . SER A 1 350 ? 24.805 4.532 -48.157 1.00 88.81 350 SER A CA 1
ATOM 2787 C C . SER A 1 350 ? 23.920 3.745 -47.180 1.00 88.81 350 SER A C 1
ATOM 2789 O O . SER A 1 350 ? 23.613 4.250 -46.095 1.00 88.81 350 SER A O 1
ATOM 2791 N N . LYS A 1 351 ? 23.537 2.501 -47.517 1.00 87.94 351 LYS A N 1
ATOM 2792 C CA . LYS A 1 351 ? 22.761 1.618 -46.624 1.00 87.94 351 LYS A CA 1
ATOM 2793 C C . LYS A 1 351 ? 23.522 1.325 -45.323 1.00 87.94 351 LYS A C 1
ATOM 2795 O O . LYS A 1 351 ? 22.941 1.465 -44.246 1.00 87.94 351 LYS A O 1
ATOM 2800 N N . TRP A 1 352 ? 24.813 0.997 -45.389 1.00 90.06 352 TRP A N 1
ATOM 2801 C CA . TRP A 1 352 ? 25.636 0.723 -44.201 1.00 90.06 352 TRP A CA 1
ATOM 2802 C C . TRP A 1 352 ? 25.847 1.956 -43.321 1.00 90.06 352 TRP A C 1
ATOM 2804 O O . TRP A 1 352 ? 25.693 1.857 -42.104 1.00 90.06 352 TRP A O 1
ATOM 2814 N N . ARG A 1 353 ? 26.090 3.137 -43.905 1.00 91.62 353 ARG A N 1
ATOM 2815 C CA . ARG A 1 353 ? 26.178 4.393 -43.136 1.00 91.62 353 ARG A CA 1
ATOM 2816 C C . ARG A 1 353 ? 24.857 4.721 -42.427 1.00 91.62 353 ARG A C 1
ATOM 2818 O O . ARG A 1 353 ? 24.858 5.122 -41.264 1.00 91.62 353 ARG A O 1
ATOM 2825 N N . ARG A 1 354 ? 23.707 4.503 -43.082 1.00 92.81 354 ARG A N 1
ATOM 2826 C CA . ARG A 1 354 ? 22.380 4.663 -42.448 1.00 92.81 354 ARG A CA 1
ATOM 2827 C C . ARG A 1 354 ? 22.146 3.648 -41.327 1.00 92.81 354 ARG A C 1
ATOM 2829 O O . ARG A 1 354 ? 21.581 4.014 -40.294 1.00 92.81 354 ARG A O 1
ATOM 2836 N N . TYR A 1 355 ? 22.583 2.401 -41.506 1.00 94.31 355 TYR A N 1
ATOM 2837 C CA . TYR A 1 355 ? 22.550 1.384 -40.455 1.00 94.31 355 TYR A CA 1
ATOM 2838 C C . TYR A 1 355 ? 23.386 1.809 -39.247 1.00 94.31 355 TYR A C 1
ATOM 2840 O O . TYR A 1 355 ? 22.861 1.848 -38.135 1.00 94.31 355 TYR A O 1
ATOM 2848 N N . GLY A 1 356 ? 24.635 2.225 -39.458 1.00 95.12 356 GLY A N 1
ATOM 2849 C CA . GLY A 1 356 ? 25.515 2.673 -38.383 1.00 95.12 356 GLY A CA 1
ATOM 2850 C C . GLY A 1 356 ? 24.973 3.882 -37.616 1.00 95.12 356 GLY A C 1
ATOM 2851 O O . GLY A 1 356 ? 24.946 3.868 -36.382 1.00 95.12 356 GLY A O 1
ATOM 2852 N N . GLN A 1 357 ? 24.403 4.874 -38.311 1.00 94.00 357 GLN A N 1
ATOM 2853 C CA . GLN A 1 357 ? 23.689 5.981 -37.660 1.00 94.00 357 GLN A CA 1
ATOM 2854 C C . GLN A 1 357 ? 22.493 5.489 -36.829 1.00 94.00 357 GLN A C 1
ATOM 2856 O O . GLN A 1 357 ? 22.299 5.923 -35.695 1.00 94.00 357 GLN A O 1
ATOM 2861 N N . THR A 1 358 ? 21.703 4.555 -37.363 1.00 95.94 358 THR A N 1
ATOM 2862 C CA . THR A 1 358 ? 20.522 4.014 -36.674 1.00 95.94 358 THR A CA 1
ATOM 2863 C C . THR A 1 358 ? 20.900 3.250 -35.405 1.00 95.94 358 THR A C 1
ATOM 2865 O O . THR A 1 358 ? 20.245 3.419 -34.374 1.00 95.94 358 THR A O 1
ATOM 2868 N N . ILE A 1 359 ? 21.961 2.439 -35.451 1.00 97.06 359 ILE A N 1
ATOM 2869 C CA . ILE A 1 359 ? 22.475 1.710 -34.284 1.00 97.06 359 ILE A CA 1
ATOM 2870 C C . ILE A 1 359 ? 23.022 2.674 -33.226 1.00 97.06 359 ILE A C 1
ATOM 2872 O O . ILE A 1 359 ? 22.732 2.497 -32.040 1.00 97.06 359 ILE A O 1
ATOM 2876 N N . ARG A 1 360 ? 23.735 3.733 -33.631 1.00 94.69 360 ARG A N 1
ATOM 2877 C CA . ARG A 1 360 ? 24.206 4.779 -32.708 1.00 94.69 360 ARG A CA 1
ATOM 2878 C C . ARG A 1 360 ? 23.046 5.491 -32.013 1.00 94.69 360 ARG A C 1
ATOM 2880 O O . ARG A 1 360 ? 23.056 5.605 -30.788 1.00 94.69 360 ARG A O 1
ATOM 2887 N N . ASP A 1 361 ? 22.019 5.893 -32.759 1.00 94.06 361 ASP A N 1
ATOM 2888 C CA . ASP A 1 361 ? 20.807 6.505 -32.200 1.00 94.06 361 ASP A CA 1
ATOM 2889 C C . ASP A 1 361 ? 20.083 5.559 -31.225 1.00 94.06 361 ASP A C 1
ATOM 2891 O O . ASP A 1 361 ? 19.632 5.978 -30.154 1.00 94.06 361 ASP A O 1
ATOM 2895 N N . LEU A 1 362 ? 19.967 4.273 -31.583 1.00 96.19 362 LEU A N 1
ATOM 2896 C CA . LEU A 1 362 ? 19.373 3.242 -30.729 1.00 96.19 362 LEU A CA 1
ATOM 2897 C C . LEU A 1 362 ? 20.146 3.087 -29.417 1.00 96.19 362 LEU A C 1
ATOM 2899 O O . LEU A 1 362 ? 19.527 3.045 -28.356 1.00 96.19 362 LEU A O 1
ATOM 2903 N N . ASN A 1 363 ? 21.476 3.031 -29.477 1.00 95.44 363 ASN A N 1
ATOM 2904 C CA . ASN A 1 363 ? 22.325 2.864 -28.302 1.00 95.44 363 ASN A CA 1
ATOM 2905 C C . ASN A 1 363 ? 22.297 4.101 -27.385 1.00 95.44 363 ASN A C 1
ATOM 2907 O O . ASN A 1 363 ? 22.109 3.980 -26.177 1.00 95.44 363 ASN A O 1
ATOM 2911 N N . LEU A 1 364 ? 22.444 5.303 -27.948 1.00 94.25 364 LEU A N 1
ATOM 2912 C CA . LEU A 1 364 ? 22.565 6.528 -27.152 1.00 94.25 364 LEU A CA 1
ATOM 2913 C C . LEU A 1 364 ? 21.234 6.973 -26.540 1.00 94.25 364 LEU A C 1
ATOM 2915 O O . LEU A 1 364 ? 21.210 7.429 -25.395 1.00 94.25 364 LEU A O 1
ATOM 2919 N N . VAL A 1 365 ? 20.130 6.828 -27.278 1.00 94.69 365 VAL A N 1
ATOM 2920 C CA . VAL A 1 365 ? 18.818 7.343 -26.864 1.00 94.69 365 VAL A CA 1
ATOM 2921 C C . VAL A 1 365 ? 17.920 6.213 -26.372 1.00 94.69 365 VAL A C 1
ATOM 2923 O O . VAL A 1 365 ? 17.652 6.107 -25.175 1.00 94.69 365 VAL A O 1
ATOM 2926 N N . ALA A 1 366 ? 17.487 5.331 -27.275 1.00 95.56 366 ALA A N 1
ATOM 2927 C CA . ALA A 1 366 ? 16.445 4.351 -26.969 1.00 95.56 366 ALA A CA 1
ATOM 2928 C C . ALA A 1 366 ? 16.878 3.338 -25.895 1.00 95.56 366 ALA A C 1
ATOM 2930 O O . ALA A 1 366 ? 16.084 2.964 -25.031 1.00 95.56 366 ALA A O 1
ATOM 2931 N N . PHE A 1 367 ? 18.140 2.904 -25.912 1.00 97.44 367 PHE A N 1
ATOM 2932 C CA . PHE A 1 367 ? 18.646 1.957 -24.925 1.00 97.44 367 PHE A CA 1
ATOM 2933 C C . PHE A 1 367 ? 18.812 2.597 -23.543 1.00 97.44 367 PHE A C 1
ATOM 2935 O O . PHE A 1 367 ? 18.495 1.976 -22.525 1.00 97.44 367 PHE A O 1
ATOM 2942 N N . THR A 1 368 ? 19.240 3.860 -23.492 1.00 96.75 368 THR A N 1
ATOM 2943 C CA . THR A 1 368 ? 19.302 4.645 -22.250 1.00 96.75 368 THR A CA 1
ATOM 2944 C C . THR A 1 368 ? 17.911 4.817 -21.632 1.00 96.75 368 THR A C 1
ATOM 2946 O O . THR A 1 368 ? 17.739 4.642 -20.421 1.00 96.75 368 THR A O 1
ATOM 2949 N N . GLU A 1 369 ? 16.895 5.088 -22.454 1.00 96.44 369 GLU A N 1
ATOM 2950 C CA . GLU A 1 369 ? 15.494 5.144 -22.024 1.00 96.44 369 GLU A CA 1
ATOM 2951 C C . GLU A 1 369 ? 15.003 3.784 -21.510 1.00 96.44 369 GLU A C 1
ATOM 2953 O O . GLU A 1 369 ? 14.417 3.716 -20.426 1.00 96.44 369 GLU A O 1
ATOM 2958 N N . HIS A 1 370 ? 15.305 2.691 -22.223 1.00 97.62 370 HIS A N 1
ATOM 2959 C CA . HIS A 1 370 ? 14.973 1.327 -21.801 1.00 97.62 370 HIS A CA 1
ATOM 2960 C C . HIS A 1 370 ? 15.590 0.986 -20.436 1.00 97.62 370 HIS A C 1
ATOM 2962 O O . HIS A 1 370 ? 14.875 0.585 -19.514 1.00 97.62 370 HIS A O 1
ATOM 2968 N N . LYS A 1 371 ? 16.899 1.223 -20.266 1.00 97.62 371 LYS A N 1
ATOM 2969 C CA . LYS A 1 371 ? 17.620 1.054 -18.993 1.00 97.62 371 LYS A CA 1
ATOM 2970 C C . LYS A 1 371 ? 16.961 1.828 -17.860 1.00 97.62 371 LYS A C 1
ATOM 2972 O O . LYS A 1 371 ? 16.681 1.269 -16.798 1.00 97.62 371 LYS A O 1
ATOM 2977 N N . THR A 1 372 ? 16.681 3.105 -18.099 1.00 97.88 372 THR A N 1
ATOM 2978 C CA . THR A 1 372 ? 16.059 3.989 -17.109 1.00 97.88 372 THR A CA 1
ATOM 2979 C C . THR A 1 372 ? 14.665 3.495 -16.728 1.00 97.88 372 THR A C 1
ATOM 2981 O O . THR A 1 372 ? 14.312 3.488 -15.546 1.00 97.88 372 THR A O 1
ATOM 2984 N N . ALA A 1 373 ? 13.879 3.029 -17.701 1.00 97.94 373 ALA A N 1
ATOM 2985 C CA . ALA A 1 373 ? 12.548 2.490 -17.465 1.00 97.94 373 ALA A CA 1
ATOM 2986 C C . ALA A 1 373 ? 12.587 1.210 -16.618 1.00 97.94 373 ALA A C 1
ATOM 2988 O O . ALA A 1 373 ? 11.856 1.136 -15.627 1.00 97.94 373 ALA A O 1
ATOM 2989 N N . VAL A 1 374 ? 13.454 0.239 -16.944 1.00 98.12 374 VAL A N 1
ATOM 2990 C CA . VAL A 1 374 ? 13.601 -1.001 -16.154 1.00 98.12 374 VAL A CA 1
ATOM 2991 C C . VAL A 1 374 ? 14.062 -0.680 -14.732 1.00 98.12 374 VAL A C 1
ATOM 2993 O O . VAL A 1 374 ? 13.452 -1.143 -13.764 1.00 98.12 374 VAL A O 1
ATOM 2996 N N . GLN A 1 375 ? 15.074 0.180 -14.585 1.00 97.56 375 GLN A N 1
ATOM 2997 C CA . GLN A 1 375 ? 15.577 0.589 -13.276 1.00 97.56 375 GLN A CA 1
ATOM 2998 C C . GLN A 1 375 ? 14.467 1.220 -12.427 1.00 97.56 375 GLN A C 1
ATOM 3000 O O . GLN A 1 375 ? 14.208 0.779 -11.308 1.00 97.56 375 GLN A O 1
ATOM 3005 N N . LYS A 1 376 ? 13.774 2.227 -12.968 1.00 97.31 376 LYS A N 1
ATOM 3006 C CA . LYS A 1 376 ? 12.793 3.028 -12.226 1.00 97.31 376 LYS A CA 1
ATOM 3007 C C . LYS A 1 376 ? 11.490 2.279 -11.948 1.00 97.31 376 LYS A C 1
ATOM 3009 O O . LYS A 1 376 ? 10.929 2.427 -10.865 1.00 97.31 376 LYS A O 1
ATOM 3014 N N . ARG A 1 377 ? 10.972 1.519 -12.919 1.00 97.44 377 ARG A N 1
ATOM 3015 C CA . ARG A 1 377 ? 9.627 0.915 -12.848 1.00 97.44 377 ARG A CA 1
ATOM 3016 C C . ARG A 1 377 ? 9.621 -0.526 -12.337 1.00 97.44 377 ARG A C 1
ATOM 3018 O O . ARG A 1 377 ? 8.562 -0.998 -11.931 1.00 97.44 377 ARG A O 1
ATOM 3025 N N . VAL A 1 378 ? 10.764 -1.214 -12.348 1.00 97.88 378 VAL A N 1
ATOM 3026 C CA . VAL A 1 378 ? 10.861 -2.635 -11.968 1.00 97.88 378 VAL A CA 1
ATOM 3027 C C . VAL A 1 378 ? 11.809 -2.817 -10.783 1.00 97.88 378 VAL A C 1
ATOM 3029 O O . VAL A 1 378 ? 11.371 -3.243 -9.715 1.00 97.88 378 VAL A O 1
ATOM 3032 N N . LEU A 1 379 ? 13.081 -2.429 -10.925 1.00 96.81 379 LEU A N 1
ATOM 3033 C CA . LEU A 1 379 ? 14.103 -2.695 -9.904 1.00 96.81 379 LEU A CA 1
ATOM 3034 C C . LEU A 1 379 ? 13.937 -1.826 -8.651 1.00 96.81 379 LEU A C 1
ATOM 3036 O O . LEU A 1 379 ? 13.954 -2.351 -7.538 1.00 96.81 379 LEU A O 1
ATOM 3040 N N . THR A 1 380 ? 13.725 -0.515 -8.794 1.00 96.75 380 THR A N 1
ATOM 3041 C CA . THR A 1 380 ? 13.552 0.396 -7.649 1.00 96.75 380 THR A CA 1
ATOM 3042 C C . THR A 1 380 ? 12.407 -0.035 -6.714 1.00 96.75 380 THR A C 1
ATOM 3044 O O . THR A 1 380 ? 12.652 -0.116 -5.506 1.00 96.75 380 THR A O 1
ATOM 3047 N N . PRO A 1 381 ? 11.196 -0.378 -7.204 1.00 96.50 381 PRO A N 1
ATOM 3048 C CA . PRO A 1 381 ? 10.133 -0.906 -6.347 1.00 96.50 381 PRO A CA 1
ATOM 3049 C C . PRO A 1 381 ? 10.495 -2.225 -5.647 1.00 96.50 381 PRO A C 1
ATOM 3051 O O . PRO A 1 381 ? 10.213 -2.376 -4.457 1.00 96.50 381 PRO A O 1
ATOM 3054 N N . MET A 1 382 ? 11.154 -3.164 -6.340 1.00 95.38 382 MET A N 1
ATOM 3055 C CA . MET A 1 382 ? 11.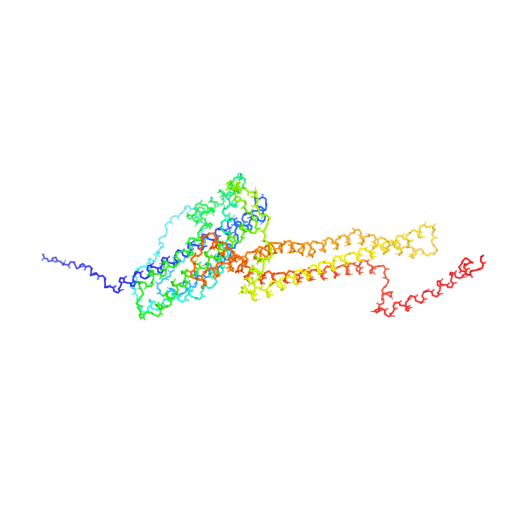604 -4.428 -5.735 1.00 95.38 382 MET A CA 1
ATOM 3056 C C . MET A 1 382 ? 12.636 -4.194 -4.621 1.00 95.38 382 MET A C 1
ATOM 3058 O O . MET A 1 382 ? 12.504 -4.759 -3.535 1.00 95.38 382 MET A O 1
ATOM 3062 N N . ILE A 1 383 ? 13.614 -3.308 -4.842 1.00 94.81 383 ILE A N 1
ATOM 3063 C CA . ILE A 1 383 ? 14.625 -2.927 -3.842 1.00 94.81 383 ILE A CA 1
ATOM 3064 C C . ILE A 1 383 ? 13.966 -2.274 -2.622 1.00 94.81 383 ILE A C 1
ATOM 3066 O O . ILE A 1 383 ? 14.306 -2.602 -1.484 1.00 94.81 383 ILE A O 1
ATOM 3070 N N . ALA A 1 384 ? 13.008 -1.368 -2.837 1.00 93.62 384 ALA A N 1
ATOM 3071 C CA . ALA A 1 384 ? 12.257 -0.752 -1.747 1.00 93.62 384 ALA A CA 1
ATOM 3072 C C . ALA A 1 384 ? 11.491 -1.805 -0.928 1.00 93.62 384 ALA A C 1
ATOM 3074 O O . ALA A 1 384 ? 11.515 -1.768 0.301 1.00 93.62 384 ALA A O 1
ATOM 3075 N N . CYS A 1 385 ? 10.880 -2.792 -1.590 1.00 93.50 385 CYS A N 1
ATOM 3076 C CA . CYS A 1 385 ? 10.195 -3.893 -0.917 1.00 93.50 385 CYS A CA 1
ATOM 3077 C C . CYS A 1 385 ? 11.147 -4.764 -0.087 1.00 93.50 385 CYS A C 1
ATOM 3079 O O . CYS A 1 385 ? 10.812 -5.111 1.045 1.00 93.50 385 CYS A O 1
ATOM 3081 N N . ILE A 1 386 ? 12.347 -5.066 -0.595 1.00 91.75 386 ILE A N 1
ATOM 3082 C CA . ILE A 1 386 ? 13.378 -5.803 0.155 1.00 91.75 386 ILE A CA 1
ATOM 3083 C C . ILE A 1 386 ? 13.747 -5.057 1.442 1.00 91.75 386 ILE A C 1
ATOM 3085 O O . ILE A 1 386 ? 13.775 -5.674 2.503 1.00 91.75 386 ILE A O 1
ATOM 3089 N N . LYS A 1 387 ? 13.950 -3.734 1.383 1.00 90.56 387 LYS A N 1
ATOM 3090 C CA . LYS A 1 387 ? 14.240 -2.921 2.581 1.00 90.56 387 LYS A CA 1
ATOM 3091 C C . LYS A 1 387 ? 13.112 -2.985 3.615 1.00 90.56 387 LYS A C 1
ATOM 3093 O O . LYS A 1 387 ? 13.372 -3.088 4.809 1.00 90.56 387 LYS A O 1
ATOM 3098 N N . LEU A 1 388 ? 11.851 -2.999 3.174 1.00 89.31 388 LEU A N 1
ATOM 3099 C CA . LEU A 1 388 ? 10.697 -3.121 4.075 1.00 89.31 388 LEU A CA 1
ATOM 3100 C C . LEU A 1 388 ? 10.641 -4.467 4.825 1.00 89.31 388 LEU A C 1
ATOM 3102 O O . LEU A 1 388 ? 9.970 -4.553 5.851 1.00 89.31 388 LEU A O 1
ATOM 3106 N N . HIS A 1 389 ? 11.355 -5.503 4.368 1.00 89.12 389 HIS A N 1
ATOM 3107 C CA . HIS A 1 389 ? 11.434 -6.789 5.072 1.00 89.12 389 HIS A CA 1
ATOM 3108 C C . HIS A 1 389 ? 12.397 -6.775 6.274 1.00 89.12 389 HIS A C 1
ATOM 3110 O O . HIS A 1 389 ? 12.304 -7.669 7.118 1.00 89.12 389 HIS A O 1
ATOM 3116 N N . GLU A 1 390 ? 13.274 -5.771 6.409 1.00 87.50 390 GLU A N 1
ATOM 3117 C CA . GLU A 1 390 ? 14.233 -5.679 7.524 1.00 87.50 390 GLU A CA 1
ATOM 3118 C C . GLU A 1 390 ? 13.532 -5.555 8.888 1.00 87.50 390 GLU A C 1
ATOM 3120 O O . GLU A 1 390 ? 13.918 -6.210 9.859 1.00 87.50 390 GLU A O 1
ATOM 3125 N N . GLY A 1 391 ? 12.460 -4.759 8.971 1.00 87.50 391 GLY A N 1
ATOM 3126 C CA . GLY A 1 391 ? 11.658 -4.598 10.192 1.00 87.50 391 GLY A CA 1
ATOM 3127 C C . GLY A 1 391 ? 11.067 -5.927 10.689 1.00 87.50 391 GLY A C 1
ATOM 3128 O O . GLY A 1 391 ? 11.366 -6.339 11.816 1.00 87.50 391 GLY A O 1
ATOM 3129 N N . PRO A 1 392 ? 10.296 -6.648 9.853 1.00 89.94 392 PRO A N 1
ATOM 3130 C CA . PRO A 1 392 ? 9.807 -7.991 10.159 1.00 89.94 392 PRO A CA 1
ATOM 3131 C C . PRO A 1 392 ? 10.918 -8.992 10.509 1.00 89.94 392 PRO A C 1
ATOM 3133 O O . PRO A 1 392 ? 10.778 -9.724 11.487 1.00 89.94 392 PRO A O 1
ATOM 3136 N N . GLN A 1 393 ? 12.052 -9.001 9.793 1.00 89.50 393 GLN A N 1
ATOM 3137 C CA . GLN A 1 393 ? 13.202 -9.860 10.129 1.00 89.50 393 GLN A CA 1
ATOM 3138 C C . GLN A 1 393 ? 13.729 -9.583 11.543 1.00 89.50 393 GLN A C 1
ATOM 3140 O O . GLN A 1 393 ? 13.945 -10.510 12.331 1.00 89.50 393 GLN A O 1
ATOM 3145 N N . ASN A 1 394 ? 13.878 -8.305 11.893 1.00 89.44 394 ASN A N 1
ATOM 3146 C CA . ASN A 1 394 ? 14.302 -7.879 13.222 1.00 89.44 394 ASN A CA 1
ATOM 3147 C C . ASN A 1 394 ? 13.287 -8.274 14.302 1.00 89.44 394 ASN A C 1
ATOM 3149 O O . ASN A 1 394 ? 13.682 -8.738 15.376 1.00 89.44 394 ASN A O 1
ATOM 3153 N N . ALA A 1 395 ? 11.990 -8.133 14.028 1.00 89.50 395 ALA A N 1
ATOM 3154 C CA . ALA A 1 395 ? 10.920 -8.548 14.930 1.00 89.50 395 ALA A CA 1
ATOM 3155 C C . ALA A 1 395 ? 10.920 -10.071 15.161 1.00 89.50 395 ALA A C 1
ATOM 3157 O O . ALA A 1 395 ? 10.892 -10.507 16.314 1.00 89.50 395 ALA A O 1
ATOM 3158 N N . ILE A 1 396 ? 11.059 -10.883 14.104 1.00 90.00 396 ILE A N 1
ATOM 3159 C CA . ILE A 1 396 ? 11.175 -12.351 14.188 1.00 90.00 396 ILE A CA 1
ATOM 3160 C C . ILE A 1 396 ? 12.404 -12.748 15.021 1.00 90.00 396 ILE A C 1
ATOM 3162 O O . ILE A 1 396 ? 12.310 -13.587 15.922 1.00 90.00 396 ILE A O 1
ATOM 3166 N N . ALA A 1 397 ? 13.556 -12.111 14.787 1.00 88.94 397 ALA A N 1
ATOM 3167 C CA . ALA A 1 397 ? 14.774 -12.371 15.553 1.00 88.94 397 ALA A CA 1
ATOM 3168 C C . ALA A 1 397 ? 14.618 -12.004 17.041 1.00 88.94 397 ALA A C 1
ATOM 3170 O O . ALA A 1 397 ? 15.076 -12.744 17.919 1.00 88.94 397 ALA A O 1
ATOM 3171 N N . LYS A 1 398 ? 13.951 -10.882 17.348 1.00 88.88 398 LYS A N 1
ATOM 3172 C CA . LYS A 1 398 ? 13.652 -10.457 18.726 1.00 88.88 398 LYS A CA 1
ATOM 3173 C C . LYS A 1 398 ? 12.658 -11.404 19.404 1.00 88.88 398 LYS A C 1
ATOM 3175 O O . LYS A 1 398 ? 12.904 -11.788 20.547 1.00 88.88 398 LYS A O 1
ATOM 3180 N N . ARG A 1 399 ? 11.615 -11.862 18.701 1.00 90.50 399 ARG A N 1
ATOM 3181 C CA . ARG A 1 399 ? 10.678 -12.893 19.181 1.00 90.50 399 ARG A CA 1
ATOM 3182 C C . ARG A 1 399 ? 11.417 -14.179 19.555 1.00 90.50 399 ARG A C 1
ATOM 3184 O O . ARG A 1 399 ? 11.264 -14.664 20.674 1.00 90.50 399 ARG A O 1
ATOM 3191 N N . LYS A 1 400 ? 12.281 -14.684 18.665 1.00 87.56 400 LYS A N 1
ATOM 3192 C CA . LYS A 1 400 ? 13.071 -15.908 18.897 1.00 87.56 400 LYS A CA 1
ATOM 3193 C C . LYS A 1 400 ? 13.951 -15.813 20.146 1.00 87.56 400 LYS A C 1
ATOM 3195 O O . LYS A 1 400 ? 14.128 -16.803 20.845 1.00 87.56 400 LYS A O 1
ATOM 3200 N N . LYS A 1 401 ? 14.491 -14.631 20.457 1.00 86.38 401 LYS A N 1
ATOM 3201 C CA . LYS A 1 401 ? 15.283 -14.415 21.681 1.00 86.38 401 LYS A CA 1
ATOM 3202 C C . LYS A 1 401 ? 14.427 -14.406 22.954 1.00 86.38 401 LYS A C 1
ATOM 3204 O O . LYS A 1 401 ? 14.902 -14.870 23.985 1.00 86.38 401 LYS A O 1
ATOM 3209 N N . ARG A 1 402 ? 13.192 -13.898 22.883 1.00 86.56 402 ARG A N 1
ATOM 3210 C CA . ARG A 1 402 ? 12.306 -13.671 24.043 1.00 86.56 402 ARG A CA 1
ATOM 3211 C C . ARG A 1 402 ? 11.394 -14.845 24.403 1.00 86.56 402 ARG A C 1
ATOM 3213 O O . ARG A 1 402 ? 10.797 -14.834 25.473 1.00 86.56 402 ARG A O 1
ATOM 3220 N N . ILE A 1 403 ? 11.321 -15.884 23.570 1.00 85.50 403 ILE A N 1
ATOM 3221 C CA . ILE A 1 403 ? 10.541 -17.101 23.869 1.00 85.50 403 ILE A CA 1
ATOM 3222 C C . ILE A 1 403 ? 10.933 -17.748 25.209 1.00 85.50 403 ILE A C 1
ATOM 3224 O O . ILE A 1 403 ? 10.090 -18.316 25.894 1.00 85.50 403 ILE A O 1
ATOM 3228 N N . VAL A 1 404 ? 12.198 -17.609 25.624 1.00 83.81 404 VAL A N 1
ATOM 3229 C CA . VAL A 1 404 ? 12.695 -18.129 26.908 1.00 83.81 404 VAL A CA 1
ATOM 3230 C C . VAL A 1 404 ? 12.036 -17.417 28.090 1.00 83.81 404 VAL A C 1
ATOM 3232 O O . VAL A 1 404 ? 11.727 -18.059 29.091 1.00 83.81 404 VAL A O 1
ATOM 3235 N N . ASP A 1 405 ? 11.801 -16.108 27.975 1.00 84.94 405 ASP A N 1
ATOM 3236 C CA . ASP A 1 405 ? 11.173 -15.310 29.031 1.00 84.94 405 ASP A CA 1
ATOM 3237 C C . ASP A 1 405 ? 9.696 -15.692 29.188 1.00 84.94 405 ASP A C 1
ATOM 3239 O O . ASP A 1 405 ? 9.208 -15.874 30.305 1.00 84.94 405 ASP A O 1
ATOM 3243 N N . TYR A 1 406 ? 9.009 -15.912 28.064 1.00 86.81 406 TYR A N 1
ATOM 3244 C CA . TYR A 1 406 ? 7.639 -16.421 28.044 1.00 86.81 406 TYR A CA 1
ATOM 3245 C C . TYR A 1 406 ? 7.536 -17.832 28.639 1.00 86.81 406 TYR A C 1
ATOM 3247 O O . TYR A 1 406 ? 6.709 -18.073 29.520 1.00 86.81 406 TYR A O 1
ATOM 3255 N N . ALA A 1 407 ? 8.413 -18.749 28.219 1.00 86.25 407 ALA A N 1
ATOM 3256 C CA . ALA A 1 407 ? 8.455 -20.114 28.737 1.00 86.25 407 ALA A CA 1
ATOM 3257 C C . ALA A 1 407 ? 8.722 -20.144 30.250 1.00 86.25 407 ALA A C 1
ATOM 3259 O O . ALA A 1 407 ? 8.089 -20.912 30.974 1.00 86.25 407 ALA A O 1
ATOM 3260 N N . LYS A 1 408 ? 9.608 -19.268 30.746 1.00 84.12 408 LYS A N 1
ATOM 3261 C CA . LYS A 1 408 ? 9.854 -19.094 32.182 1.00 84.12 408 LYS A CA 1
ATOM 3262 C C . LYS A 1 408 ? 8.593 -18.614 32.909 1.00 84.12 408 LYS A C 1
ATOM 3264 O O . LYS A 1 408 ? 8.203 -19.235 33.891 1.00 84.12 408 LYS A O 1
ATOM 3269 N N . CYS A 1 409 ? 7.933 -17.568 32.405 1.00 86.38 409 CYS A N 1
ATOM 3270 C CA . CYS A 1 409 ? 6.698 -17.038 32.991 1.00 86.38 409 CYS A CA 1
ATOM 3271 C C . CYS A 1 409 ? 5.607 -18.113 33.094 1.00 86.38 409 CYS A C 1
ATOM 3273 O O . CYS A 1 409 ? 5.014 -18.307 34.153 1.00 86.38 409 CYS A O 1
ATOM 3275 N N . LYS A 1 410 ? 5.387 -18.871 32.014 1.00 85.38 410 LYS A N 1
ATOM 3276 C CA . LYS A 1 410 ? 4.418 -19.974 31.988 1.00 85.38 410 LYS A CA 1
ATOM 3277 C C . LYS A 1 410 ? 4.828 -21.160 32.854 1.00 85.38 410 LYS A C 1
ATOM 3279 O O . LYS A 1 410 ? 3.962 -21.824 33.420 1.00 85.38 410 LYS A O 1
ATOM 3284 N N . GLY A 1 411 ? 6.124 -21.427 32.978 1.00 84.12 411 GLY A N 1
ATOM 3285 C CA . GLY A 1 411 ? 6.653 -22.423 33.905 1.00 84.12 411 GLY A CA 1
ATOM 3286 C C . GLY A 1 411 ? 6.376 -22.065 35.366 1.00 84.12 411 GLY A C 1
ATOM 3287 O O . GLY A 1 411 ? 5.928 -22.923 36.124 1.00 84.12 411 GLY A O 1
ATOM 3288 N N . ASP A 1 412 ? 6.589 -20.804 35.751 1.00 84.19 412 ASP A N 1
ATOM 3289 C CA . ASP A 1 412 ? 6.320 -20.313 37.107 1.00 84.19 412 ASP A CA 1
ATOM 3290 C C . ASP A 1 412 ? 4.813 -20.359 37.428 1.00 84.19 412 ASP A C 1
ATOM 3292 O O . ASP A 1 412 ? 4.433 -20.900 38.468 1.00 84.19 412 ASP A O 1
ATOM 3296 N N . GLU A 1 413 ? 3.950 -19.940 36.491 1.00 85.19 413 GLU A N 1
ATOM 3297 C CA . GLU A 1 413 ? 2.486 -20.067 36.611 1.00 85.19 413 GLU A CA 1
ATOM 3298 C C . GLU A 1 413 ? 2.040 -21.524 36.814 1.00 85.19 413 GLU A C 1
ATOM 3300 O O . GLU A 1 413 ? 1.269 -21.812 37.730 1.00 85.19 413 GLU A O 1
ATOM 3305 N N . LYS A 1 414 ? 2.556 -22.467 36.009 1.00 84.00 414 LYS A N 1
ATOM 3306 C CA . LYS A 1 414 ? 2.245 -23.906 36.140 1.00 84.00 414 LYS A CA 1
ATOM 3307 C C . LYS A 1 414 ? 2.681 -24.488 37.486 1.00 84.00 414 LYS A C 1
ATOM 3309 O O . LYS A 1 414 ? 2.079 -25.446 37.959 1.00 84.00 414 LYS A O 1
ATOM 3314 N N . ARG A 1 415 ? 3.719 -23.920 38.104 1.00 84.75 415 ARG A N 1
ATOM 3315 C CA . ARG A 1 415 ? 4.222 -24.307 39.433 1.00 84.75 415 ARG A CA 1
ATOM 3316 C C . ARG A 1 415 ? 3.484 -23.601 40.577 1.00 84.75 415 ARG A C 1
ATOM 3318 O O . ARG A 1 415 ? 3.856 -23.797 41.730 1.00 84.75 415 ARG A O 1
ATOM 3325 N N . GLY A 1 416 ? 2.477 -22.775 40.276 1.00 83.19 416 GLY A N 1
ATOM 3326 C CA . GLY A 1 416 ? 1.742 -21.978 41.262 1.00 83.19 416 GLY A CA 1
ATOM 3327 C C . GLY A 1 416 ? 2.552 -20.818 41.852 1.00 83.19 416 GLY A C 1
ATOM 3328 O O . GLY A 1 416 ? 2.140 -20.223 42.845 1.00 83.19 416 GLY A O 1
ATOM 3329 N N . ILE A 1 417 ? 3.706 -20.487 41.264 1.00 87.38 417 ILE A N 1
ATOM 3330 C CA . ILE A 1 417 ? 4.559 -19.378 41.691 1.00 87.38 417 ILE A CA 1
ATOM 3331 C C . ILE A 1 417 ? 4.096 -18.128 40.948 1.00 87.38 417 ILE A C 1
ATOM 3333 O O . ILE A 1 417 ? 4.077 -18.102 39.720 1.00 87.38 417 ILE A O 1
ATOM 3337 N N . LYS A 1 418 ? 3.749 -17.065 41.684 1.00 86.69 418 LYS A N 1
ATOM 3338 C CA . LYS A 1 418 ? 3.422 -15.774 41.070 1.00 86.69 418 LYS A CA 1
ATOM 3339 C C . LYS A 1 418 ? 4.685 -15.200 40.406 1.00 86.69 418 LYS A C 1
ATOM 3341 O O . LYS A 1 418 ? 5.638 -14.910 41.134 1.00 86.69 418 LYS A O 1
ATOM 3346 N N . PRO A 1 419 ? 4.714 -15.017 39.073 1.00 85.81 419 PRO A N 1
ATOM 3347 C CA . PRO A 1 419 ? 5.895 -14.489 38.403 1.00 85.81 419 PRO A CA 1
ATOM 3348 C C . PRO A 1 419 ? 6.157 -13.043 38.839 1.00 85.81 419 PRO A C 1
ATOM 3350 O O . PRO A 1 419 ? 5.229 -12.278 39.122 1.00 85.81 419 PRO A O 1
ATOM 3353 N N . ASP A 1 420 ? 7.428 -12.655 38.911 1.00 88.06 420 ASP A N 1
ATOM 3354 C CA . ASP A 1 420 ? 7.803 -11.286 39.249 1.00 88.06 420 ASP A CA 1
ATOM 3355 C C . ASP A 1 420 ? 7.434 -10.312 38.118 1.00 88.06 420 ASP A C 1
ATOM 3357 O O . ASP A 1 420 ? 7.335 -10.689 36.948 1.00 88.06 420 ASP A O 1
ATOM 3361 N N . LYS A 1 421 ? 7.269 -9.027 38.464 1.00 88.12 421 LYS A N 1
ATOM 3362 C CA . LYS A 1 421 ? 6.848 -7.975 37.521 1.00 88.12 421 LYS A CA 1
ATOM 3363 C C . LYS A 1 421 ? 7.708 -7.941 36.248 1.00 88.12 421 LYS A C 1
ATOM 3365 O O . LYS A 1 421 ? 7.165 -7.789 35.162 1.00 88.12 421 LYS A O 1
ATOM 3370 N N . LYS A 1 422 ? 9.026 -8.150 36.363 1.00 86.38 422 LYS A N 1
ATOM 3371 C CA . LYS A 1 422 ? 9.937 -8.153 35.206 1.00 86.38 422 LYS A CA 1
ATOM 3372 C C . LYS A 1 422 ? 9.718 -9.356 34.287 1.00 86.38 422 LYS A C 1
ATOM 3374 O O . LYS A 1 422 ? 9.806 -9.206 33.073 1.00 86.38 422 LYS A O 1
ATOM 3379 N N . THR A 1 423 ? 9.441 -10.539 34.840 1.00 84.12 423 THR A N 1
ATOM 3380 C CA . THR A 1 423 ? 9.149 -11.738 34.036 1.00 84.12 423 THR A CA 1
ATOM 3381 C C . THR A 1 423 ? 7.797 -11.607 33.326 1.00 84.12 423 THR A C 1
ATOM 3383 O O . THR A 1 423 ? 7.705 -11.967 32.155 1.00 84.12 423 THR A O 1
ATOM 3386 N N . LEU A 1 424 ? 6.788 -11.016 33.981 1.00 85.62 424 LEU A N 1
ATOM 3387 C CA . LEU A 1 424 ? 5.496 -10.700 33.353 1.00 85.62 424 LEU A CA 1
ATOM 3388 C C . LEU A 1 424 ? 5.657 -9.717 32.187 1.00 85.62 424 LEU A C 1
ATOM 3390 O O . LEU A 1 424 ? 5.224 -10.015 31.078 1.00 85.62 424 LEU A O 1
ATOM 3394 N N . GLU A 1 425 ? 6.350 -8.595 32.398 1.00 85.81 425 GLU A N 1
ATOM 3395 C CA . GLU A 1 425 ? 6.617 -7.605 31.342 1.00 85.81 425 GLU A CA 1
ATOM 3396 C C . GLU A 1 425 ? 7.388 -8.224 30.161 1.00 85.81 425 GLU A C 1
ATOM 3398 O O . GLU A 1 425 ? 7.087 -7.963 28.996 1.00 85.81 425 GLU A O 1
ATOM 3403 N N . ALA A 1 426 ? 8.373 -9.087 30.431 1.00 84.94 426 ALA A N 1
ATOM 3404 C CA . ALA A 1 426 ? 9.124 -9.770 29.380 1.00 84.94 426 ALA A CA 1
ATOM 3405 C C . ALA A 1 426 ? 8.256 -10.756 28.573 1.00 84.94 426 ALA A C 1
ATOM 3407 O O . ALA A 1 426 ? 8.407 -10.840 27.348 1.00 84.94 426 ALA A O 1
ATOM 3408 N N . ALA A 1 427 ? 7.330 -11.458 29.234 1.00 86.88 427 ALA A N 1
ATOM 3409 C CA . ALA A 1 427 ? 6.365 -12.345 28.594 1.00 86.88 427 ALA A CA 1
ATOM 3410 C C . ALA A 1 427 ? 5.323 -11.572 27.767 1.00 86.88 427 ALA A C 1
ATOM 3412 O O . ALA A 1 427 ? 5.041 -11.970 26.637 1.00 86.88 427 ALA A O 1
ATOM 3413 N N . GLU A 1 428 ? 4.813 -10.441 28.266 1.00 87.12 428 GLU A N 1
ATOM 3414 C CA . GLU A 1 428 ? 3.914 -9.547 27.518 1.00 87.12 428 GLU A CA 1
ATOM 3415 C C . GLU A 1 428 ? 4.561 -9.057 26.222 1.00 87.12 428 GLU A C 1
ATOM 3417 O O . GLU A 1 428 ? 3.928 -9.048 25.166 1.00 87.12 428 GLU A O 1
ATOM 3422 N N . ILE A 1 429 ? 5.850 -8.717 26.273 1.00 87.12 429 ILE A N 1
ATOM 3423 C CA . ILE A 1 429 ? 6.592 -8.317 25.080 1.00 87.12 429 ILE A CA 1
ATOM 3424 C C . ILE A 1 429 ? 6.666 -9.458 24.053 1.00 87.12 429 ILE A C 1
ATOM 3426 O O . ILE A 1 429 ? 6.522 -9.217 22.852 1.00 87.12 429 ILE A O 1
ATOM 3430 N N . TYR A 1 430 ? 6.907 -10.694 24.497 1.00 90.00 430 TYR A N 1
ATOM 3431 C CA . TYR A 1 430 ? 6.900 -11.843 23.592 1.00 90.00 430 TYR A CA 1
ATOM 3432 C C . TYR A 1 430 ? 5.527 -12.029 22.937 1.00 90.00 430 TYR A C 1
ATOM 3434 O O . TYR A 1 430 ? 5.468 -12.173 21.718 1.00 90.00 430 TYR A O 1
ATOM 3442 N N . VAL A 1 431 ? 4.442 -11.976 23.719 1.00 89.44 431 VAL A N 1
ATOM 3443 C CA . VAL A 1 431 ? 3.068 -12.126 23.210 1.00 89.44 431 VAL A CA 1
ATOM 3444 C C . VAL A 1 431 ? 2.742 -11.026 22.200 1.00 89.44 431 VAL A C 1
ATOM 3446 O O . VAL A 1 431 ? 2.278 -11.325 21.104 1.00 89.44 431 VAL A O 1
ATOM 3449 N N . ALA A 1 432 ? 3.077 -9.770 22.507 1.00 88.25 432 ALA A N 1
ATOM 3450 C CA . ALA A 1 432 ? 2.866 -8.654 21.590 1.00 88.25 432 ALA A CA 1
ATOM 3451 C C . ALA A 1 432 ? 3.620 -8.837 20.262 1.00 88.25 432 ALA A C 1
ATOM 3453 O O . ALA A 1 432 ? 3.033 -8.655 19.198 1.00 88.25 432 ALA A O 1
ATOM 3454 N N . LEU A 1 433 ? 4.896 -9.244 20.306 1.00 90.00 433 LEU A N 1
ATOM 3455 C CA . LEU A 1 433 ? 5.673 -9.547 19.097 1.00 90.00 433 LEU A CA 1
ATOM 3456 C C . LEU A 1 433 ? 5.077 -10.721 18.313 1.00 90.00 433 LEU A C 1
ATOM 3458 O O . LEU A 1 433 ? 5.004 -10.661 17.088 1.00 90.00 433 LEU A O 1
ATOM 3462 N N . ASN A 1 434 ? 4.678 -11.787 19.008 1.00 92.31 434 ASN A N 1
ATOM 3463 C CA . ASN A 1 434 ? 4.113 -12.984 18.398 1.00 92.31 434 ASN A CA 1
ATOM 3464 C C . ASN A 1 434 ? 2.822 -12.671 17.638 1.00 92.31 434 ASN A C 1
ATOM 3466 O O . ASN A 1 434 ? 2.726 -12.947 16.443 1.00 92.31 434 ASN A O 1
ATOM 3470 N N . ASP A 1 435 ? 1.864 -12.049 18.320 1.00 91.12 435 ASP A N 1
ATOM 3471 C CA . ASP A 1 435 ? 0.554 -11.734 17.760 1.00 91.12 435 ASP A CA 1
ATOM 3472 C C . ASP A 1 435 ? 0.664 -10.737 16.609 1.00 91.12 435 ASP A C 1
ATOM 3474 O O . ASP A 1 435 ? 0.026 -10.911 15.570 1.00 91.12 435 ASP A O 1
ATOM 3478 N N . GLN A 1 436 ? 1.504 -9.707 16.763 1.00 89.88 436 GLN A N 1
ATOM 3479 C CA . GLN A 1 436 ? 1.687 -8.708 15.717 1.00 89.88 436 GLN A CA 1
ATOM 3480 C C . GLN A 1 436 ? 2.269 -9.338 14.450 1.00 89.88 436 GLN A C 1
ATOM 3482 O O . GLN A 1 436 ? 1.771 -9.088 13.353 1.00 89.88 436 GLN A O 1
ATOM 3487 N N . LEU A 1 437 ? 3.271 -10.211 14.588 1.00 92.19 437 LEU A N 1
ATOM 3488 C CA . LEU A 1 437 ? 3.845 -10.919 13.447 1.00 92.19 437 LEU A CA 1
ATOM 3489 C C . LEU A 1 437 ? 2.830 -11.855 12.778 1.00 92.19 437 LEU A C 1
ATOM 3491 O O . LEU A 1 437 ? 2.778 -11.896 11.550 1.00 92.19 437 LEU A O 1
ATOM 3495 N N . LYS A 1 438 ? 1.985 -12.554 13.547 1.00 92.88 438 LYS A N 1
ATOM 3496 C CA . LYS A 1 438 ? 0.912 -13.394 12.986 1.00 92.88 438 LYS A CA 1
ATOM 3497 C C . LYS A 1 438 ? -0.085 -12.592 12.141 1.00 92.88 438 LYS A C 1
ATOM 3499 O O . LYS A 1 438 ? -0.602 -13.111 11.156 1.00 92.88 438 LYS A O 1
ATOM 3504 N N . ILE A 1 439 ? -0.327 -11.327 12.490 1.00 90.12 439 ILE A N 1
ATOM 3505 C CA . ILE A 1 439 ? -1.228 -10.429 11.752 1.00 90.12 439 ILE A CA 1
ATOM 3506 C C . ILE A 1 439 ? -0.540 -9.808 10.527 1.00 90.12 439 ILE A C 1
ATOM 3508 O O . ILE A 1 439 ? -1.151 -9.685 9.464 1.00 90.12 439 ILE A O 1
ATOM 3512 N N . GLU A 1 440 ? 0.708 -9.362 10.667 1.00 90.06 440 GLU A N 1
ATOM 3513 C CA . GLU A 1 440 ? 1.387 -8.562 9.642 1.00 90.06 440 GLU A CA 1
ATOM 3514 C C . GLU A 1 440 ? 2.056 -9.399 8.552 1.00 90.06 440 GLU A C 1
ATOM 3516 O O . GLU A 1 440 ? 2.035 -8.996 7.388 1.00 90.06 440 GLU A O 1
ATOM 3521 N N . LEU A 1 441 ? 2.609 -10.568 8.889 1.00 91.69 441 LEU A N 1
ATOM 3522 C CA . LEU A 1 441 ? 3.313 -11.411 7.922 1.00 91.69 441 LEU A CA 1
ATOM 3523 C C . LEU A 1 441 ? 2.419 -11.839 6.739 1.00 91.69 441 LEU A C 1
ATOM 3525 O O . LEU A 1 441 ? 2.841 -11.635 5.598 1.00 91.69 441 LEU A O 1
ATOM 3529 N N . PRO A 1 442 ? 1.172 -12.323 6.940 1.00 91.81 442 PRO A N 1
ATOM 3530 C CA . PRO A 1 442 ? 0.273 -12.644 5.828 1.00 91.81 442 PRO A CA 1
ATOM 3531 C C . PRO A 1 442 ? -0.026 -11.444 4.922 1.00 91.81 442 PRO A C 1
ATOM 3533 O O . PRO A 1 442 ? -0.041 -11.570 3.695 1.00 91.81 442 PRO A O 1
ATOM 3536 N N . LYS A 1 443 ? -0.230 -10.261 5.521 1.00 90.75 443 LYS A N 1
ATOM 3537 C CA . LYS A 1 443 ? -0.492 -9.020 4.778 1.00 90.75 443 LYS A CA 1
ATOM 3538 C C . LYS A 1 443 ? 0.707 -8.653 3.916 1.00 90.75 443 LYS A C 1
ATOM 3540 O O . LYS A 1 443 ? 0.539 -8.401 2.723 1.00 90.75 443 LYS A O 1
ATOM 3545 N N . LEU A 1 444 ? 1.910 -8.698 4.487 1.00 90.19 444 LEU A N 1
ATOM 3546 C CA . LEU A 1 444 ? 3.144 -8.439 3.755 1.00 90.19 444 LEU A CA 1
ATOM 3547 C C . LEU A 1 444 ? 3.281 -9.371 2.544 1.00 90.19 444 LEU A C 1
ATOM 3549 O O . LEU A 1 444 ? 3.567 -8.880 1.459 1.00 90.19 444 LEU A O 1
ATOM 3553 N N . TYR A 1 445 ? 2.979 -10.669 2.671 1.00 86.06 445 TYR A N 1
ATOM 3554 C CA . TYR A 1 445 ? 3.039 -11.598 1.530 1.00 86.06 445 TYR A CA 1
ATOM 3555 C C . TYR A 1 445 ? 2.105 -11.206 0.396 1.00 86.06 445 TYR A C 1
ATOM 3557 O O . TYR A 1 445 ? 2.525 -11.167 -0.760 1.00 86.06 445 TYR A O 1
ATOM 3565 N N . SER A 1 446 ? 0.845 -10.912 0.724 1.00 90.12 446 SER A N 1
ATOM 3566 C CA . SER A 1 446 ? -0.159 -10.543 -0.277 1.00 90.12 446 SER A CA 1
ATOM 3567 C C . SER A 1 446 ? 0.241 -9.272 -1.037 1.00 90.12 446 SER A C 1
ATOM 3569 O O . SER A 1 446 ? 0.107 -9.195 -2.262 1.00 90.12 446 SER A O 1
ATOM 3571 N N . LEU A 1 447 ? 0.826 -8.304 -0.325 1.00 92.69 447 LEU A N 1
ATOM 3572 C CA . LEU A 1 447 ? 1.300 -7.049 -0.894 1.00 92.69 447 LEU A CA 1
ATOM 3573 C C . LEU A 1 447 ? 2.583 -7.239 -1.711 1.00 92.69 447 LEU A C 1
ATOM 3575 O O . LEU A 1 447 ? 2.684 -6.691 -2.807 1.00 92.69 447 LEU A O 1
ATOM 3579 N N . THR A 1 448 ? 3.537 -8.049 -1.241 1.00 92.50 448 THR A N 1
ATOM 3580 C CA . THR A 1 448 ? 4.753 -8.391 -1.995 1.00 92.50 448 THR A CA 1
ATOM 3581 C C . THR A 1 448 ? 4.416 -9.130 -3.286 1.00 92.50 448 THR A C 1
ATOM 3583 O O . THR A 1 448 ? 4.957 -8.783 -4.333 1.00 92.50 448 THR A O 1
ATOM 3586 N N . ALA A 1 449 ? 3.490 -10.092 -3.251 1.00 91.31 449 ALA A N 1
ATOM 3587 C CA . ALA A 1 449 ? 3.029 -10.791 -4.450 1.00 91.31 449 ALA A CA 1
ATOM 3588 C C . ALA A 1 449 ? 2.398 -9.819 -5.459 1.00 91.31 449 ALA A C 1
ATOM 3590 O O . ALA A 1 449 ? 2.776 -9.808 -6.630 1.00 91.31 449 ALA A O 1
ATOM 3591 N N . SER A 1 450 ? 1.509 -8.942 -4.983 1.00 94.31 450 SER A N 1
ATOM 3592 C CA . SER A 1 450 ? 0.864 -7.918 -5.814 1.00 94.31 450 SER A CA 1
ATOM 3593 C C . SER A 1 450 ? 1.876 -6.959 -6.445 1.00 94.31 450 SER A C 1
ATOM 3595 O O . SER A 1 450 ? 1.750 -6.597 -7.616 1.00 94.31 450 SER A O 1
ATOM 3597 N N . LEU A 1 451 ? 2.900 -6.550 -5.689 1.00 94.62 451 LEU A N 1
ATOM 3598 C CA . LEU A 1 451 ? 3.975 -5.702 -6.193 1.00 94.62 451 LEU A CA 1
ATOM 3599 C C . LEU A 1 451 ? 4.771 -6.408 -7.292 1.00 94.62 451 LEU A C 1
ATOM 3601 O O . LEU A 1 451 ? 4.939 -5.844 -8.369 1.00 94.62 451 LEU A O 1
ATOM 3605 N N . VAL A 1 452 ? 5.238 -7.634 -7.038 1.00 93.44 452 VAL A N 1
ATOM 3606 C CA . VAL A 1 452 ? 6.043 -8.405 -8.000 1.00 93.44 452 VAL A CA 1
ATOM 3607 C C . VAL A 1 452 ? 5.265 -8.644 -9.291 1.00 93.44 452 VAL A C 1
ATOM 3609 O O . VAL A 1 452 ? 5.819 -8.456 -10.371 1.00 93.44 452 VAL A O 1
ATOM 3612 N N . GLN A 1 453 ? 3.974 -8.968 -9.199 1.00 95.00 453 GLN A N 1
ATOM 3613 C CA . GLN A 1 453 ? 3.118 -9.131 -10.372 1.00 95.00 453 GLN A CA 1
ATOM 3614 C C . GLN A 1 453 ? 3.018 -7.834 -11.189 1.00 95.00 453 GLN A C 1
ATOM 3616 O O . GLN A 1 453 ? 3.183 -7.855 -12.407 1.00 95.00 453 GLN A O 1
ATOM 3621 N N . ARG A 1 454 ? 2.812 -6.681 -10.540 1.00 96.56 454 ARG A N 1
ATOM 3622 C CA . ARG A 1 454 ? 2.791 -5.377 -11.229 1.00 96.56 454 ARG A CA 1
ATOM 3623 C C . ARG A 1 454 ? 4.140 -5.032 -11.858 1.00 96.56 454 ARG A C 1
ATOM 3625 O O . ARG A 1 454 ? 4.172 -4.518 -12.972 1.00 96.56 454 ARG A O 1
ATOM 3632 N N . CYS A 1 455 ? 5.244 -5.328 -11.174 1.00 97.50 455 CYS A N 1
ATOM 3633 C CA . CYS A 1 455 ? 6.586 -5.156 -11.723 1.00 97.50 455 CYS A CA 1
ATOM 3634 C C . CYS A 1 455 ? 6.813 -6.038 -12.956 1.00 97.50 455 CYS A C 1
ATOM 3636 O O . CYS A 1 455 ? 7.400 -5.556 -13.919 1.00 97.50 455 CYS A O 1
ATOM 3638 N N . LEU A 1 456 ? 6.311 -7.277 -12.961 1.00 96.31 456 LEU A N 1
ATOM 3639 C CA . LEU A 1 456 ? 6.374 -8.165 -14.123 1.00 96.31 456 LEU A CA 1
ATOM 3640 C C . LEU A 1 456 ? 5.594 -7.598 -15.315 1.00 96.31 456 LEU A C 1
ATOM 3642 O O . LEU A 1 456 ? 6.136 -7.546 -16.412 1.00 96.31 456 LEU A O 1
ATOM 3646 N N . HIS A 1 457 ? 4.365 -7.116 -15.109 1.00 97.62 457 HIS A N 1
ATOM 3647 C CA . HIS A 1 457 ? 3.600 -6.465 -16.180 1.00 97.62 457 HIS A CA 1
ATOM 3648 C C . HIS A 1 457 ? 4.335 -5.242 -16.743 1.00 97.62 457 HIS A C 1
ATOM 3650 O O . HIS A 1 457 ? 4.540 -5.153 -17.949 1.00 97.62 457 HIS A O 1
ATOM 3656 N N . CYS A 1 458 ? 4.827 -4.354 -15.871 1.00 97.81 458 CYS A N 1
ATOM 3657 C CA . CYS A 1 458 ? 5.646 -3.219 -16.297 1.00 97.81 458 CYS A CA 1
ATOM 3658 C C . CYS A 1 458 ? 6.882 -3.666 -17.086 1.00 97.81 458 CYS A C 1
ATOM 3660 O O . CYS A 1 458 ? 7.256 -3.011 -18.053 1.00 97.81 458 CYS A O 1
ATOM 3662 N N . PHE A 1 459 ? 7.534 -4.748 -16.662 1.00 98.12 459 PHE A N 1
ATOM 3663 C CA . PHE A 1 459 ? 8.721 -5.265 -17.326 1.00 98.12 459 PHE A CA 1
ATOM 3664 C C . PHE A 1 459 ? 8.405 -5.782 -18.734 1.00 98.12 459 PHE A C 1
ATOM 3666 O O . PHE A 1 459 ? 9.106 -5.412 -19.674 1.00 98.12 459 PHE A O 1
ATOM 3673 N N . LEU A 1 460 ? 7.314 -6.536 -18.896 1.00 97.88 460 LEU A N 1
ATOM 3674 C CA . LEU A 1 460 ? 6.837 -6.999 -20.201 1.00 97.88 460 LEU A CA 1
ATOM 3675 C C . LEU A 1 460 ? 6.514 -5.827 -21.134 1.00 97.88 460 LEU A C 1
ATOM 3677 O O . LEU A 1 460 ? 6.972 -5.819 -22.274 1.00 97.88 460 LEU A O 1
ATOM 3681 N N . ASP A 1 461 ? 5.811 -4.804 -20.645 1.00 98.25 461 ASP A N 1
ATOM 3682 C CA . ASP A 1 461 ? 5.499 -3.609 -21.440 1.00 98.25 461 ASP A CA 1
ATOM 3683 C C . ASP A 1 461 ? 6.774 -2.902 -21.924 1.00 98.25 461 ASP A C 1
ATOM 3685 O O . ASP A 1 461 ? 6.882 -2.503 -23.084 1.00 98.25 461 ASP A O 1
ATOM 3689 N N . ILE A 1 462 ? 7.773 -2.776 -21.043 1.00 98.25 462 ILE A N 1
ATOM 3690 C CA . ILE A 1 462 ? 9.063 -2.155 -21.368 1.00 98.25 462 ILE A CA 1
ATOM 3691 C C . ILE A 1 462 ? 9.831 -2.988 -22.406 1.00 98.25 462 ILE A C 1
ATOM 3693 O O . ILE A 1 462 ? 10.448 -2.421 -23.310 1.00 98.25 462 ILE A O 1
ATOM 3697 N N . GLN A 1 463 ? 9.796 -4.320 -22.305 1.00 97.69 463 GLN A N 1
ATOM 3698 C CA . GLN A 1 463 ? 10.415 -5.218 -23.285 1.00 97.69 463 GLN A CA 1
ATOM 3699 C C . GLN A 1 463 ? 9.707 -5.158 -24.645 1.00 97.69 463 GLN A C 1
ATOM 3701 O O . GLN A 1 463 ? 10.371 -5.096 -25.678 1.00 97.69 463 GLN A O 1
ATOM 3706 N N . LEU A 1 464 ? 8.373 -5.117 -24.668 1.00 97.81 464 LEU A N 1
ATOM 3707 C CA . LEU A 1 464 ? 7.599 -4.951 -25.901 1.00 97.81 464 LEU A CA 1
ATOM 3708 C C . LEU A 1 464 ? 7.915 -3.617 -26.583 1.00 97.81 464 LEU A C 1
ATOM 3710 O O . LEU A 1 464 ? 8.185 -3.587 -27.783 1.00 97.81 464 LEU A O 1
ATOM 3714 N N . GLN A 1 465 ? 7.958 -2.522 -25.819 1.00 97.31 465 GLN A N 1
ATOM 3715 C CA . GLN A 1 465 ? 8.322 -1.205 -26.344 1.00 97.31 465 GLN A CA 1
ATOM 3716 C C . GLN A 1 465 ? 9.755 -1.181 -26.895 1.00 97.31 465 GLN A C 1
ATOM 3718 O O . GLN A 1 465 ? 10.013 -0.556 -27.927 1.00 97.31 465 GLN A O 1
ATOM 3723 N N . TRP A 1 466 ? 10.686 -1.873 -26.235 1.00 97.31 466 TRP A N 1
ATOM 3724 C CA . TRP A 1 466 ? 12.064 -2.010 -26.702 1.00 97.31 466 TRP A CA 1
ATOM 3725 C C . TRP A 1 466 ? 12.142 -2.733 -28.046 1.00 97.31 466 TRP A C 1
ATOM 3727 O O . TRP A 1 466 ? 12.692 -2.184 -28.999 1.00 97.31 466 TRP A O 1
ATOM 3737 N N . ASN A 1 467 ? 11.511 -3.904 -28.157 1.00 95.31 467 ASN A N 1
ATOM 3738 C CA . ASN A 1 467 ? 11.478 -4.676 -29.401 1.00 95.31 467 ASN A CA 1
ATOM 3739 C C . ASN A 1 467 ? 10.780 -3.913 -30.539 1.00 95.31 467 ASN A C 1
ATOM 3741 O O . ASN A 1 467 ? 11.293 -3.854 -31.653 1.00 95.31 467 ASN A O 1
ATOM 3745 N N . SER A 1 468 ? 9.663 -3.242 -30.248 1.00 96.44 468 SER A N 1
ATOM 3746 C CA . SER A 1 468 ? 8.971 -2.392 -31.226 1.00 96.44 468 SER A CA 1
ATOM 3747 C C . SER A 1 468 ? 9.832 -1.206 -31.680 1.00 96.44 468 SER A C 1
ATOM 3749 O O . SER A 1 468 ? 9.787 -0.795 -32.841 1.00 96.44 468 SER A O 1
ATOM 3751 N N . THR A 1 469 ? 10.666 -0.658 -30.790 1.00 96.44 469 THR A N 1
ATOM 3752 C CA . THR A 1 469 ? 11.592 0.425 -31.143 1.00 96.44 469 THR A CA 1
ATOM 3753 C C . THR A 1 469 ? 12.682 -0.055 -32.095 1.00 96.44 469 THR A C 1
ATOM 3755 O O . THR A 1 469 ? 12.956 0.647 -33.069 1.00 96.44 469 THR A O 1
ATOM 3758 N N . TRP A 1 470 ? 13.247 -1.245 -31.865 1.00 94.62 470 TRP A N 1
ATOM 3759 C CA . TRP A 1 470 ? 14.171 -1.892 -32.803 1.00 94.62 470 TRP A CA 1
ATOM 3760 C C . TRP A 1 470 ? 13.543 -2.073 -34.176 1.00 94.62 470 TRP A C 1
ATOM 3762 O O . TRP A 1 470 ? 14.090 -1.602 -35.170 1.00 94.62 470 TRP A O 1
ATOM 3772 N N . GLU A 1 471 ? 12.365 -2.691 -34.219 1.00 91.56 471 GLU A N 1
ATOM 3773 C CA . GLU A 1 471 ? 11.643 -2.948 -35.460 1.00 91.56 471 GLU A CA 1
ATOM 3774 C C . GLU A 1 471 ? 11.390 -1.650 -36.236 1.00 91.56 471 GLU A C 1
ATOM 3776 O O . GLU A 1 471 ? 11.752 -1.531 -37.403 1.00 91.56 471 GLU A O 1
ATOM 3781 N N . ARG A 1 472 ? 10.832 -0.630 -35.577 1.00 93.44 472 ARG A N 1
ATOM 3782 C CA . ARG A 1 472 ? 10.519 0.660 -36.204 1.00 93.44 472 ARG A CA 1
ATOM 3783 C C . ARG A 1 472 ? 11.761 1.387 -36.720 1.00 93.44 472 ARG A C 1
ATOM 3785 O O . ARG A 1 472 ? 11.672 2.079 -37.730 1.00 93.44 472 ARG A O 1
ATOM 3792 N N . LYS A 1 473 ? 12.890 1.288 -36.012 1.00 92.62 473 LYS A N 1
ATOM 3793 C CA . LYS A 1 473 ? 14.144 1.960 -36.382 1.00 92.62 473 LYS A CA 1
ATOM 3794 C C . LYS A 1 473 ? 14.875 1.234 -37.511 1.00 92.62 473 LYS A C 1
ATOM 3796 O O . LYS A 1 473 ? 15.414 1.910 -38.378 1.00 92.62 473 LYS A O 1
ATOM 3801 N N . LEU A 1 474 ? 14.863 -0.099 -37.527 1.00 90.81 474 LEU A N 1
ATOM 3802 C CA . LEU A 1 474 ? 15.544 -0.894 -38.553 1.00 90.81 474 LEU A CA 1
ATOM 3803 C C . LEU A 1 474 ? 14.715 -1.094 -39.826 1.00 90.81 474 LEU A C 1
ATOM 3805 O O . LEU A 1 474 ? 15.289 -1.174 -40.906 1.00 90.81 474 LEU A O 1
ATOM 3809 N N . ARG A 1 475 ? 13.381 -1.134 -39.734 1.00 88.94 475 ARG A N 1
ATOM 3810 C CA . ARG A 1 475 ? 12.484 -1.378 -40.879 1.00 88.94 475 ARG A CA 1
ATOM 3811 C C . ARG A 1 475 ? 12.757 -0.482 -42.101 1.00 88.94 475 ARG A C 1
ATOM 3813 O O . ARG A 1 475 ? 12.755 -1.025 -43.196 1.00 88.94 475 ARG A O 1
ATOM 3820 N N . PRO A 1 476 ? 13.030 0.834 -41.977 1.00 89.31 476 PRO A N 1
ATOM 3821 C CA . PRO A 1 476 ? 13.325 1.686 -43.135 1.00 89.31 476 PRO A CA 1
ATOM 3822 C C . PRO A 1 476 ? 14.647 1.371 -43.852 1.00 89.31 476 PRO A C 1
ATOM 3824 O O . PRO A 1 476 ? 14.899 1.929 -44.917 1.00 89.31 476 PRO A O 1
ATOM 3827 N N . LEU A 1 477 ? 15.515 0.548 -43.254 1.00 86.44 477 LEU A N 1
ATOM 3828 C CA . LEU A 1 477 ? 16.800 0.146 -43.832 1.00 86.44 477 LEU A CA 1
ATOM 3829 C C . LEU A 1 477 ? 16.686 -1.095 -44.724 1.00 86.44 477 LEU A C 1
ATOM 3831 O O . LEU A 1 477 ? 17.627 -1.394 -45.455 1.00 86.44 477 LEU A O 1
ATOM 3835 N N . LEU A 1 478 ? 15.563 -1.808 -44.642 1.00 82.25 478 LEU A N 1
ATOM 3836 C CA . LEU A 1 478 ? 15.299 -3.039 -45.376 1.00 82.25 478 LEU A CA 1
ATOM 3837 C C . LEU A 1 478 ? 14.292 -2.758 -46.492 1.00 82.25 478 LEU A C 1
ATOM 3839 O O . LEU A 1 478 ? 13.340 -1.996 -46.296 1.00 82.25 478 LEU A O 1
ATOM 3843 N N . GLU A 1 479 ? 14.472 -3.378 -47.656 1.00 78.00 479 GLU A N 1
ATOM 3844 C CA . GLU A 1 479 ? 13.435 -3.365 -48.686 1.00 78.00 479 GLU A CA 1
ATOM 3845 C C . GLU A 1 479 ? 12.322 -4.339 -48.285 1.00 78.00 479 GLU A C 1
ATOM 3847 O O . GLU A 1 479 ? 12.553 -5.311 -47.569 1.00 78.00 479 GLU A O 1
ATOM 3852 N N . ALA A 1 480 ? 11.081 -4.087 -48.710 1.00 74.00 480 ALA A N 1
ATOM 3853 C CA . ALA A 1 480 ? 9.953 -4.939 -48.319 1.00 74.00 480 ALA A CA 1
ATOM 3854 C C . ALA A 1 480 ? 10.118 -6.396 -48.796 1.00 74.00 480 ALA A C 1
ATOM 3856 O O . ALA A 1 480 ? 9.604 -7.304 -48.150 1.00 74.00 480 ALA A O 1
ATOM 3857 N N . SER A 1 481 ? 10.851 -6.603 -49.895 1.00 71.44 481 SER A N 1
ATOM 3858 C CA . SER A 1 481 ? 11.277 -7.910 -50.408 1.00 71.44 481 SER A CA 1
ATOM 3859 C C . SER A 1 481 ? 12.278 -8.628 -49.505 1.00 71.44 481 SER A C 1
ATOM 3861 O O . SER A 1 481 ? 12.321 -9.854 -49.511 1.00 71.44 481 SER A O 1
ATOM 3863 N N . ASP A 1 482 ? 13.056 -7.874 -48.728 1.00 70.69 482 ASP A N 1
ATOM 3864 C CA . ASP A 1 482 ? 14.181 -8.377 -47.937 1.00 70.69 482 ASP A CA 1
ATOM 3865 C C . ASP A 1 482 ? 13.759 -8.741 -46.510 1.00 70.69 482 ASP A C 1
ATOM 3867 O O . ASP A 1 482 ? 14.569 -9.252 -45.740 1.00 70.69 482 ASP A O 1
ATOM 3871 N N . ILE A 1 483 ? 12.508 -8.451 -46.129 1.00 75.56 483 ILE A N 1
ATOM 3872 C CA . ILE A 1 483 ? 11.952 -8.799 -44.821 1.00 75.56 483 ILE A CA 1
ATOM 3873 C C . ILE A 1 483 ? 11.325 -10.195 -44.934 1.00 75.56 483 ILE A C 1
ATOM 3875 O O . ILE A 1 483 ? 10.240 -10.332 -45.507 1.00 75.56 483 ILE A O 1
ATOM 3879 N N . PRO A 1 484 ? 11.961 -11.237 -44.377 1.00 75.31 484 PRO A N 1
ATOM 3880 C CA . PRO A 1 484 ? 11.427 -12.583 -44.454 1.00 75.31 484 PRO A CA 1
ATOM 3881 C C . PRO A 1 484 ? 10.155 -12.699 -43.612 1.00 75.31 484 PRO A C 1
ATOM 3883 O O . PRO A 1 484 ? 10.061 -12.142 -42.515 1.00 75.31 484 PRO A O 1
ATOM 3886 N N . VAL A 1 485 ? 9.174 -13.447 -44.121 1.00 80.44 485 VAL A N 1
ATOM 3887 C CA . VAL A 1 485 ? 7.889 -13.671 -43.432 1.00 80.44 485 VAL A CA 1
ATOM 3888 C C . VAL A 1 485 ? 8.071 -14.603 -42.230 1.00 80.44 485 VAL A C 1
ATOM 3890 O O . VAL A 1 485 ? 7.322 -14.523 -41.259 1.00 80.44 485 VAL A O 1
ATOM 3893 N N . ASP A 1 486 ? 9.086 -15.468 -42.290 1.00 84.44 486 ASP A N 1
ATOM 3894 C CA . ASP A 1 486 ? 9.461 -16.403 -41.233 1.00 84.44 486 ASP A CA 1
ATOM 3895 C C . ASP A 1 486 ? 10.990 -16.537 -41.132 1.00 84.44 486 ASP A C 1
ATOM 3897 O O . ASP A 1 486 ? 11.713 -16.386 -42.117 1.00 84.44 486 ASP A O 1
ATOM 3901 N N . VAL A 1 487 ? 11.487 -16.880 -39.942 1.00 81.56 487 VAL A N 1
ATOM 3902 C CA . VAL A 1 487 ? 12.916 -17.080 -39.646 1.00 81.56 487 VAL A CA 1
ATOM 3903 C C . VAL A 1 487 ? 13.539 -18.119 -40.583 1.00 81.5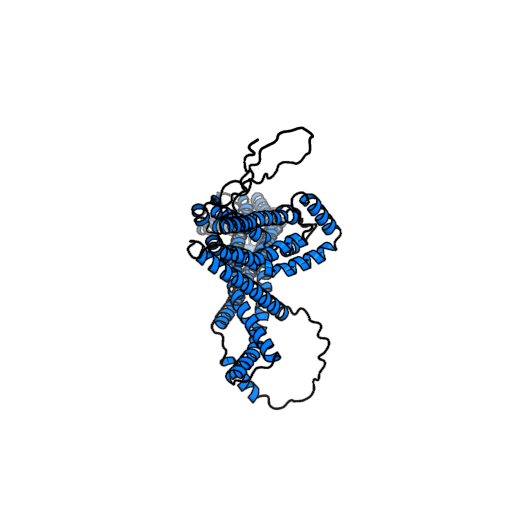6 487 VAL A C 1
ATOM 3905 O O . VAL A 1 487 ? 14.688 -17.964 -40.992 1.00 81.56 487 VAL A O 1
ATOM 3908 N N . SER A 1 488 ? 12.771 -19.138 -40.987 1.00 84.81 488 SER A N 1
ATOM 3909 C CA . SER A 1 488 ? 13.211 -20.170 -41.936 1.00 84.81 488 SER A CA 1
ATOM 3910 C C . SER A 1 488 ? 13.616 -19.621 -43.313 1.00 84.81 488 SER A C 1
ATOM 3912 O O . SER A 1 488 ? 14.406 -20.251 -44.015 1.00 84.81 488 SER A O 1
ATOM 3914 N N . GLN A 1 489 ? 13.127 -18.437 -43.698 1.00 83.25 489 GLN A N 1
ATOM 3915 C CA . GLN A 1 489 ? 13.417 -17.813 -44.994 1.00 83.25 489 GLN A CA 1
ATOM 3916 C C . GLN A 1 489 ? 14.708 -16.980 -44.993 1.00 83.25 489 GLN A C 1
ATOM 3918 O O . GLN A 1 489 ? 15.243 -16.706 -46.068 1.00 83.25 489 GLN A O 1
ATOM 3923 N N . ILE A 1 490 ? 15.240 -16.614 -43.816 1.00 81.56 490 ILE A N 1
ATOM 3924 C CA . ILE A 1 490 ? 16.449 -15.778 -43.689 1.00 81.56 490 ILE A CA 1
ATOM 3925 C C . ILE A 1 490 ? 17.648 -16.441 -44.378 1.00 81.56 490 ILE A C 1
ATOM 3927 O O . ILE A 1 490 ? 18.376 -15.789 -45.123 1.00 81.56 490 ILE A O 1
ATOM 3931 N N . GLU A 1 491 ? 17.850 -17.743 -44.157 1.00 81.62 491 GLU A N 1
ATOM 3932 C CA . GLU A 1 491 ? 19.005 -18.460 -44.707 1.00 81.62 491 GLU A CA 1
ATOM 3933 C C . GLU A 1 491 ? 18.950 -18.545 -46.238 1.00 81.62 491 GLU A C 1
ATOM 3935 O O . GLU A 1 491 ? 19.973 -18.391 -46.903 1.00 81.62 491 GLU A O 1
ATOM 3940 N N . HIS A 1 492 ? 17.762 -18.763 -46.811 1.00 77.44 492 HIS A N 1
ATOM 3941 C CA . HIS A 1 492 ? 17.601 -18.838 -48.262 1.00 77.44 492 HIS A CA 1
ATOM 3942 C C . HIS A 1 492 ? 17.834 -17.478 -48.927 1.00 77.44 492 HIS A C 1
ATOM 3944 O O . HIS A 1 492 ? 18.553 -17.413 -49.923 1.00 77.44 492 HIS A O 1
ATOM 3950 N N . ALA A 1 493 ? 17.295 -16.404 -48.337 1.00 74.25 493 ALA A N 1
ATOM 3951 C CA . ALA A 1 493 ? 17.526 -15.038 -48.799 1.00 74.25 493 ALA A CA 1
ATOM 3952 C C . ALA A 1 493 ? 19.021 -14.677 -48.757 1.00 74.25 493 ALA A C 1
ATOM 3954 O O . ALA A 1 493 ? 19.567 -14.198 -49.744 1.00 74.25 493 ALA A O 1
ATOM 3955 N N . PHE A 1 494 ? 19.714 -15.002 -47.659 1.00 79.69 494 PHE A N 1
ATOM 3956 C CA . PHE A 1 494 ? 21.153 -14.762 -47.536 1.00 79.69 494 PHE A CA 1
ATOM 3957 C C . PHE A 1 494 ? 21.986 -15.569 -48.547 1.00 79.69 494 PHE A C 1
ATOM 3959 O O . PHE A 1 494 ? 22.921 -15.040 -49.146 1.00 79.69 494 PHE A O 1
ATOM 3966 N N . LYS A 1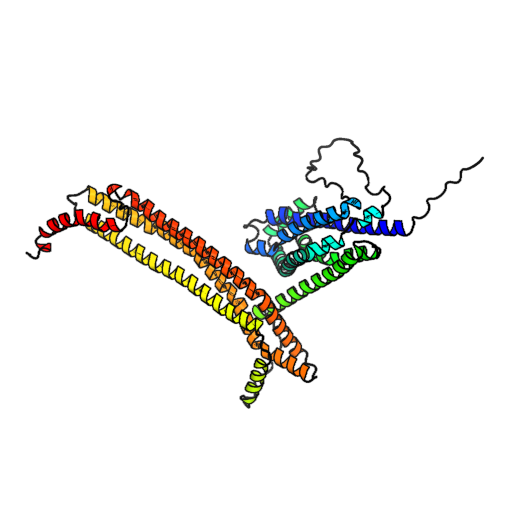 495 ? 21.662 -16.853 -48.761 1.00 79.56 495 LYS A N 1
ATOM 3967 C CA . LYS A 1 495 ? 22.429 -17.735 -49.660 1.00 79.56 495 LYS A CA 1
ATOM 3968 C C . LYS A 1 495 ? 22.404 -17.292 -51.122 1.00 79.56 495 LYS A C 1
ATOM 3970 O O . LYS A 1 495 ? 23.386 -17.540 -51.820 1.00 79.56 495 LYS A O 1
ATOM 3975 N N . ALA A 1 496 ? 21.311 -16.674 -51.574 1.00 72.69 496 ALA A N 1
ATOM 3976 C CA . ALA A 1 496 ? 21.179 -16.199 -52.949 1.00 72.69 496 ALA A CA 1
ATOM 3977 C C . ALA A 1 496 ? 22.270 -15.173 -53.304 1.00 72.69 496 ALA A C 1
ATOM 3979 O O . ALA A 1 496 ? 22.908 -15.299 -54.349 1.00 72.69 496 ALA A O 1
ATOM 3980 N N . ASP A 1 497 ? 22.547 -14.237 -52.394 1.00 74.00 497 ASP A N 1
ATOM 3981 C CA . ASP A 1 497 ? 23.574 -13.209 -52.587 1.00 74.00 497 ASP A CA 1
ATOM 3982 C C . ASP A 1 497 ? 24.973 -13.693 -52.180 1.00 74.00 497 ASP A C 1
ATOM 3984 O O . ASP A 1 497 ? 25.975 -13.308 -52.789 1.00 74.00 497 ASP A O 1
ATOM 3988 N N . TYR A 1 498 ? 25.060 -14.574 -51.174 1.00 82.44 498 TYR A N 1
ATOM 3989 C CA . TYR A 1 498 ? 26.332 -15.086 -50.661 1.00 82.44 498 TYR A CA 1
ATOM 3990 C C . TYR A 1 498 ? 27.175 -15.761 -51.743 1.00 82.44 498 TYR A C 1
ATOM 3992 O O . TYR A 1 498 ? 28.358 -15.457 -51.849 1.00 82.44 498 TYR A O 1
ATOM 4000 N N . GLY A 1 499 ? 26.585 -16.635 -52.568 1.00 81.69 499 GLY A N 1
ATOM 4001 C CA . GLY A 1 499 ? 27.345 -17.378 -53.581 1.00 81.69 499 GLY A CA 1
ATOM 4002 C C . GLY A 1 499 ? 28.009 -16.473 -54.625 1.00 81.69 499 GLY A C 1
ATOM 4003 O O . GLY A 1 499 ? 29.135 -16.728 -55.051 1.00 81.69 499 GLY A O 1
ATOM 4004 N N . GLU A 1 500 ? 27.352 -15.374 -55.001 1.00 80.56 500 GLU A N 1
ATOM 4005 C CA . GLU A 1 500 ? 27.902 -14.416 -55.963 1.00 80.56 500 GLU A CA 1
ATOM 4006 C C . GLU A 1 500 ? 29.018 -13.557 -55.348 1.00 80.56 500 GLU A C 1
ATOM 4008 O O . GLU A 1 500 ? 30.023 -13.274 -56.007 1.00 80.56 500 GLU A O 1
ATOM 4013 N N . ILE A 1 501 ? 28.884 -13.169 -54.076 1.00 82.50 501 ILE A N 1
ATOM 4014 C CA . ILE A 1 501 ? 29.935 -12.445 -53.349 1.00 82.50 501 ILE A CA 1
ATOM 4015 C C . ILE A 1 501 ? 31.126 -13.359 -53.042 1.00 82.50 501 ILE A C 1
ATOM 4017 O O . ILE A 1 501 ? 32.266 -12.951 -53.247 1.00 82.50 501 ILE A O 1
ATOM 4021 N N . GLU A 1 502 ? 30.884 -14.603 -52.625 1.00 85.19 502 GLU A N 1
ATOM 4022 C CA . GLU A 1 502 ? 31.916 -15.617 -52.386 1.00 85.19 502 GLU A CA 1
ATOM 4023 C C . GLU A 1 502 ? 32.750 -15.849 -53.651 1.00 85.19 502 GLU A C 1
ATOM 4025 O O . GLU A 1 502 ? 33.981 -15.792 -53.600 1.00 85.19 502 GLU A O 1
ATOM 4030 N N . ARG A 1 503 ? 32.092 -16.008 -54.807 1.00 85.06 503 ARG A N 1
ATOM 4031 C CA . ARG A 1 503 ? 32.760 -16.156 -56.106 1.00 85.06 503 ARG A CA 1
ATOM 4032 C C . ARG A 1 503 ? 33.681 -14.972 -56.413 1.00 85.06 503 ARG A C 1
ATOM 4034 O O . ARG A 1 503 ? 34.827 -15.191 -56.792 1.00 85.06 503 ARG A O 1
ATOM 4041 N N . LYS A 1 504 ? 33.213 -13.735 -56.205 1.00 82.88 504 LYS A N 1
ATOM 4042 C CA . LYS A 1 504 ? 34.017 -12.511 -56.399 1.00 82.88 504 LYS A CA 1
ATOM 4043 C C . LYS A 1 504 ? 35.174 -12.404 -55.409 1.00 82.88 504 LYS A C 1
ATOM 4045 O O . LYS A 1 504 ? 36.271 -12.015 -55.792 1.00 82.88 504 LYS A O 1
ATOM 4050 N N . CYS A 1 505 ? 34.967 -12.768 -54.145 1.00 84.81 505 CYS A N 1
ATOM 4051 C CA . CYS A 1 505 ? 36.047 -12.803 -53.161 1.00 84.81 505 CYS A CA 1
ATOM 4052 C C . CYS A 1 505 ? 37.148 -13.785 -53.580 1.00 84.81 505 CYS A C 1
ATOM 4054 O O . CYS A 1 505 ? 38.323 -13.449 -53.474 1.00 84.81 505 CYS A O 1
ATOM 4056 N N . MET A 1 506 ? 36.789 -14.952 -54.120 1.00 89.38 506 MET A N 1
ATOM 4057 C CA . MET A 1 506 ? 37.755 -15.951 -54.593 1.00 89.38 506 MET A CA 1
ATOM 4058 C C . MET A 1 506 ? 38.529 -15.533 -55.857 1.00 89.38 506 MET A C 1
ATOM 4060 O O . MET A 1 506 ? 39.531 -16.166 -56.187 1.00 89.38 506 MET A O 1
ATOM 4064 N N . GLU A 1 507 ? 38.135 -14.459 -56.550 1.00 86.75 507 GLU A N 1
ATOM 4065 C CA . GLU A 1 507 ? 38.939 -13.859 -57.630 1.00 86.75 507 GLU A CA 1
ATOM 4066 C C . GLU A 1 507 ? 40.167 -13.103 -57.078 1.00 86.75 507 GLU A C 1
ATOM 4068 O O . GLU A 1 507 ? 41.152 -12.912 -57.791 1.00 86.75 507 GLU A O 1
ATOM 4073 N N . LEU A 1 508 ? 40.157 -12.714 -55.796 1.00 85.50 508 LEU A N 1
ATOM 4074 C CA . LEU A 1 508 ? 41.284 -12.051 -55.142 1.00 85.50 508 LEU A CA 1
ATOM 4075 C C . LEU A 1 508 ? 42.323 -13.084 -54.683 1.00 85.50 508 LEU A C 1
ATOM 4077 O O . LEU A 1 508 ? 42.022 -13.952 -53.862 1.00 85.50 508 LEU A O 1
ATOM 4081 N N . SER A 1 509 ? 43.578 -12.946 -55.133 1.00 83.00 509 SER A N 1
ATOM 4082 C CA . SER A 1 509 ? 44.673 -13.877 -54.795 1.00 83.00 509 SER A CA 1
ATOM 4083 C C . SER A 1 509 ? 44.866 -14.080 -53.286 1.00 83.00 509 SER A C 1
ATOM 4085 O O . SER A 1 509 ? 45.234 -15.160 -52.835 1.00 83.00 509 SER A O 1
ATOM 4087 N N . VAL A 1 510 ? 44.571 -13.048 -52.488 1.00 83.19 510 VAL A N 1
ATOM 4088 C CA . VAL A 1 510 ? 44.703 -13.078 -51.021 1.00 83.19 510 VAL A CA 1
ATOM 4089 C C . VAL A 1 510 ? 43.645 -13.958 -50.354 1.00 83.19 510 VAL A C 1
ATOM 4091 O O . VAL A 1 510 ? 43.858 -14.453 -49.253 1.00 83.19 510 VAL A O 1
ATOM 4094 N N . CYS A 1 511 ? 42.511 -14.170 -51.021 1.00 84.50 511 CYS A N 1
ATOM 4095 C CA . CYS A 1 511 ? 41.376 -14.926 -50.505 1.00 84.50 511 CYS A CA 1
ATOM 4096 C C . CYS A 1 511 ? 41.350 -16.379 -51.001 1.00 84.50 511 CYS A C 1
ATOM 4098 O O . CYS A 1 511 ? 40.721 -17.214 -50.359 1.00 84.50 511 CYS A O 1
ATOM 4100 N N . ASN A 1 512 ? 42.030 -16.693 -52.109 1.00 83.00 512 ASN A N 1
ATOM 4101 C CA . ASN A 1 512 ? 42.028 -18.027 -52.727 1.00 83.00 512 ASN A CA 1
ATOM 4102 C C . ASN A 1 512 ? 43.323 -18.834 -52.505 1.00 83.00 512 ASN A C 1
ATOM 4104 O O . ASN A 1 512 ? 43.444 -19.945 -53.017 1.00 83.00 512 ASN A O 1
ATOM 4108 N N . GLY A 1 513 ? 44.282 -18.290 -51.747 1.00 78.06 513 GLY A N 1
ATOM 4109 C CA . GLY A 1 513 ? 45.528 -18.979 -51.396 1.00 78.06 513 GLY A CA 1
ATOM 4110 C C . GLY A 1 513 ? 46.590 -19.005 -52.500 1.00 78.06 513 GLY A C 1
ATOM 4111 O O . GLY A 1 513 ? 47.563 -19.741 -52.366 1.00 78.06 513 GLY A O 1
ATOM 4112 N N . ASN A 1 514 ? 46.432 -18.211 -53.566 1.00 79.31 514 ASN A N 1
ATOM 4113 C CA . ASN A 1 514 ? 47.411 -18.085 -54.655 1.00 79.31 514 ASN A CA 1
ATOM 4114 C C . ASN A 1 514 ? 48.446 -16.962 -54.427 1.00 79.31 514 ASN A C 1
ATOM 4116 O O . ASN A 1 514 ? 49.081 -16.524 -55.390 1.00 79.31 514 ASN A O 1
ATOM 4120 N N . LEU A 1 515 ? 48.567 -16.451 -53.196 1.00 61.88 515 LEU A N 1
ATOM 4121 C CA . LEU A 1 515 ? 49.434 -15.322 -52.834 1.00 61.88 515 LEU A CA 1
ATOM 4122 C C . LEU A 1 515 ? 50.762 -15.775 -52.222 1.00 61.88 515 LEU A C 1
ATOM 4124 O O . LEU A 1 515 ? 50.731 -16.685 -51.362 1.00 61.88 515 LEU A O 1
#